Protein AF-0000000065839303 (afdb_homodimer)

Solvent-accessible surface area (backbone atoms only — not comparable to full-atom values): 25739 Å² total; per-residue (Å²): 126,88,81,59,61,62,24,25,38,38,38,23,8,22,80,54,56,83,77,67,86,19,64,63,58,48,50,50,40,45,22,18,50,34,62,68,10,23,38,37,32,33,20,41,18,28,95,51,32,67,66,57,34,48,52,51,50,52,53,43,48,73,71,36,39,60,42,77,46,72,50,82,45,86,46,46,73,53,26,62,36,62,69,60,44,55,49,58,71,67,26,24,20,38,38,30,36,41,60,35,42,64,51,30,40,69,39,33,57,93,22,65,37,46,50,52,51,46,50,35,39,75,70,47,61,20,14,38,35,13,25,26,20,30,23,20,29,31,5,35,48,12,61,68,47,67,52,61,47,44,59,31,13,56,66,34,36,38,74,43,71,31,68,40,71,44,52,61,33,33,32,44,43,35,13,34,54,62,40,36,63,38,27,51,52,23,51,32,64,79,39,39,88,32,38,36,35,33,22,12,44,26,12,30,45,34,38,40,90,84,44,32,32,37,30,42,52,68,30,35,42,34,39,41,41,32,79,66,44,76,45,64,44,62,93,75,52,61,50,79,41,56,44,26,40,32,48,26,38,34,31,34,33,25,57,53,15,34,32,33,69,83,79,71,41,75,42,79,38,79,81,125,126,88,81,58,61,63,23,26,38,38,38,23,8,22,80,52,57,84,77,66,87,20,62,63,59,49,51,51,40,45,22,18,50,34,61,68,10,23,37,38,32,34,20,40,18,29,95,50,33,67,65,57,34,48,51,52,48,52,54,43,48,75,70,37,40,61,42,76,46,72,51,82,46,86,47,47,73,53,26,62,36,62,68,61,43,55,48,57,71,67,27,25,20,38,37,30,36,41,60,36,42,63,49,30,40,69,39,35,58,92,23,64,37,46,50,50,52,44,50,34,38,75,70,47,60,19,15,37,35,14,26,26,20,30,23,21,30,30,6,36,46,12,60,67,45,69,53,64,47,45,62,31,14,57,66,35,35,38,75,44,72,31,69,40,71,45,52,60,32,34,32,44,44,37,12,34,55,61,40,36,63,37,26,51,52,23,51,33,66,79,40,39,86,32,38,34,36,32,21,12,44,25,14,30,45,34,38,40,90,84,44,33,33,36,30,42,53,69,30,34,42,34,38,41,40,33,79,65,43,75,46,65,43,63,91,74,53,60,50,79,41,57,44,26,40,31,47,26,38,34,30,35,34,24,56,52,14,35,33,32,70,84,79,70,41,74,42,81,37,80,83,126

Nearest PDB structures (foldseek):
  7uqw-assembly1_A  TM=1.000E+00  e=1.001E-46  Synechocystis sp. PCC 6803
  3en0-assembly1_B  TM=1.000E+00  e=5.801E-45  Synechocystis sp. PCC 6803
  3en0-assembly2_C-2  TM=9.977E-01  e=1.642E-43  Synechocystis sp. PCC 6803
  7uqv-assembly1_B  TM=9.613E-01  e=7.818E-31  Pseudobacteroides cellulosolvens ATCC 35603 = DSM 2933
  7uqv-assembly2_C  TM=9.395E-01  e=5.281E-30  Pseudobacteroides cellulosolvens ATCC 35603 = DSM 2933

Radius of gyration: 26.59 Å; Cα contacts (8 Å, |Δi|>4): 1532; chains: 2; bounding box: 48×82×54 Å

Secondary structure (DSSP, 8-state):
-----TT-EEEE-S---SSS--HHHHHHHHHTTGGG-EEEEE-TTSSSHHHHHHHHHHHHHHHT-SEEEE----SGGGGG-HHHHHHHHH-SEEEE-SS-HHHHHHHHTTSHHHHHHHHHHHTT-SEEEEETHHHHTTSSEEEEEE--SS---GGGEEEEE---SSTTEEEESSTGGGT-HHHHHHHHHH-TTSEEEEE-TTEEEEE-TTSEEEEEESS-EEEEE-TT--EE-GGGS-TTSPPPEEEEEEEEE-TT-EEETTTTEEE-----/-----TT-EEEE-S---SSS--HHHHHHHHHTTGGG-EEEEE-TTSSSHHHHHHHHHHHHHHHT-SEEEE----SGGGGG-HHHHHHHHH-SEEEE-SS-HHHHHHHHTTSHHHHHHHHHHHTT-SEEEEETHHHHTTSSEEEEEE--SS---GGGEEEEE---SSTTEEEESSTGGGT-HHHHHHHHHH-TTSEEEEE-TTEEEEE-TTSEEEEEESS-EEEEE-TT--EE-GGGS-TTSPPPEEEEEEEEE-TT-EEETTTTEEE-----

pLDDT: mean 95.99, std 8.22, range [31.45, 99.0]

Organism: Geminocystis herdmanii (strain PCC 6308) (NCBI:txid113355)

Sequenc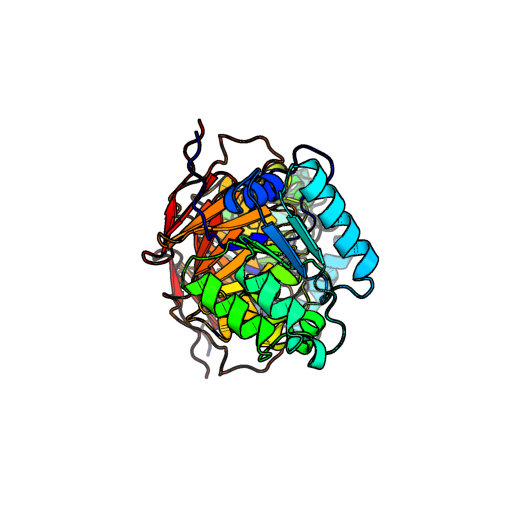e (544 aa):
MKQYLRSSVLVIGGAEDKVHGKEILQRFWHCAGGTDAIIAIIPSASREPTIIGDRYVSIFSEMGAKDLKVLDVRDRIQGEDKDYQEYVEKCTAIFMTGGDQLRLCGLLADTPLMERIRQRVKLGEVTLGGTSAGAAVMGHHMIAGGSSGESPNRALVDMAMGLGIIPEVIVDQHFHNRNRMARLLSALSNHPERLGIGIDEDTCAVFQKDEYIEVIGKGTVTIVDGQAMSYTNHGKVAAEDPLALHNLRLHILGHGDRYNRKTHQPMAGIVEMKQYLRSSVLVIGGAEDKVHGKEILQRFWHCAGGTDAIIAIIPSASREPTIIGDRYVSIFSEMGAKDLKVLDVRDRIQGEDKDYQEYVEKCTAIFMTGGDQLRLCGLLADTPLMERIRQRVKLGEVTLGGTSAGAAVMGHHMIAGGSSGESPNRALVDMAMGLGIIPEVIVDQHFHNRNRMARLLSALSNHPERLGIGIDEDTCAVFQKDEYIEVIGKGTVTIVDGQAMSYTNHGKVAAEDPLALHNLRLHILGHGDRYNRKTHQPMAGIVE

InterPro domains:
  IPR005320 Peptidase S51 [PF03575] (10-212)
  IPR011811 Peptidase S51, cyanophycinase [PIRSF032067] (8-265)
  IPR011811 Peptidase S51, cyanophycinase [TIGR02069] (9-259)
  IPR029062 Class I glutamine amidotransferase-like [G3DSA:3.40.50.880] (6-270)
  IPR029062 Class I glutamine amidotransferase-like [SSF52317] (9-224)

Foldseek 3Di:
DPPQQALKEKQAQAQADQDPPSVSVLSLCVSQPQLAFAEEEEAQQAPCSVVQQVSVVVSSVVSRHPHYDYQDQPAQVSLAPPVLQVSLVVGQEYEYEDHQLVRVCVNHAPRPNLVSNLVCSVVSRHYYYYYHSGNQQQEQKGFRDAADDDAAFQRRTDIDGHNHSPHQAGEHHLDVVRPCVSRLVNVCLVVLRGKYKYAHHNKIFIGHPQQKTAIAGDAWIKIKHNPVWPDWCRVPDDRRDHIDTPDIDIDIGHHQKMARRVVRDIGHGPPD/DPPQQALKEKQAQAQADQDPPSVSVLSLCVSQPQLAFAEEEEAQQAPCSVVQQVSVVVSSVVSRHPHYDYQDQPAQVSLAPPVLQVSLVVGQEYEYEDHQLVRVCVNHAPRPNLVSNLVCSVVSRHYYYYYHSGNQQQEQKGFRDAADDDAAFQRRTDIDGHNHSPHQAGEHHLDVVRPCVSRLVNVCLVVLRGKYKYAHHNKIFIGHPQQKTAIAGDAWIKIKHNPVWDDWCRVPDDRRDHIDTPDIDIDIGHHQKMARRVVRDIGHGDPD

Structure (mmCIF, N/CA/C/O backbone):
data_AF-0000000065839303-model_v1
#
loop_
_entity.id
_entity.type
_entity.pdbx_description
1 polymer Cyanophycinase
#
loop_
_atom_site.group_PDB
_atom_site.id
_atom_site.type_symbol
_atom_site.label_atom_id
_atom_site.label_alt_id
_atom_site.label_comp_id
_atom_site.label_asym_id
_atom_site.label_entity_id
_atom_site.label_seq_id
_atom_site.pdbx_PDB_ins_code
_atom_site.Cartn_x
_atom_site.Cartn_y
_atom_site.Cartn_z
_atom_site.occupancy
_atom_site.B_iso_or_equiv
_atom_site.auth_seq_id
_atom_site.auth_comp_id
_atom_site.auth_asym_id
_atom_site.auth_atom_id
_atom_site.pdbx_PDB_model_num
ATOM 1 N N . MET A 1 1 ? 24.25 -28.891 -5.457 1 31.45 1 MET A N 1
ATOM 2 C CA . MET A 1 1 ? 23.234 -28.656 -6.465 1 31.45 1 MET A CA 1
ATOM 3 C C . MET A 1 1 ? 21.922 -28.219 -5.812 1 31.45 1 MET A C 1
ATOM 5 O O . MET A 1 1 ? 21.516 -28.797 -4.797 1 31.45 1 MET A O 1
ATOM 9 N N . LYS A 1 2 ? 21.453 -27 -6.098 1 50.91 2 LYS A N 1
ATOM 10 C CA . LYS A 1 2 ? 20.25 -26.531 -5.402 1 50.91 2 LYS A CA 1
ATOM 11 C C . LYS A 1 2 ? 19.125 -27.547 -5.527 1 50.91 2 LYS A C 1
ATOM 13 O O . LYS A 1 2 ? 18.75 -27.938 -6.637 1 50.91 2 LYS A O 1
ATOM 18 N N . GLN A 1 3 ? 18.844 -28.297 -4.457 1 51.66 3 GLN A N 1
ATOM 19 C CA . GLN A 1 3 ? 17.734 -29.25 -4.469 1 51.66 3 GLN A CA 1
ATOM 20 C C . GLN A 1 3 ? 16.406 -28.531 -4.684 1 51.66 3 GLN A C 1
ATOM 22 O O . GLN A 1 3 ? 16.016 -27.672 -3.895 1 51.66 3 GLN A O 1
ATOM 27 N N . TYR A 1 4 ? 16.016 -28.578 -5.977 1 60.66 4 TYR A N 1
ATOM 28 C CA . TYR A 1 4 ? 14.703 -28.031 -6.285 1 60.66 4 TYR A CA 1
ATOM 29 C C . TYR A 1 4 ? 13.594 -28.969 -5.809 1 60.66 4 TYR A C 1
ATOM 31 O O . TYR A 1 4 ? 13.648 -30.172 -6.059 1 60.66 4 TYR A O 1
ATOM 39 N N . LEU A 1 5 ? 12.797 -28.375 -4.836 1 68.38 5 LEU A N 1
ATOM 40 C CA . LEU A 1 5 ? 11.719 -29.219 -4.316 1 68.38 5 LEU A CA 1
ATOM 41 C C . LEU A 1 5 ? 10.68 -29.484 -5.395 1 68.38 5 LEU A C 1
ATOM 43 O O . LEU A 1 5 ? 10.055 -28.562 -5.914 1 68.38 5 LEU A O 1
ATOM 47 N N . ARG A 1 6 ? 10.664 -30.766 -5.738 1 71.94 6 ARG A N 1
ATOM 48 C CA . ARG A 1 6 ? 9.625 -31.203 -6.66 1 71.94 6 ARG A CA 1
ATOM 49 C C . ARG A 1 6 ? 8.234 -30.953 -6.09 1 71.94 6 ARG A C 1
ATOM 51 O O . ARG A 1 6 ? 8.078 -30.781 -4.879 1 71.94 6 ARG A O 1
ATOM 58 N N . SER A 1 7 ? 7.289 -30.516 -6.895 1 77.69 7 SER A N 1
ATOM 59 C CA . SER A 1 7 ? 5.867 -30.375 -6.59 1 77.69 7 SER A CA 1
ATOM 60 C C . SER A 1 7 ? 5.582 -29.031 -5.938 1 77.69 7 SER A C 1
ATOM 62 O O . SER A 1 7 ? 4.637 -28.891 -5.16 1 77.69 7 SER A O 1
ATOM 64 N N . SER A 1 8 ? 6.453 -28.031 -6.176 1 91.94 8 SER A N 1
ATOM 65 C CA . SER A 1 8 ? 6.199 -26.672 -5.715 1 91.94 8 SER A CA 1
ATOM 66 C C . SER A 1 8 ? 5.133 -25.984 -6.566 1 91.94 8 SER A C 1
ATOM 68 O O . SER A 1 8 ? 4.852 -26.422 -7.684 1 91.94 8 SER A O 1
ATOM 70 N N . VAL A 1 9 ? 4.477 -25.078 -5.973 1 98.19 9 VAL A N 1
ATOM 71 C CA . VAL A 1 9 ? 3.555 -24.219 -6.703 1 98.19 9 VAL A CA 1
ATOM 72 C C . VAL A 1 9 ? 4.184 -22.844 -6.91 1 98.19 9 VAL A C 1
ATOM 74 O O . VAL A 1 9 ? 4.516 -22.156 -5.941 1 98.19 9 VAL A O 1
ATOM 77 N N . LEU A 1 10 ? 4.484 -22.516 -8.148 1 98.81 10 LEU A N 1
ATOM 78 C CA . LEU A 1 10 ? 5.074 -21.234 -8.492 1 98.81 10 LEU A CA 1
ATOM 79 C C . LEU A 1 10 ? 3.992 -20.219 -8.875 1 98.81 10 LEU A C 1
ATOM 81 O O . LEU A 1 10 ? 3.344 -20.375 -9.914 1 98.81 10 LEU A O 1
ATOM 85 N N . VAL A 1 11 ? 3.76 -19.219 -8.055 1 98.94 11 VAL A N 1
ATOM 86 C CA . VAL A 1 11 ? 2.783 -18.156 -8.281 1 98.94 11 VAL A CA 1
ATOM 87 C C . VAL A 1 11 ? 3.486 -16.906 -8.812 1 98.94 11 VAL A C 1
ATOM 89 O O . VAL A 1 11 ? 4.203 -16.234 -8.078 1 98.94 11 VAL A O 1
ATOM 92 N N . ILE A 1 12 ? 3.266 -16.609 -10.094 1 98.94 12 ILE A N 1
ATOM 93 C CA . ILE A 1 12 ? 4.082 -15.648 -10.82 1 98.94 12 ILE A CA 1
ATOM 94 C C . ILE A 1 12 ? 3.271 -14.375 -11.078 1 98.94 12 ILE A C 1
ATOM 96 O O . ILE A 1 12 ? 2.154 -14.445 -11.594 1 98.94 12 ILE A O 1
ATOM 100 N N . GLY A 1 13 ? 3.842 -13.227 -10.766 1 98.88 13 GLY A N 1
ATOM 101 C CA . GLY A 1 13 ? 3.131 -11.961 -10.797 1 98.88 13 GLY A CA 1
ATOM 102 C C . GLY A 1 13 ? 2.824 -11.484 -12.203 1 98.88 13 GLY A C 1
ATOM 103 O O . GLY A 1 13 ? 1.998 -10.594 -12.398 1 98.88 13 GLY A O 1
ATOM 104 N N . GLY A 1 14 ? 3.412 -12.07 -13.203 1 98.81 14 GLY A N 1
ATOM 105 C CA . GLY A 1 14 ? 3.227 -11.656 -14.586 1 98.81 14 GLY A CA 1
ATOM 106 C C . GLY A 1 14 ? 4.465 -11.023 -15.195 1 98.81 14 GLY A C 1
ATOM 107 O O . GLY A 1 14 ? 5.426 -10.719 -14.477 1 98.81 14 GLY A O 1
ATOM 108 N N . ALA A 1 15 ? 4.473 -10.922 -16.5 1 98.44 15 ALA A N 1
ATOM 109 C CA . ALA A 1 15 ? 5.551 -10.297 -17.25 1 98.44 15 ALA A CA 1
ATOM 110 C C . ALA A 1 15 ? 6.906 -10.875 -16.859 1 98.44 15 ALA A C 1
ATOM 112 O O . ALA A 1 15 ? 7.891 -10.141 -16.734 1 98.44 15 ALA A O 1
ATOM 113 N N . GLU A 1 16 ? 6.934 -12.125 -16.453 1 98.62 16 GLU A N 1
ATOM 114 C CA . GLU A 1 16 ? 8.211 -12.766 -16.156 1 98.62 16 GLU A CA 1
ATOM 115 C C . GLU A 1 16 ? 9.133 -12.75 -17.375 1 98.62 16 GLU A C 1
ATOM 117 O O . GLU A 1 16 ? 8.672 -12.859 -18.516 1 98.62 16 GLU A O 1
ATOM 122 N N . ASP A 1 17 ? 10.359 -12.633 -17.188 1 98.06 17 ASP A N 1
ATOM 123 C CA . ASP A 1 17 ? 11.367 -12.578 -18.234 1 98.06 17 ASP A CA 1
ATOM 124 C C . ASP A 1 17 ? 11.336 -13.844 -19.094 1 98.06 17 ASP A C 1
ATOM 126 O O . ASP A 1 17 ? 11.508 -14.953 -18.578 1 98.06 17 ASP A O 1
ATOM 130 N N . LYS A 1 18 ? 11.219 -13.695 -20.406 1 97 18 LYS A N 1
ATOM 131 C CA . LYS A 1 18 ? 11.141 -14.82 -21.344 1 97 18 LYS A CA 1
ATOM 132 C C . LYS A 1 18 ? 12.305 -14.805 -22.328 1 97 18 LYS A C 1
ATOM 134 O O . LYS A 1 18 ? 12.367 -15.641 -23.219 1 97 18 LYS A O 1
ATOM 139 N N . VAL A 1 19 ? 13.164 -13.898 -22.188 1 94.12 19 VAL A N 1
ATOM 140 C CA . VAL A 1 19 ? 14.18 -13.688 -23.219 1 94.12 19 VAL A CA 1
ATOM 141 C C . VAL A 1 19 ? 15.57 -13.859 -22.625 1 94.12 19 VAL A C 1
ATOM 143 O O . VAL A 1 19 ? 16.422 -14.547 -23.188 1 94.12 19 VAL A O 1
ATOM 146 N N . HIS A 1 20 ? 15.773 -13.289 -21.484 1 91 20 HIS A N 1
ATOM 147 C CA . HIS A 1 20 ? 17.109 -13.281 -20.891 1 91 20 HIS A CA 1
ATOM 148 C C . HIS A 1 20 ? 17.281 -14.438 -19.922 1 91 20 HIS A C 1
ATOM 150 O O . HIS A 1 20 ? 16.891 -15.57 -20.203 1 91 20 HIS A O 1
ATOM 156 N N . GLY A 1 21 ? 17.781 -14.383 -18.875 1 88.31 21 GLY A N 1
ATOM 157 C CA . GLY A 1 21 ? 18.078 -15.43 -17.906 1 88.31 21 GLY A CA 1
ATOM 158 C C . GLY A 1 21 ? 16.859 -16.234 -17.516 1 88.31 21 GLY A C 1
ATOM 159 O O . GLY A 1 21 ? 16.969 -17.422 -17.219 1 88.31 21 GLY A O 1
ATOM 160 N N . LYS A 1 22 ? 15.688 -15.727 -17.641 1 96.62 22 LYS A N 1
ATOM 161 C CA . LYS A 1 22 ? 14.414 -16.406 -17.391 1 96.62 22 LYS A CA 1
ATOM 162 C C . LYS A 1 22 ? 14.438 -17.125 -16.047 1 96.62 22 LYS A C 1
ATOM 164 O O . LYS A 1 22 ? 14.078 -18.297 -15.961 1 96.62 22 LYS A O 1
ATOM 169 N N . GLU A 1 23 ? 14.867 -16.438 -15.047 1 97.75 23 GLU A N 1
ATOM 170 C CA . GLU A 1 23 ? 15.094 -17.047 -13.742 1 97.75 23 GLU A CA 1
ATOM 171 C C . GLU A 1 23 ? 13.867 -17.812 -13.266 1 97.75 23 GLU A C 1
ATOM 173 O O . GLU A 1 23 ? 13.984 -18.953 -12.805 1 97.75 23 GLU A O 1
ATOM 178 N N . ILE A 1 24 ? 12.734 -17.25 -13.398 1 98.69 24 ILE A N 1
ATOM 179 C CA . ILE A 1 24 ? 11.5 -17.828 -12.867 1 98.69 24 ILE A CA 1
ATOM 180 C C . ILE A 1 24 ? 11.125 -19.078 -13.672 1 98.69 24 ILE A C 1
ATOM 182 O O . ILE A 1 24 ? 10.789 -20.109 -13.102 1 98.69 24 ILE A O 1
ATOM 186 N N . LEU A 1 25 ? 11.211 -18.984 -14.984 1 98.69 25 LEU A N 1
ATOM 187 C CA . LEU A 1 25 ? 10.867 -20.125 -15.836 1 98.69 25 LEU A CA 1
ATOM 188 C C . LEU A 1 25 ? 11.883 -21.25 -15.68 1 98.69 25 LEU A C 1
ATOM 190 O O . LEU A 1 25 ? 11.531 -22.422 -15.766 1 98.69 25 LEU A O 1
ATOM 194 N N . GLN A 1 26 ? 13.125 -20.891 -15.445 1 97.75 26 GLN A N 1
ATOM 195 C CA . GLN A 1 26 ? 14.141 -21.891 -15.141 1 97.75 26 GLN A CA 1
ATOM 196 C C . GLN A 1 26 ? 13.828 -22.609 -13.836 1 97.75 26 GLN A C 1
ATOM 198 O O . GLN A 1 26 ? 13.945 -23.828 -13.75 1 97.75 26 GLN A O 1
ATOM 203 N N . ARG A 1 27 ? 13.469 -21.844 -12.828 1 97.56 27 ARG A N 1
ATOM 204 C CA . ARG A 1 27 ? 13.086 -22.453 -11.562 1 97.56 27 ARG A CA 1
ATOM 205 C C . ARG A 1 27 ? 11.93 -23.422 -11.758 1 97.56 27 ARG A C 1
ATOM 207 O O . ARG A 1 27 ? 11.945 -24.531 -11.211 1 97.56 27 ARG A O 1
ATOM 214 N N . PHE A 1 28 ? 10.938 -23.031 -12.484 1 98.38 28 PHE A N 1
ATOM 215 C CA . PHE A 1 28 ? 9.797 -23.891 -12.766 1 98.38 28 PHE A CA 1
ATOM 216 C C . PHE A 1 28 ? 10.242 -25.172 -13.445 1 98.38 28 PHE A C 1
ATOM 218 O O . PHE A 1 28 ? 9.844 -26.266 -13.047 1 98.38 28 PHE A O 1
ATOM 225 N N . TRP A 1 29 ? 11.078 -25.047 -14.477 1 97.69 29 TRP A N 1
ATOM 226 C CA . TRP A 1 29 ? 11.586 -26.188 -15.234 1 97.69 29 TRP A CA 1
ATOM 227 C C . TRP A 1 29 ? 12.367 -27.141 -14.328 1 97.69 29 TRP A C 1
ATOM 229 O O . TRP A 1 29 ? 12.219 -28.359 -14.43 1 97.69 29 TRP A O 1
ATOM 239 N N . HIS A 1 30 ? 13.141 -26.562 -13.469 1 97 30 HIS A N 1
ATOM 240 C CA . HIS A 1 30 ? 13.883 -27.391 -12.523 1 97 30 HIS A CA 1
ATOM 241 C C . HIS A 1 30 ? 12.938 -28.141 -11.586 1 97 30 HIS A C 1
ATOM 243 O O . HIS A 1 30 ? 13.117 -29.344 -11.344 1 97 30 HIS A O 1
ATOM 249 N N . CYS A 1 31 ? 11.938 -27.453 -11.102 1 96.38 31 CYS A N 1
ATOM 250 C CA . CYS A 1 31 ? 10.969 -28.078 -10.211 1 96.38 31 CYS A CA 1
ATOM 251 C C . CYS A 1 31 ? 10.164 -29.141 -10.945 1 96.38 31 CYS A C 1
ATOM 253 O O . CYS A 1 31 ? 9.672 -30.078 -10.32 1 96.38 31 CYS A O 1
ATOM 255 N N . ALA A 1 32 ? 10.094 -29.016 -12.242 1 96.69 32 ALA A N 1
ATOM 256 C CA . ALA A 1 32 ? 9.336 -29.938 -13.086 1 96.69 32 ALA A CA 1
ATOM 257 C C . ALA A 1 32 ? 10.117 -31.219 -13.344 1 96.69 32 ALA A C 1
ATOM 259 O O . ALA A 1 32 ? 9.578 -32.188 -13.867 1 96.69 32 ALA A O 1
ATOM 260 N N . GLY A 1 33 ? 11.414 -31.188 -13.047 1 95.81 33 GLY A N 1
ATOM 261 C CA . GLY A 1 33 ? 12.227 -32.375 -13.258 1 95.81 33 GLY A CA 1
ATOM 262 C C . GLY A 1 33 ? 13.344 -32.156 -14.25 1 95.81 33 GLY A C 1
ATOM 263 O O . GLY A 1 33 ? 14.055 -33.094 -14.609 1 95.81 33 GLY A O 1
ATOM 264 N N . GLY A 1 34 ? 13.508 -30.922 -14.742 1 96.06 34 GLY A N 1
ATOM 265 C CA . GLY A 1 34 ? 14.578 -30.625 -15.68 1 96.06 34 GLY A CA 1
ATOM 266 C C . GLY A 1 34 ? 14.406 -31.312 -17.016 1 96.06 34 GLY A C 1
ATOM 267 O O . GLY A 1 34 ? 13.359 -31.188 -17.656 1 96.06 34 GLY A O 1
ATOM 268 N N . THR A 1 35 ? 15.383 -32.125 -17.328 1 97.25 35 THR A N 1
ATOM 269 C CA . THR A 1 35 ? 15.398 -32.781 -18.625 1 97.25 35 THR A CA 1
ATOM 270 C C . THR A 1 35 ? 14.383 -33.906 -18.672 1 97.25 35 THR A C 1
ATOM 272 O O . THR A 1 35 ? 14.062 -34.438 -19.75 1 97.25 35 THR A O 1
ATOM 275 N N . ASP A 1 36 ? 13.812 -34.281 -17.578 1 97.38 36 ASP A N 1
ATOM 276 C CA . ASP A 1 36 ? 12.789 -35.344 -17.5 1 97.38 36 ASP A CA 1
ATOM 277 C C . ASP A 1 36 ? 11.398 -34.719 -17.391 1 97.38 36 ASP A C 1
ATOM 279 O O . ASP A 1 36 ? 10.406 -35.438 -17.234 1 97.38 36 ASP A O 1
ATOM 283 N N . ALA A 1 37 ? 11.359 -33.438 -17.531 1 97.88 37 ALA A N 1
ATOM 284 C CA . ALA A 1 37 ? 10.109 -32.719 -17.297 1 97.88 37 ALA A CA 1
ATOM 285 C C . ALA A 1 37 ? 9.086 -33.031 -18.391 1 97.88 37 ALA A C 1
ATOM 287 O O . ALA A 1 37 ? 9.398 -33 -19.578 1 97.88 37 ALA A O 1
ATOM 288 N N . ILE A 1 38 ? 7.914 -33.438 -17.969 1 98.69 38 ILE A N 1
ATOM 289 C CA . ILE A 1 38 ? 6.719 -33.562 -18.812 1 98.69 38 ILE A CA 1
ATOM 290 C C . ILE A 1 38 ? 5.703 -32.5 -18.406 1 98.69 38 ILE A C 1
ATOM 292 O O . ILE A 1 38 ? 5.086 -32.594 -17.344 1 98.69 38 ILE A O 1
ATOM 296 N N . ILE A 1 39 ? 5.527 -31.484 -19.328 1 98.75 39 ILE A N 1
ATOM 297 C CA . ILE A 1 39 ? 4.832 -30.266 -18.922 1 98.75 39 ILE A CA 1
ATOM 298 C C . ILE A 1 39 ? 3.568 -30.094 -19.766 1 98.75 39 ILE A C 1
ATOM 300 O O . ILE A 1 39 ? 3.625 -30.094 -20.984 1 98.75 39 ILE A O 1
ATOM 304 N N . ALA A 1 40 ? 2.461 -29.969 -19.125 1 98.81 40 ALA A N 1
ATOM 305 C CA . ALA A 1 40 ? 1.229 -29.516 -19.766 1 98.81 40 ALA A CA 1
ATOM 306 C C . ALA A 1 40 ? 1.086 -28 -19.656 1 98.81 40 ALA A C 1
ATOM 308 O O . ALA A 1 40 ? 1.319 -27.422 -18.594 1 98.81 40 ALA A O 1
ATOM 309 N N . ILE A 1 41 ? 0.746 -27.344 -20.75 1 98.88 41 ILE A N 1
ATOM 310 C CA . ILE A 1 41 ? 0.511 -25.906 -20.781 1 98.88 41 ILE A CA 1
ATOM 311 C C . ILE A 1 41 ? -0.977 -25.625 -20.984 1 98.88 41 ILE A C 1
ATOM 313 O O . ILE A 1 41 ? -1.587 -26.141 -21.938 1 98.88 41 ILE A O 1
ATOM 317 N N . ILE A 1 42 ? -1.538 -24.875 -20.062 1 98.81 42 ILE A N 1
ATOM 318 C CA . ILE A 1 42 ? -2.953 -24.531 -20.125 1 98.81 42 ILE A CA 1
ATOM 319 C C . ILE A 1 42 ? -3.109 -23.031 -20.406 1 98.81 42 ILE A C 1
ATOM 321 O O . ILE A 1 42 ? -3.025 -22.219 -19.484 1 98.81 42 ILE A O 1
ATOM 325 N N . PRO A 1 43 ? -3.365 -22.641 -21.609 1 98.75 43 PRO A N 1
ATOM 326 C CA . PRO A 1 43 ? -3.469 -21.219 -21.984 1 98.75 43 PRO A CA 1
ATOM 327 C C . PRO A 1 43 ? -4.91 -20.719 -22 1 98.75 43 PRO A C 1
ATOM 329 O O . PRO A 1 43 ? -5.246 -19.812 -22.781 1 98.75 43 PRO A O 1
ATOM 332 N N . SER A 1 44 ? -5.797 -21.312 -21.172 1 98.5 44 SER A N 1
ATOM 333 C CA . SER A 1 44 ? -7.238 -21.094 -21.219 1 98.5 44 SER A CA 1
ATOM 334 C C . SER A 1 44 ? -7.582 -19.656 -20.828 1 98.5 44 SER A C 1
ATOM 336 O O . SER A 1 44 ? -8.664 -19.172 -21.172 1 98.5 44 SER A O 1
ATOM 338 N N . ALA A 1 45 ? -6.688 -18.984 -20.141 1 98.62 45 ALA A N 1
ATOM 339 C CA . ALA A 1 45 ? -6.961 -17.609 -19.75 1 98.62 45 ALA A CA 1
ATOM 340 C C . ALA A 1 45 ? -6.863 -16.656 -20.938 1 98.62 45 ALA A C 1
ATOM 342 O O . ALA A 1 45 ? -7.449 -15.57 -20.938 1 98.62 45 ALA A O 1
ATOM 343 N N . SER A 1 46 ? -6.098 -17.031 -21.906 1 98.06 46 SER A N 1
ATOM 344 C CA . SER A 1 46 ? -5.816 -16.172 -23.047 1 98.06 46 SER A CA 1
ATOM 345 C C . SER A 1 46 ? -6.914 -16.266 -24.094 1 98.06 46 SER A C 1
ATOM 347 O O . SER A 1 46 ? -7.496 -17.328 -24.312 1 98.06 46 SER A O 1
ATOM 349 N N . ARG A 1 47 ? -7.148 -15.156 -24.797 1 95.94 47 ARG A N 1
ATOM 350 C CA . ARG A 1 47 ? -8.039 -15.164 -25.953 1 95.94 47 ARG A CA 1
ATOM 351 C C . ARG A 1 47 ? -7.32 -15.672 -27.188 1 95.94 47 ARG A C 1
ATOM 353 O O . ARG A 1 47 ? -7.957 -15.961 -28.203 1 95.94 47 ARG A O 1
ATOM 360 N N . GLU A 1 48 ? -6.055 -15.742 -27.094 1 97.06 48 GLU A N 1
ATOM 361 C CA . GLU A 1 48 ? -5.223 -16.328 -28.141 1 97.06 48 GLU A CA 1
ATOM 362 C C . GLU A 1 48 ? -4.434 -17.516 -27.609 1 97.06 48 GLU A C 1
ATOM 364 O O . GLU A 1 48 ? -3.201 -17.531 -27.656 1 97.06 48 GLU A O 1
ATOM 369 N N . PRO A 1 49 ? -5.109 -18.531 -27.25 1 96.69 49 PRO A N 1
ATOM 370 C CA . PRO A 1 49 ? -4.473 -19.641 -26.531 1 96.69 49 PRO A CA 1
ATOM 371 C C . PRO A 1 49 ? -3.383 -20.328 -27.344 1 96.69 49 PRO A C 1
ATOM 373 O O . PRO A 1 49 ? -2.355 -20.734 -26.797 1 96.69 49 PRO A O 1
ATOM 376 N N . THR A 1 50 ? -3.574 -20.422 -28.656 1 96.12 50 THR A N 1
ATOM 377 C CA . THR A 1 50 ? -2.584 -21.094 -29.484 1 96.12 50 THR A CA 1
ATOM 378 C C . THR A 1 50 ? -1.263 -20.328 -29.484 1 96.12 50 THR A C 1
ATOM 380 O O . THR A 1 50 ? -0.197 -20.922 -29.297 1 96.12 50 THR A O 1
ATOM 383 N N . ILE A 1 51 ? -1.351 -19.031 -29.688 1 97.5 51 ILE A N 1
ATOM 384 C CA . ILE A 1 51 ? -0.164 -18.188 -29.75 1 97.5 51 ILE A CA 1
ATOM 385 C C . ILE A 1 51 ? 0.569 -18.234 -28.406 1 97.5 51 ILE A C 1
ATOM 387 O O . ILE A 1 51 ? 1.781 -18.453 -28.359 1 97.5 51 ILE A O 1
ATOM 391 N N . ILE A 1 52 ? -0.152 -18.047 -27.359 1 97.69 52 ILE A N 1
ATOM 392 C CA . ILE A 1 52 ? 0.449 -18.016 -26.031 1 97.69 52 ILE A CA 1
ATOM 393 C C . ILE A 1 52 ? 1.005 -19.391 -25.672 1 97.69 52 ILE A C 1
ATOM 395 O O . ILE A 1 52 ? 2.113 -19.5 -25.141 1 97.69 52 ILE A O 1
ATOM 399 N N . GLY A 1 53 ? 0.244 -20.453 -25.875 1 98.25 53 GLY A N 1
ATOM 400 C CA . GLY A 1 53 ? 0.707 -21.812 -25.609 1 98.25 53 GLY A CA 1
ATOM 401 C C . GLY A 1 53 ? 1.993 -22.156 -26.344 1 98.25 53 GLY A C 1
ATOM 402 O O . GLY A 1 53 ? 2.926 -22.688 -25.734 1 98.25 53 GLY A O 1
ATOM 403 N N . ASP A 1 54 ? 2.037 -21.75 -27.609 1 97.94 54 ASP A N 1
ATOM 404 C CA . ASP A 1 54 ? 3.197 -22.047 -28.438 1 97.94 54 ASP A CA 1
ATOM 405 C C . ASP A 1 54 ? 4.449 -21.344 -27.922 1 97.94 54 ASP A C 1
ATOM 407 O O . ASP A 1 54 ? 5.555 -21.875 -28.031 1 97.94 54 ASP A O 1
ATOM 411 N N . ARG A 1 55 ? 4.27 -20.203 -27.484 1 98.06 55 ARG A N 1
ATOM 412 C CA . ARG A 1 55 ? 5.402 -19.469 -26.922 1 98.06 55 ARG A CA 1
ATOM 413 C C . ARG A 1 55 ? 6.027 -20.234 -25.766 1 98.06 55 ARG A C 1
ATOM 415 O O . ARG A 1 55 ? 7.25 -20.375 -25.688 1 98.06 55 ARG A O 1
ATOM 422 N N . TYR A 1 56 ? 5.219 -20.688 -24.875 1 98.69 56 TYR A N 1
ATOM 423 C CA . TYR A 1 56 ? 5.754 -21.391 -23.719 1 98.69 56 TYR A CA 1
ATOM 424 C C . TYR A 1 56 ? 6.27 -22.766 -24.125 1 98.69 56 TYR A C 1
ATOM 426 O O . TYR A 1 56 ? 7.242 -23.266 -23.547 1 98.69 56 TYR A O 1
ATOM 434 N N . VAL A 1 57 ? 5.621 -23.438 -25.094 1 98.62 57 VAL A N 1
ATOM 435 C CA . VAL A 1 57 ? 6.164 -24.672 -25.625 1 98.62 57 VAL A CA 1
ATOM 436 C C . VAL A 1 57 ? 7.59 -24.438 -26.125 1 98.62 57 VAL A C 1
ATOM 438 O O . VAL A 1 57 ? 8.492 -25.219 -25.812 1 98.62 57 VAL A O 1
ATOM 441 N N . SER A 1 58 ? 7.754 -23.359 -26.891 1 98.56 58 SER A N 1
ATOM 442 C CA . SER A 1 58 ? 9.078 -23.047 -27.422 1 98.56 58 SER A CA 1
ATOM 443 C C . SER A 1 58 ? 10.086 -22.828 -26.297 1 98.56 58 SER A C 1
ATOM 445 O O . SER A 1 58 ? 11.203 -23.359 -26.344 1 98.56 58 SER A O 1
ATOM 447 N N . ILE A 1 59 ? 9.75 -22.109 -25.312 1 98.62 59 ILE A N 1
ATOM 448 C CA . ILE A 1 59 ? 10.641 -21.766 -24.203 1 98.62 59 ILE A CA 1
ATOM 449 C C . ILE A 1 59 ? 11.062 -23.031 -23.469 1 98.62 59 ILE A C 1
ATOM 451 O O . ILE A 1 59 ? 12.25 -23.297 -23.281 1 98.62 59 ILE A O 1
ATOM 455 N N . PHE A 1 60 ? 10.102 -23.891 -23.047 1 98.62 60 PHE A N 1
ATOM 456 C CA . PHE A 1 60 ? 10.414 -25.062 -22.25 1 98.62 60 PHE A CA 1
ATOM 457 C C . PHE A 1 60 ? 11.102 -26.141 -23.094 1 98.62 60 PHE A C 1
ATOM 459 O O . PHE A 1 60 ? 11.93 -26.891 -22.578 1 98.62 60 PHE A O 1
ATOM 466 N N . SER A 1 61 ? 10.719 -26.156 -24.375 1 98.56 61 SER A N 1
ATOM 467 C CA . SER A 1 61 ? 11.438 -27.047 -25.281 1 98.56 61 SER A CA 1
ATOM 468 C C . SER A 1 61 ? 12.914 -26.688 -25.359 1 98.56 61 SER A C 1
ATOM 470 O O . SER A 1 61 ? 13.781 -27.562 -25.266 1 98.56 61 SER A O 1
ATOM 472 N N . GLU A 1 62 ? 13.164 -25.438 -25.531 1 98.12 62 GLU A N 1
ATOM 473 C CA . GLU A 1 62 ? 14.539 -24.953 -25.594 1 98.12 62 GLU A CA 1
ATOM 474 C C . GLU A 1 62 ? 15.289 -25.234 -24.297 1 98.12 62 GLU A C 1
ATOM 476 O O . GLU A 1 62 ? 16.5 -25.453 -24.312 1 98.12 62 GLU A O 1
ATOM 481 N N . MET A 1 63 ? 14.578 -25.312 -23.219 1 97.62 63 MET A N 1
ATOM 482 C CA . MET A 1 63 ? 15.188 -25.562 -21.922 1 97.62 63 MET A CA 1
ATOM 483 C C . MET A 1 63 ? 15.445 -27.062 -21.734 1 97.62 63 MET A C 1
ATOM 485 O O . MET A 1 63 ? 16.156 -27.453 -20.812 1 97.62 63 MET A O 1
ATOM 489 N N . GLY A 1 64 ? 14.82 -27.859 -22.531 1 98.25 64 GLY A N 1
ATOM 490 C CA . GLY A 1 64 ? 15.172 -29.266 -22.531 1 98.25 64 GLY A CA 1
ATOM 491 C C . GLY A 1 64 ? 14.102 -30.156 -21.938 1 98.25 64 GLY A C 1
ATOM 492 O O . GLY A 1 64 ? 14.375 -31.281 -21.531 1 98.25 64 GLY A O 1
ATOM 493 N N . ALA A 1 65 ? 12.867 -29.688 -21.812 1 98.5 65 ALA A N 1
ATOM 494 C CA . ALA A 1 65 ? 11.781 -30.531 -21.312 1 98.5 65 ALA A CA 1
ATOM 495 C C . ALA A 1 65 ? 11.609 -31.781 -22.172 1 98.5 65 ALA A C 1
ATOM 497 O O . ALA A 1 65 ? 11.734 -31.719 -23.391 1 98.5 65 ALA A O 1
ATOM 498 N N . LYS A 1 66 ? 11.258 -32.875 -21.531 1 98.56 66 LYS A N 1
ATOM 499 C CA . LYS A 1 66 ? 11.141 -34.156 -22.188 1 98.56 66 LYS A CA 1
ATOM 500 C C . LYS A 1 66 ? 9.914 -34.219 -23.094 1 98.56 66 LYS A C 1
ATOM 502 O O . LYS A 1 66 ? 9.961 -34.75 -24.188 1 98.56 66 LYS A O 1
ATOM 507 N N . ASP A 1 67 ? 8.852 -33.781 -22.625 1 98.69 67 ASP A N 1
ATOM 508 C CA . ASP A 1 67 ? 7.59 -33.812 -23.359 1 98.69 67 ASP A CA 1
ATOM 509 C C . ASP A 1 67 ? 6.727 -32.594 -23 1 98.69 67 ASP A C 1
ATOM 511 O O . ASP A 1 67 ? 6.742 -32.125 -21.859 1 98.69 67 ASP A O 1
ATOM 515 N N . LEU A 1 68 ? 6.082 -32.062 -24 1 98.69 68 LEU A N 1
ATOM 516 C CA . LEU A 1 68 ? 5.234 -30.906 -23.844 1 98.69 68 LEU A CA 1
ATOM 517 C C . LEU A 1 68 ? 3.914 -31.078 -24.594 1 98.69 68 LEU A C 1
ATOM 519 O O . LEU A 1 68 ? 3.887 -31.625 -25.688 1 98.69 68 LEU A O 1
ATOM 523 N N . LYS A 1 69 ? 2.863 -30.625 -23.984 1 98.44 69 LYS A N 1
ATOM 524 C CA . LYS A 1 69 ? 1.552 -30.625 -24.641 1 98.44 69 LYS A CA 1
ATOM 525 C C . LYS A 1 69 ? 0.73 -29.422 -24.219 1 98.44 69 LYS A C 1
ATOM 527 O O . LYS A 1 69 ? 0.713 -29.047 -23.031 1 98.44 69 LYS A O 1
ATOM 532 N N . VAL A 1 70 ? 0.114 -28.75 -25.203 1 98.5 70 VAL A N 1
ATOM 533 C CA . VAL A 1 70 ? -0.834 -27.672 -24.922 1 98.5 70 VAL A CA 1
ATOM 534 C C . VAL A 1 70 ? -2.229 -28.25 -24.719 1 98.5 70 VAL A C 1
ATOM 536 O O . VAL A 1 70 ? -2.762 -28.938 -25.594 1 98.5 70 VAL A O 1
ATOM 539 N N . LEU A 1 71 ? -2.715 -28.109 -23.516 1 98.19 71 LEU A N 1
ATOM 540 C CA . LEU A 1 71 ? -4.113 -28.438 -23.25 1 98.19 71 LEU A CA 1
ATOM 541 C C . LEU A 1 71 ? -5.023 -27.266 -23.562 1 98.19 71 LEU A C 1
ATOM 543 O O . LEU A 1 71 ? -5.348 -26.469 -22.672 1 98.19 71 LEU A O 1
ATOM 547 N N . ASP A 1 72 ? -5.469 -27.156 -24.781 1 97 72 ASP A N 1
ATOM 548 C CA . ASP A 1 72 ? -6.203 -26.016 -25.328 1 97 72 ASP A CA 1
ATOM 549 C C . ASP A 1 72 ? -7.691 -26.125 -25 1 97 72 ASP A C 1
ATOM 551 O O . ASP A 1 72 ? -8.516 -26.359 -25.891 1 97 72 ASP A O 1
ATOM 555 N N . VAL A 1 73 ? -8.016 -25.891 -23.812 1 97.62 73 VAL A N 1
ATOM 556 C CA . VAL A 1 73 ? -9.398 -25.953 -23.344 1 97.62 73 VAL A CA 1
ATOM 557 C C . VAL A 1 73 ? -10.109 -24.641 -23.672 1 97.62 73 VAL A C 1
ATOM 559 O O . VAL A 1 73 ? -9.836 -23.609 -23.047 1 97.62 73 VAL A O 1
ATOM 562 N N . ARG A 1 74 ? -11.016 -24.609 -24.578 1 96.5 74 ARG A N 1
ATOM 563 C CA . ARG A 1 74 ? -11.75 -23.422 -25 1 96.5 74 ARG A CA 1
ATOM 564 C C . ARG A 1 74 ? -13.227 -23.531 -24.625 1 96.5 74 ARG A C 1
ATOM 566 O O . ARG A 1 74 ? -13.969 -22.547 -24.719 1 96.5 74 ARG A O 1
ATOM 573 N N . ASP A 1 75 ? -13.602 -24.797 -24.312 1 96.25 75 ASP A N 1
ATOM 574 C CA . ASP A 1 75 ? -14.938 -25.125 -23.812 1 96.25 75 ASP A CA 1
ATOM 575 C C . ASP A 1 75 ? -14.867 -26.078 -22.625 1 96.25 75 ASP A C 1
ATOM 577 O O . ASP A 1 75 ? -14.023 -26.984 -22.594 1 96.25 75 ASP A O 1
ATOM 581 N N . ARG A 1 76 ? -15.805 -25.938 -21.703 1 95.69 76 ARG A N 1
ATOM 582 C CA . ARG A 1 76 ? -15.766 -26.688 -20.453 1 95.69 76 ARG A CA 1
ATOM 583 C C . ARG A 1 76 ? -15.797 -28.188 -20.719 1 95.69 76 ARG A C 1
ATOM 585 O O . ARG A 1 76 ? -15.195 -28.969 -19.969 1 95.69 76 ARG A O 1
ATOM 592 N N . ILE A 1 77 ? -16.5 -28.562 -21.734 1 96.38 77 ILE A N 1
ATOM 593 C CA . ILE A 1 77 ? -16.656 -29.969 -22.031 1 96.38 77 ILE A CA 1
ATOM 594 C C . ILE A 1 77 ? -15.281 -30.609 -22.266 1 96.38 77 ILE A C 1
ATOM 596 O O . ILE A 1 77 ? -15.078 -31.797 -21.984 1 96.38 77 ILE A O 1
ATOM 600 N N . GLN A 1 78 ? -14.344 -29.828 -22.719 1 95.88 78 GLN A N 1
ATOM 601 C CA . GLN A 1 78 ? -13 -30.328 -22.969 1 95.88 78 GLN A CA 1
ATOM 602 C C . GLN A 1 78 ? -12.273 -30.656 -21.672 1 95.88 78 GLN A C 1
ATOM 604 O O . GLN A 1 78 ? -11.25 -31.344 -21.688 1 95.88 78 GLN A O 1
ATOM 609 N N . GLY A 1 79 ? -12.781 -30.203 -20.594 1 95.12 79 GLY A N 1
ATOM 610 C CA . GLY A 1 79 ? -12.297 -30.609 -19.281 1 95.12 79 GLY A CA 1
ATOM 611 C C . GLY A 1 79 ? -12.57 -32.062 -18.953 1 95.12 79 GLY A C 1
ATOM 612 O O . GLY A 1 79 ? -12.047 -32.594 -17.984 1 95.12 79 GLY A O 1
ATOM 613 N N . GLU A 1 80 ? -13.32 -32.688 -19.828 1 95.56 80 GLU A N 1
ATOM 614 C CA . GLU A 1 80 ? -13.625 -34.094 -19.688 1 95.56 80 GLU A CA 1
ATOM 615 C C . GLU A 1 80 ? -12.836 -34.938 -20.688 1 95.56 80 GLU A C 1
ATOM 617 O O . GLU A 1 80 ? -12.945 -36.156 -20.703 1 95.56 80 GLU A O 1
ATOM 622 N N . ASP A 1 81 ? -12.094 -34.281 -21.484 1 96.38 81 ASP A N 1
ATOM 623 C CA . ASP A 1 81 ? -11.336 -35 -22.516 1 96.38 81 ASP A CA 1
ATOM 624 C C . ASP A 1 81 ? -10.406 -36.031 -21.906 1 96.38 81 ASP A C 1
ATOM 626 O O . ASP A 1 81 ? -9.523 -35.719 -21.125 1 96.38 81 ASP A O 1
ATOM 630 N N . LYS A 1 82 ? -10.562 -37.281 -22.328 1 96.5 82 LYS A N 1
ATOM 631 C CA . LYS A 1 82 ? -9.812 -38.375 -21.75 1 96.5 82 LYS A CA 1
ATOM 632 C C . LYS A 1 82 ? -8.328 -38.281 -22.078 1 96.5 82 LYS A C 1
ATOM 634 O O . LYS A 1 82 ? -7.477 -38.656 -21.266 1 96.5 82 LYS A O 1
ATOM 639 N N . ASP A 1 83 ? -8.062 -37.844 -23.25 1 97.19 83 ASP A N 1
ATOM 640 C CA . ASP A 1 83 ? -6.668 -37.688 -23.641 1 97.19 83 ASP A CA 1
ATOM 641 C C . ASP A 1 83 ? -5.965 -36.656 -22.766 1 97.19 83 ASP A C 1
ATOM 643 O O . ASP A 1 83 ? -4.805 -36.844 -22.375 1 97.19 83 ASP A O 1
ATOM 647 N N . TYR A 1 84 ? -6.617 -35.531 -22.5 1 97.75 84 TYR A N 1
ATOM 648 C CA . TYR A 1 84 ? -6.066 -34.531 -21.609 1 97.75 84 TYR A CA 1
ATOM 649 C C . TYR A 1 84 ? -5.859 -35.094 -20.203 1 97.75 84 TYR A C 1
ATOM 651 O O . TYR A 1 84 ? -4.816 -34.875 -19.594 1 97.75 84 TYR A O 1
ATOM 659 N N . GLN A 1 85 ? -6.816 -35.781 -19.719 1 96.69 85 GLN A N 1
ATOM 660 C CA . GLN A 1 85 ? -6.723 -36.375 -18.391 1 96.69 85 GLN A CA 1
ATOM 661 C C . GLN A 1 85 ? -5.559 -37.344 -18.297 1 96.69 85 GLN A C 1
ATOM 663 O O . GLN A 1 85 ? -4.82 -37.375 -17.312 1 96.69 85 GLN A O 1
ATOM 668 N N . GLU A 1 86 ? -5.422 -38.188 -19.312 1 97.5 86 GLU A N 1
ATOM 669 C CA . GLU A 1 86 ? -4.324 -39.156 -19.344 1 97.5 86 GLU A CA 1
ATOM 670 C C . GLU A 1 86 ? -2.971 -38.469 -19.344 1 97.5 86 GLU A C 1
ATOM 672 O O . GLU A 1 86 ? -2.029 -38.906 -18.688 1 97.5 86 GLU A O 1
ATOM 677 N N . TYR A 1 87 ? -2.896 -37.438 -20.094 1 98.19 87 TYR A N 1
ATOM 678 C CA . TYR A 1 87 ? -1.639 -36.688 -20.156 1 98.19 87 TYR A CA 1
ATOM 679 C C . TYR A 1 87 ? -1.303 -36.094 -18.797 1 98.19 87 TYR A C 1
ATOM 681 O O . TYR A 1 87 ? -0.153 -36.125 -18.359 1 98.19 87 TYR A O 1
ATOM 689 N N . VAL A 1 88 ? -2.244 -35.5 -18.172 1 98.12 88 VAL A N 1
ATOM 690 C CA . VAL A 1 88 ? -2.061 -34.875 -16.859 1 98.12 88 VAL A CA 1
ATOM 691 C C . VAL A 1 88 ? -1.562 -35.906 -15.852 1 98.12 88 VAL A C 1
ATOM 693 O O . VAL A 1 88 ? -0.76 -35.594 -14.977 1 98.12 88 VAL A O 1
ATOM 696 N N . GLU A 1 89 ? -1.996 -37.125 -16.016 1 96.81 89 GLU A N 1
ATOM 697 C CA . GLU A 1 89 ? -1.56 -38.188 -15.125 1 96.81 89 GLU A CA 1
ATOM 698 C C . GLU A 1 89 ? -0.056 -38.438 -15.242 1 96.81 89 GLU A C 1
ATOM 700 O O . GLU A 1 89 ? 0.597 -38.781 -14.258 1 96.81 89 GLU A O 1
ATOM 705 N N . LYS A 1 90 ? 0.464 -38.156 -16.375 1 96.56 90 LYS A N 1
ATOM 706 C CA . LYS A 1 90 ? 1.873 -38.438 -16.625 1 96.56 90 LYS A CA 1
ATOM 707 C C . LYS A 1 90 ? 2.734 -37.219 -16.391 1 96.56 90 LYS A C 1
ATOM 709 O O . LYS A 1 90 ? 3.957 -37.312 -16.281 1 96.56 90 LYS A O 1
ATOM 714 N N . CYS A 1 91 ? 2.125 -36.094 -16.328 1 97.5 91 CYS A N 1
ATOM 715 C CA . CYS A 1 91 ? 2.844 -34.812 -16.25 1 97.5 91 CYS A CA 1
ATOM 716 C C . CYS A 1 91 ? 3.605 -34.719 -14.93 1 97.5 91 CYS A C 1
ATOM 718 O O . CYS A 1 91 ? 3.154 -35.219 -13.906 1 97.5 91 CYS A O 1
ATOM 720 N N . THR A 1 92 ? 4.738 -34.062 -15.039 1 97.75 92 THR A N 1
ATOM 721 C CA . THR A 1 92 ? 5.488 -33.688 -13.836 1 97.75 92 THR A CA 1
ATOM 722 C C . THR A 1 92 ? 5.258 -32.219 -13.469 1 97.75 92 THR A C 1
ATOM 724 O O . THR A 1 92 ? 5.605 -31.797 -12.367 1 97.75 92 THR A O 1
ATOM 727 N N . ALA A 1 93 ? 4.688 -31.484 -14.406 1 98.56 93 ALA A N 1
ATOM 728 C CA . ALA A 1 93 ? 4.363 -30.078 -14.133 1 98.56 93 ALA A CA 1
ATOM 729 C C . ALA A 1 93 ? 3.232 -29.594 -15.031 1 98.56 93 ALA A C 1
ATOM 731 O O . ALA A 1 93 ? 3.008 -30.141 -16.109 1 98.56 93 ALA A O 1
ATOM 732 N N . ILE A 1 94 ? 2.557 -28.609 -14.57 1 98.81 94 ILE A N 1
ATOM 733 C CA . ILE A 1 94 ? 1.489 -27.938 -15.305 1 98.81 94 ILE A CA 1
ATOM 734 C C . ILE A 1 94 ? 1.679 -26.422 -15.203 1 98.81 94 ILE A C 1
ATOM 736 O O . ILE A 1 94 ? 2.004 -25.906 -14.133 1 98.81 94 ILE A O 1
ATOM 740 N N . PHE A 1 95 ? 1.518 -25.719 -16.328 1 98.88 95 PHE A N 1
ATOM 741 C CA . PHE A 1 95 ? 1.712 -24.281 -16.359 1 98.88 95 PHE A CA 1
ATOM 742 C C . PHE A 1 95 ? 0.46 -23.578 -16.891 1 98.88 95 PHE A C 1
ATOM 744 O O . PHE A 1 95 ? 0.033 -23.812 -18.016 1 98.88 95 PHE A O 1
ATOM 751 N N . MET A 1 96 ? -0.106 -22.781 -16.062 1 98.88 96 MET A N 1
ATOM 752 C CA . MET A 1 96 ? -1.251 -21.969 -16.453 1 98.88 96 MET A CA 1
ATOM 753 C C . MET A 1 96 ? -0.808 -20.562 -16.875 1 98.88 96 MET A C 1
ATOM 755 O O . MET A 1 96 ? -0.17 -19.859 -16.094 1 98.88 96 MET A O 1
ATOM 759 N N . THR A 1 97 ? -1.158 -20.141 -18.062 1 98.75 97 THR A N 1
ATOM 760 C CA . THR A 1 97 ? -0.649 -18.891 -18.625 1 98.75 97 THR A CA 1
ATOM 761 C C . THR A 1 97 ? -1.533 -17.719 -18.219 1 98.75 97 THR A C 1
ATOM 763 O O . THR A 1 97 ? -2.529 -17.891 -17.516 1 98.75 97 THR A O 1
ATOM 766 N N . GLY A 1 98 ? -1.073 -16.484 -18.641 1 98.69 98 GLY A N 1
ATOM 767 C CA . GLY A 1 98 ? -1.805 -15.258 -18.359 1 98.69 98 GLY A CA 1
ATOM 768 C C . GLY A 1 98 ? -2.996 -15.055 -19.266 1 98.69 98 GLY A C 1
ATOM 769 O O . GLY A 1 98 ? -3.26 -15.875 -20.156 1 98.69 98 GLY A O 1
ATOM 770 N N . GLY A 1 99 ? -3.689 -13.945 -19.031 1 98.5 99 GLY A N 1
ATOM 771 C CA . GLY A 1 99 ? -4.926 -13.586 -19.703 1 98.5 99 GLY A CA 1
ATOM 772 C C . GLY A 1 99 ? -5.992 -13.062 -18.766 1 98.5 99 GLY A C 1
ATOM 773 O O . GLY A 1 99 ? -5.742 -12.133 -17.984 1 98.5 99 GLY A O 1
ATOM 774 N N . ASP A 1 100 ? -7.168 -13.703 -18.922 1 98.5 100 ASP A N 1
ATOM 775 C CA . ASP A 1 100 ? -8.312 -13.352 -18.094 1 98.5 100 ASP A CA 1
ATOM 776 C C . ASP A 1 100 ? -8.617 -14.445 -17.078 1 98.5 100 ASP A C 1
ATOM 778 O O . ASP A 1 100 ? -9 -15.555 -17.453 1 98.5 100 ASP A O 1
ATOM 782 N N . GLN A 1 101 ? -8.461 -14.102 -15.82 1 98.69 101 GLN A N 1
ATOM 783 C CA . GLN A 1 101 ? -8.586 -15.125 -14.781 1 98.69 101 GLN A CA 1
ATOM 784 C C . GLN A 1 101 ? -10.031 -15.602 -14.656 1 98.69 101 GLN A C 1
ATOM 786 O O . GLN A 1 101 ? -10.281 -16.75 -14.281 1 98.69 101 GLN A O 1
ATOM 791 N N . LEU A 1 102 ? -10.984 -14.734 -14.953 1 98.62 102 LEU A N 1
ATOM 792 C CA . LEU A 1 102 ? -12.375 -15.188 -14.953 1 98.62 102 LEU A CA 1
ATOM 793 C C . LEU A 1 102 ? -12.617 -16.203 -16.062 1 98.62 102 LEU A C 1
ATOM 795 O O . LEU A 1 102 ? -13.359 -17.172 -15.867 1 98.62 102 LEU A O 1
ATOM 799 N N . ARG A 1 103 ? -12.039 -15.969 -17.188 1 98.31 103 ARG A N 1
ATOM 800 C CA . ARG A 1 103 ? -12.141 -16.922 -18.297 1 98.31 103 ARG A CA 1
ATOM 801 C C . ARG A 1 103 ? -11.5 -18.25 -17.922 1 98.31 103 ARG A C 1
ATOM 803 O O . ARG A 1 103 ? -12.086 -19.312 -18.156 1 98.31 103 ARG A O 1
ATOM 810 N N . LEU A 1 104 ? -10.359 -18.203 -17.359 1 98.62 104 LEU A N 1
ATOM 811 C CA . LEU A 1 104 ? -9.648 -19.391 -16.922 1 98.62 104 LEU A CA 1
ATOM 812 C C . LEU A 1 104 ? -10.508 -20.219 -15.969 1 98.62 104 LEU A C 1
ATOM 814 O O . LEU A 1 104 ? -10.703 -21.422 -16.188 1 98.62 104 LEU A O 1
ATOM 818 N N . CYS A 1 105 ? -11.039 -19.594 -14.914 1 98.31 105 CYS A N 1
ATOM 819 C CA . CYS A 1 105 ? -11.883 -20.281 -13.945 1 98.31 105 CYS A CA 1
ATOM 820 C C . CYS A 1 105 ? -13.156 -20.812 -14.602 1 98.31 105 CYS A C 1
ATOM 822 O O . CYS A 1 105 ? -13.578 -21.938 -14.336 1 98.31 105 CYS A O 1
ATOM 824 N N . GLY A 1 106 ? -13.742 -19.969 -15.406 1 97.75 106 GLY A N 1
ATOM 825 C CA . GLY A 1 106 ? -14.977 -20.359 -16.078 1 97.75 106 GLY A CA 1
ATOM 826 C C . GLY A 1 106 ? -14.828 -21.609 -16.922 1 97.75 106 GLY A C 1
ATOM 827 O O . GLY A 1 106 ? -15.758 -22.422 -17 1 97.75 106 GLY A O 1
ATOM 828 N N . LEU A 1 107 ? -13.734 -21.828 -17.484 1 98.19 107 LEU A N 1
ATOM 829 C CA . LEU A 1 107 ? -13.508 -22.953 -18.406 1 98.19 107 LEU A CA 1
ATOM 830 C C . LEU A 1 107 ? -13.086 -24.203 -17.641 1 98.19 107 LEU A C 1
ATOM 832 O O . LEU A 1 107 ? -13.391 -25.312 -18.047 1 98.19 107 LEU A O 1
ATOM 836 N N . LEU A 1 108 ? -12.43 -23.984 -16.5 1 98.25 108 LEU A N 1
ATOM 837 C CA . LEU A 1 108 ? -11.75 -25.156 -15.938 1 98.25 108 LEU A CA 1
ATOM 838 C C . LEU A 1 108 ? -12.359 -25.547 -14.594 1 98.25 108 LEU A C 1
ATOM 840 O O . LEU A 1 108 ? -12.273 -26.703 -14.188 1 98.25 108 LEU A O 1
ATOM 844 N N . ALA A 1 109 ? -12.875 -24.562 -13.852 1 97.81 109 ALA A N 1
ATOM 845 C CA . ALA A 1 109 ? -13.352 -24.844 -12.5 1 97.81 109 ALA A CA 1
ATOM 846 C C . ALA A 1 109 ? -14.352 -26 -12.508 1 97.81 109 ALA A C 1
ATOM 848 O O . ALA A 1 109 ? -15.211 -26.078 -13.383 1 97.81 109 ALA A O 1
ATOM 849 N N . ASP A 1 110 ? -14.219 -26.984 -11.547 1 96.31 110 ASP A N 1
ATOM 850 C CA . ASP A 1 110 ? -15.141 -28.078 -11.289 1 96.31 110 ASP A CA 1
ATOM 851 C C . ASP A 1 110 ? -15.188 -29.031 -12.477 1 96.31 110 ASP A C 1
ATOM 853 O O . ASP A 1 110 ? -16.203 -29.719 -12.695 1 96.31 110 ASP A O 1
ATOM 857 N N . THR A 1 111 ? -14.281 -29.031 -13.336 1 97.81 111 THR A N 1
ATOM 858 C CA . THR A 1 111 ? -14.141 -30.062 -14.367 1 97.81 111 THR A CA 1
ATOM 859 C C . THR A 1 111 ? -13.305 -31.219 -13.852 1 97.81 111 THR A C 1
ATOM 861 O O . THR A 1 111 ? -12.484 -31.062 -12.945 1 97.81 111 THR A O 1
ATOM 864 N N . PRO A 1 112 ? -13.492 -32.344 -14.406 1 97.75 112 PRO A N 1
ATOM 865 C CA . PRO A 1 112 ? -12.664 -33.5 -14 1 97.75 112 PRO A CA 1
ATOM 866 C C . PRO A 1 112 ? -11.172 -33.25 -14.203 1 97.75 112 PRO A C 1
ATOM 868 O O . PRO A 1 112 ? -10.352 -33.656 -13.375 1 97.75 112 PRO A O 1
ATOM 871 N N . LEU A 1 113 ? -10.844 -32.562 -15.273 1 98.25 113 LEU A N 1
ATOM 872 C CA . LEU A 1 113 ? -9.453 -32.219 -15.555 1 98.25 113 LEU A CA 1
ATOM 873 C C . LEU A 1 113 ? -8.859 -31.391 -14.43 1 98.25 113 LEU A C 1
ATOM 875 O O . LEU A 1 113 ? -7.805 -31.75 -13.883 1 98.25 113 LEU A O 1
ATOM 879 N N . MET A 1 114 ? -9.477 -30.328 -14.07 1 98.19 114 MET A N 1
ATOM 880 C CA . MET A 1 114 ? -8.961 -29.422 -13.039 1 98.19 114 MET A CA 1
ATOM 881 C C . MET A 1 114 ? -8.945 -30.109 -11.68 1 98.19 114 MET A C 1
ATOM 883 O O . MET A 1 114 ? -8.055 -29.859 -10.867 1 98.19 114 MET A O 1
ATOM 887 N N . GLU A 1 115 ? -9.969 -30.906 -11.398 1 97.56 115 GLU A N 1
ATOM 888 C CA . GLU A 1 115 ? -10 -31.656 -10.148 1 97.56 115 GLU A CA 1
ATOM 889 C C . GLU A 1 115 ? -8.781 -32.562 -10.023 1 97.56 115 GLU A C 1
ATOM 891 O O . GLU A 1 115 ? -8.188 -32.688 -8.953 1 97.56 115 GLU A O 1
ATOM 896 N N . ARG A 1 116 ? -8.5 -33.219 -11.094 1 97.38 116 ARG A N 1
ATOM 897 C CA . ARG A 1 116 ? -7.332 -34.094 -11.086 1 97.38 116 ARG A CA 1
ATOM 898 C C . ARG A 1 116 ? -6.051 -33.281 -10.852 1 97.38 116 ARG A C 1
ATOM 900 O O . ARG A 1 116 ? -5.176 -33.719 -10.102 1 97.38 116 ARG A O 1
ATOM 907 N N . ILE A 1 117 ? -5.91 -32.188 -11.516 1 98 117 ILE A N 1
ATOM 908 C CA . ILE A 1 117 ? -4.75 -31.328 -11.336 1 98 117 ILE A CA 1
ATOM 909 C C . ILE A 1 117 ? -4.633 -30.906 -9.875 1 98 117 ILE A C 1
ATOM 911 O O . ILE A 1 117 ? -3.568 -31.047 -9.266 1 98 117 ILE A O 1
ATOM 915 N N . ARG A 1 118 ? -5.684 -30.422 -9.32 1 96.94 118 ARG A N 1
ATOM 916 C CA . ARG A 1 118 ? -5.703 -29.984 -7.934 1 96.94 118 ARG A CA 1
ATOM 917 C C . ARG A 1 118 ? -5.273 -31.109 -6.992 1 96.94 118 ARG A C 1
ATOM 919 O O . ARG A 1 118 ? -4.488 -30.875 -6.07 1 96.94 118 ARG A O 1
ATOM 926 N N . GLN A 1 119 ? -5.797 -32.25 -7.203 1 96.06 119 GLN A N 1
ATOM 927 C CA . GLN A 1 119 ? -5.48 -33.406 -6.367 1 96.06 119 GLN A CA 1
ATOM 928 C C . GLN A 1 119 ? -3.996 -33.75 -6.449 1 96.06 119 GLN A C 1
ATOM 930 O O . GLN A 1 119 ? -3.357 -34 -5.43 1 96.06 119 GLN A O 1
ATOM 935 N N . ARG A 1 120 ? -3.463 -33.781 -7.633 1 96.44 120 ARG A N 1
ATOM 936 C CA . ARG A 1 120 ? -2.059 -34.125 -7.812 1 96.44 120 ARG A CA 1
ATOM 937 C C . ARG A 1 120 ? -1.146 -33.094 -7.18 1 96.44 120 ARG A C 1
ATOM 939 O O . ARG A 1 120 ? -0.093 -33.406 -6.633 1 96.44 120 ARG A O 1
ATOM 946 N N . VAL A 1 121 ? -1.532 -31.812 -7.273 1 96.25 121 VAL A N 1
ATOM 947 C CA . VAL A 1 121 ? -0.772 -30.766 -6.613 1 96.25 121 VAL A CA 1
ATOM 948 C C . VAL A 1 121 ? -0.797 -30.969 -5.102 1 96.25 121 VAL A C 1
ATOM 950 O O . VAL A 1 121 ? 0.244 -30.922 -4.445 1 96.25 121 VAL A O 1
ATOM 953 N N . LYS A 1 122 ? -1.94 -31.25 -4.555 1 93.19 122 LYS A N 1
ATOM 954 C CA . LYS A 1 122 ? -2.113 -31.453 -3.119 1 93.19 122 LYS A CA 1
ATOM 955 C C . LYS A 1 122 ? -1.278 -32.625 -2.627 1 93.19 122 LYS A C 1
ATOM 957 O O . LYS A 1 122 ? -0.743 -32.594 -1.518 1 93.19 122 LYS A O 1
ATOM 962 N N . LEU A 1 123 ? -1.17 -33.594 -3.455 1 93.31 123 LEU A N 1
ATOM 963 C CA . LEU A 1 123 ? -0.446 -34.812 -3.092 1 93.31 123 LEU A CA 1
ATOM 964 C C . LEU A 1 123 ? 1.052 -34.656 -3.318 1 93.31 123 LEU A C 1
ATOM 966 O O . LEU A 1 123 ? 1.841 -35.531 -2.979 1 93.31 123 LEU A O 1
ATOM 970 N N . GLY A 1 124 ? 1.42 -33.531 -3.91 1 93.06 124 GLY A N 1
ATOM 971 C CA . GLY A 1 124 ? 2.828 -33.281 -4.168 1 93.06 124 GLY A CA 1
ATOM 972 C C . GLY A 1 124 ? 3.371 -34.062 -5.344 1 93.06 124 GLY A C 1
ATOM 973 O O . GLY A 1 124 ? 4.562 -34.375 -5.395 1 93.06 124 GLY A O 1
ATOM 974 N N . GLU A 1 125 ? 2.518 -34.375 -6.312 1 94.19 125 GLU A N 1
ATOM 975 C CA . GLU A 1 125 ? 2.902 -35.219 -7.434 1 94.19 125 GLU A CA 1
ATOM 976 C C . GLU A 1 125 ? 3.307 -34.375 -8.648 1 94.19 125 GLU A C 1
ATOM 978 O O . GLU A 1 125 ? 3.953 -34.875 -9.562 1 94.19 125 GLU A O 1
ATOM 983 N N . VAL A 1 126 ? 2.92 -33.188 -8.625 1 96.38 126 VAL A N 1
ATOM 984 C CA . VAL A 1 126 ? 3.133 -32.375 -9.82 1 96.38 126 VAL A CA 1
ATOM 985 C C . VAL A 1 126 ? 3.459 -30.938 -9.414 1 96.38 126 VAL A C 1
ATOM 987 O O . VAL A 1 126 ? 2.939 -30.438 -8.414 1 96.38 126 VAL A O 1
ATOM 990 N N . THR A 1 127 ? 4.383 -30.297 -10.125 1 97.62 127 THR A N 1
ATOM 991 C CA . THR A 1 127 ? 4.652 -28.875 -9.992 1 97.62 127 THR A CA 1
ATOM 992 C C . THR A 1 127 ? 3.617 -28.047 -10.75 1 97.62 127 THR A C 1
ATOM 994 O O . THR A 1 127 ? 3.227 -28.406 -11.867 1 97.62 127 THR A O 1
ATOM 997 N N . LEU A 1 128 ? 3.123 -27 -10.125 1 98.5 128 LEU A N 1
ATOM 998 C CA . LEU A 1 128 ? 2.184 -26.125 -10.805 1 98.5 128 LEU A CA 1
ATOM 999 C C . LEU A 1 128 ? 2.734 -24.703 -10.883 1 98.5 128 LEU A C 1
ATOM 1001 O O . LEU A 1 128 ? 3.271 -24.188 -9.906 1 98.5 128 LEU A O 1
ATOM 1005 N N . GLY A 1 129 ? 2.734 -24.125 -12.039 1 98.75 129 GLY A N 1
ATOM 1006 C CA . GLY A 1 129 ? 3.033 -22.719 -12.242 1 98.75 129 GLY A CA 1
ATOM 1007 C C . GLY A 1 129 ? 1.86 -21.938 -12.805 1 98.75 129 GLY A C 1
ATOM 1008 O O . GLY A 1 129 ? 1.105 -22.453 -13.633 1 98.75 129 GLY A O 1
ATOM 1009 N N . GLY A 1 130 ? 1.659 -20.797 -12.359 1 98.88 130 GLY A N 1
ATOM 1010 C CA . GLY A 1 130 ? 0.651 -19.891 -12.883 1 98.88 130 GLY A CA 1
ATOM 1011 C C . GLY A 1 130 ? 1.112 -18.438 -12.938 1 98.88 130 GLY A C 1
ATOM 1012 O O . GLY A 1 130 ? 1.571 -17.891 -11.93 1 98.88 130 GLY A O 1
ATOM 1013 N N . THR A 1 131 ? 0.988 -17.828 -14.109 1 98.94 131 THR A N 1
ATOM 1014 C CA . THR A 1 131 ? 1.417 -16.438 -14.266 1 98.94 131 THR A CA 1
ATOM 1015 C C . THR A 1 131 ? 0.219 -15.523 -14.5 1 98.94 131 THR A C 1
ATOM 1017 O O . THR A 1 131 ? -0.733 -15.906 -15.18 1 98.94 131 THR A O 1
ATOM 1020 N N . SER A 1 132 ? 0.277 -14.266 -13.852 1 98.81 132 SER A N 1
ATOM 1021 C CA . SER A 1 132 ? -0.792 -13.281 -13.992 1 98.81 132 SER A CA 1
ATOM 1022 C C . SER A 1 132 ? -2.152 -13.898 -13.672 1 98.81 132 SER A C 1
ATOM 1024 O O . SER A 1 132 ? -2.389 -14.344 -12.547 1 98.81 132 SER A O 1
ATOM 1026 N N . ALA A 1 133 ? -2.975 -14.203 -14.734 1 98.88 133 ALA A N 1
ATOM 1027 C CA . ALA A 1 133 ? -4.266 -14.852 -14.508 1 98.88 133 ALA A CA 1
ATOM 1028 C C . ALA A 1 133 ? -4.086 -16.203 -13.812 1 98.88 133 ALA A C 1
ATOM 1030 O O . ALA A 1 133 ? -4.879 -16.562 -12.938 1 98.88 133 ALA A O 1
ATOM 1031 N N . GLY A 1 134 ? -3.076 -16.938 -14.172 1 98.88 134 GLY A N 1
ATOM 1032 C CA . GLY A 1 134 ? -2.77 -18.203 -13.523 1 98.88 134 GLY A CA 1
ATOM 1033 C C . GLY A 1 134 ? -2.406 -18.047 -12.062 1 98.88 134 GLY A C 1
ATOM 1034 O O . GLY A 1 134 ? -2.574 -18.984 -11.273 1 98.88 134 GLY A O 1
ATOM 1035 N N . ALA A 1 135 ? -1.861 -16.906 -11.727 1 98.94 135 ALA A N 1
ATOM 1036 C CA . ALA A 1 135 ? -1.561 -16.609 -10.328 1 98.94 135 ALA A CA 1
ATOM 1037 C C . ALA A 1 135 ? -2.826 -16.234 -9.562 1 98.94 135 ALA 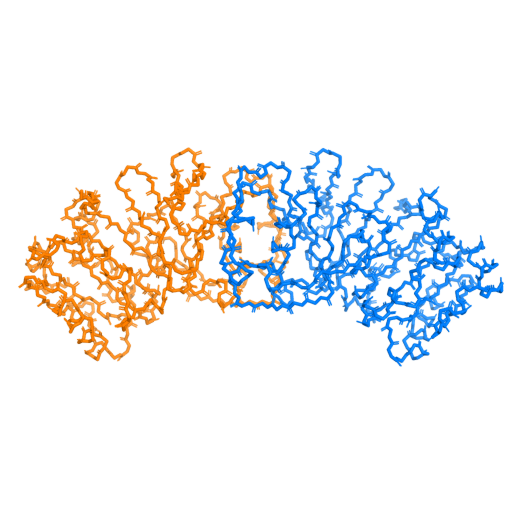A C 1
ATOM 1039 O O . ALA A 1 135 ? -3.023 -16.672 -8.422 1 98.94 135 ALA A O 1
ATOM 1040 N N . ALA A 1 136 ? -3.67 -15.484 -10.156 1 98.81 136 ALA A N 1
ATOM 1041 C CA . ALA A 1 136 ? -4.859 -14.93 -9.516 1 98.81 136 ALA A CA 1
ATOM 1042 C C . ALA A 1 136 ? -5.793 -16.031 -9.039 1 98.81 136 ALA A C 1
ATOM 1044 O O . ALA A 1 136 ? -6.492 -15.883 -8.039 1 98.81 136 ALA A O 1
ATOM 1045 N N . VAL A 1 137 ? -5.801 -17.188 -9.703 1 98.81 137 VAL A N 1
ATOM 1046 C CA . VAL A 1 137 ? -6.816 -18.203 -9.492 1 98.81 137 VAL A CA 1
ATOM 1047 C C . VAL A 1 137 ? -6.367 -19.172 -8.391 1 98.81 137 VAL A C 1
ATOM 1049 O O . VAL A 1 137 ? -7.066 -20.125 -8.07 1 98.81 137 VAL A O 1
ATOM 1052 N N . MET A 1 138 ? -5.246 -18.953 -7.742 1 98.75 138 MET A N 1
ATOM 1053 C CA . MET A 1 138 ? -4.637 -19.938 -6.844 1 98.75 138 MET A CA 1
ATOM 1054 C C . MET A 1 138 ? -5.461 -20.094 -5.574 1 98.75 138 MET A C 1
ATOM 1056 O O . MET A 1 138 ? -5.516 -21.188 -5 1 98.75 138 MET A O 1
ATOM 1060 N N . GLY A 1 139 ? -6.043 -19.062 -5.113 1 98.31 139 GLY A N 1
ATOM 1061 C CA . GLY A 1 139 ? -6.809 -19.109 -3.875 1 98.31 139 GLY A CA 1
ATOM 1062 C C . GLY A 1 139 ? -8.227 -19.625 -4.066 1 98.31 139 GLY A C 1
ATOM 1063 O O . GLY A 1 139 ? -8.672 -19.812 -5.199 1 98.31 139 GLY A O 1
ATOM 1064 N N . HIS A 1 140 ? -8.828 -19.922 -2.92 1 98.25 140 HIS A N 1
ATOM 1065 C CA . HIS A 1 140 ? -10.258 -20.172 -2.957 1 98.25 140 HIS A CA 1
ATOM 1066 C C . HIS A 1 140 ? -11.031 -18.922 -3.354 1 98.25 140 HIS A C 1
ATOM 1068 O O . HIS A 1 140 ? -11.984 -19 -4.133 1 98.25 140 HIS A O 1
ATOM 1074 N N . HIS A 1 141 ? -10.656 -17.812 -2.734 1 98.5 141 HIS A N 1
ATOM 1075 C CA . HIS A 1 141 ? -11.156 -16.5 -3.125 1 98.5 141 HIS A CA 1
ATOM 1076 C C . HIS A 1 141 ? -10.203 -15.812 -4.102 1 98.5 141 HIS A C 1
ATOM 1078 O O . HIS A 1 141 ? -8.992 -15.781 -3.871 1 98.5 141 HIS A O 1
ATOM 1084 N N . MET A 1 142 ? -10.773 -15.305 -5.129 1 98.75 142 MET A N 1
ATOM 1085 C CA . MET A 1 142 ? -9.961 -14.727 -6.199 1 98.75 142 MET A CA 1
ATOM 1086 C C . MET A 1 142 ? -10.344 -13.273 -6.445 1 98.75 142 MET A C 1
ATOM 1088 O O . MET A 1 142 ? -11.523 -12.93 -6.445 1 98.75 142 MET A O 1
ATOM 1092 N N . ILE A 1 143 ? -9.375 -12.422 -6.566 1 98.81 143 ILE A N 1
ATOM 1093 C CA . ILE A 1 143 ? -9.609 -11.07 -7.078 1 98.81 143 ILE A CA 1
ATOM 1094 C C . ILE A 1 143 ? -9.875 -11.133 -8.578 1 98.81 143 ILE A C 1
ATOM 1096 O O . ILE A 1 143 ? -8.984 -11.492 -9.359 1 98.81 143 ILE A O 1
ATOM 1100 N N . ALA A 1 144 ? -11 -10.766 -8.984 1 98.5 144 ALA A N 1
ATOM 1101 C CA . ALA A 1 144 ? -11.422 -10.852 -10.383 1 98.5 144 ALA A CA 1
ATOM 1102 C C . ALA A 1 144 ? -11.188 -9.523 -11.102 1 98.5 144 ALA A C 1
ATOM 1104 O O . ALA A 1 144 ? -11.172 -9.477 -12.336 1 98.5 144 ALA A O 1
ATOM 1105 N N . GLY A 1 145 ? -11.094 -8.516 -10.414 1 97.94 145 GLY A N 1
ATOM 1106 C CA . GLY A 1 145 ? -10.898 -7.176 -10.93 1 97.94 145 GLY A CA 1
ATOM 1107 C C . GLY A 1 145 ? -10.898 -6.113 -9.852 1 97.94 145 GLY A C 1
ATOM 1108 O O . GLY A 1 145 ? -11 -6.43 -8.664 1 97.94 145 GLY A O 1
ATOM 1109 N N . GLY A 1 146 ? -10.797 -4.918 -10.281 1 98 146 GLY A N 1
ATOM 1110 C CA . GLY A 1 146 ? -10.797 -3.801 -9.352 1 98 146 GLY A CA 1
ATOM 1111 C C . GLY A 1 146 ? -10.07 -2.578 -9.883 1 98 146 GLY A C 1
ATOM 1112 O O . GLY A 1 146 ? -9.742 -2.512 -11.07 1 98 146 GLY A O 1
ATOM 1113 N N . SER A 1 147 ? -10.008 -1.613 -8.992 1 97.5 147 SER A N 1
ATOM 1114 C CA . SER A 1 147 ? -9.406 -0.335 -9.352 1 97.5 147 SER A CA 1
ATOM 1115 C C . SER A 1 147 ? -8.375 0.101 -8.32 1 97.5 147 SER A C 1
ATOM 1117 O O . SER A 1 147 ? -8.023 -0.67 -7.422 1 97.5 147 SER A O 1
ATOM 1119 N N . SER A 1 148 ? -7.738 1.188 -8.531 1 97.31 148 SER A N 1
ATOM 1120 C CA . SER A 1 148 ? -6.793 1.837 -7.633 1 97.31 148 SER A CA 1
ATOM 1121 C C . SER A 1 148 ? -7.055 3.336 -7.543 1 97.31 148 SER A C 1
ATOM 1123 O O . SER A 1 148 ? -7.988 3.848 -8.164 1 97.31 148 SER A O 1
ATOM 1125 N N . GLY A 1 149 ? -6.281 4.051 -6.66 1 97.69 149 GLY A N 1
ATOM 1126 C CA . GLY A 1 149 ? -6.383 5.5 -6.574 1 97.69 149 GLY A CA 1
ATOM 1127 C C . GLY A 1 149 ? -7.398 5.965 -5.555 1 97.69 149 GLY A C 1
ATOM 1128 O O . GLY A 1 149 ? -7.812 7.129 -5.566 1 97.69 149 GLY A O 1
ATOM 1129 N N . GLU A 1 150 ? -7.922 5.078 -4.742 1 98.25 150 GLU A N 1
ATOM 1130 C CA . GLU A 1 150 ? -8.844 5.359 -3.643 1 98.25 150 GLU A CA 1
ATOM 1131 C C . GLU A 1 150 ? -8.414 4.633 -2.369 1 98.25 150 GLU A C 1
ATOM 1133 O O . GLU A 1 150 ? -7.598 3.711 -2.418 1 98.25 150 GLU A O 1
ATOM 1138 N N . SER A 1 151 ? -8.953 5.113 -1.249 1 98.62 151 SER A N 1
ATOM 1139 C CA . SER A 1 151 ? -8.781 4.352 -0.016 1 98.62 151 SER A CA 1
ATOM 1140 C C . SER A 1 151 ? -9.414 2.965 -0.135 1 98.62 151 SER A C 1
ATOM 1142 O O . SER A 1 151 ? -10.352 2.768 -0.912 1 98.62 151 SER A O 1
ATOM 1144 N N . PRO A 1 152 ? -8.867 2.014 0.637 1 98.75 152 PRO A N 1
ATOM 1145 C CA . PRO A 1 152 ? -9.523 0.702 0.629 1 98.75 152 PRO A CA 1
ATOM 1146 C C . PRO A 1 152 ? -11.016 0.788 0.914 1 98.75 152 PRO A C 1
ATOM 1148 O O . PRO A 1 152 ? -11.438 1.473 1.852 1 98.75 152 PRO A O 1
ATOM 1151 N N . ASN A 1 153 ? -11.805 0.172 0.149 1 98.75 153 ASN A N 1
ATOM 1152 C CA . ASN A 1 153 ? -13.25 0.045 0.305 1 98.75 153 ASN A CA 1
ATOM 1153 C C . ASN A 1 153 ? -13.789 -1.195 -0.406 1 98.75 153 ASN A C 1
ATOM 1155 O O . ASN A 1 153 ? -13.109 -1.764 -1.264 1 98.75 153 ASN A O 1
ATOM 1159 N N . ARG A 1 154 ? -14.93 -1.633 -0.087 1 97.94 154 ARG A N 1
ATOM 1160 C CA . ARG A 1 154 ? -15.445 -2.906 -0.573 1 97.94 154 ARG A CA 1
ATOM 1161 C C . ARG A 1 154 ? -15.734 -2.846 -2.07 1 97.94 154 ARG A C 1
ATOM 1163 O O . ARG A 1 154 ? -15.648 -3.859 -2.766 1 97.94 154 ARG A O 1
ATOM 1170 N N . ALA A 1 155 ? -16.125 -1.673 -2.631 1 98.25 155 ALA A N 1
ATOM 1171 C CA . ALA A 1 155 ? -16.469 -1.521 -4.043 1 98.25 155 ALA A CA 1
ATOM 1172 C C . ALA A 1 155 ? -15.211 -1.455 -4.902 1 98.25 155 ALA A C 1
ATOM 1174 O O . ALA A 1 155 ? -15.281 -1.561 -6.129 1 98.25 155 ALA A O 1
ATOM 1175 N N . LEU A 1 156 ? -14.047 -1.334 -4.285 1 98.44 156 LEU A N 1
ATOM 1176 C CA . LEU A 1 156 ? -12.789 -1.145 -4.992 1 98.44 156 LEU A CA 1
ATOM 1177 C C . LEU A 1 156 ? -12.312 -2.455 -5.613 1 98.44 156 LEU A C 1
ATOM 1179 O O . LEU A 1 156 ? -11.43 -2.453 -6.473 1 98.44 156 LEU A O 1
ATOM 1183 N N . VAL A 1 157 ? -12.852 -3.613 -5.148 1 98.62 157 VAL A N 1
ATOM 1184 C CA . VAL A 1 157 ? -12.359 -4.914 -5.586 1 98.62 157 VAL A CA 1
ATOM 1185 C C . VAL A 1 157 ? -13.531 -5.824 -5.938 1 98.62 157 VAL A C 1
ATOM 1187 O O . VAL A 1 157 ? -14.555 -5.812 -5.25 1 98.62 157 VAL A O 1
ATOM 1190 N N . ASP A 1 158 ? -13.414 -6.484 -7.043 1 98.5 158 ASP A N 1
ATOM 1191 C CA . ASP A 1 158 ? -14.344 -7.543 -7.414 1 98.5 158 ASP A CA 1
ATOM 1192 C C . ASP A 1 158 ? -13.789 -8.922 -7.059 1 98.5 158 ASP A C 1
ATOM 1194 O O . ASP A 1 158 ? -12.672 -9.266 -7.457 1 98.5 158 ASP A O 1
ATOM 1198 N N . MET A 1 159 ? -14.57 -9.641 -6.309 1 98.38 159 MET A N 1
ATOM 1199 C CA . MET A 1 159 ? -14.141 -10.961 -5.863 1 98.38 159 MET A CA 1
ATOM 1200 C C . MET A 1 159 ? -14.914 -12.055 -6.59 1 98.38 159 MET A C 1
ATOM 1202 O O . MET A 1 159 ? -16.062 -11.859 -6.977 1 98.38 159 MET A O 1
ATOM 1206 N N . ALA A 1 160 ? -14.328 -13.141 -6.824 1 98.5 160 ALA A N 1
ATOM 1207 C CA . ALA A 1 160 ? -14.906 -14.367 -7.359 1 98.5 160 ALA A CA 1
ATOM 1208 C C . ALA A 1 160 ? -14.234 -15.602 -6.77 1 98.5 160 ALA A C 1
ATOM 1210 O O . ALA A 1 160 ? -13.391 -15.492 -5.879 1 98.5 160 ALA A O 1
ATOM 1211 N N . MET A 1 161 ? -14.711 -16.75 -7.141 1 98.19 161 MET A N 1
ATOM 1212 C CA . MET A 1 161 ? -14.094 -18 -6.688 1 98.19 161 MET A CA 1
ATOM 1213 C C . MET A 1 161 ? -12.898 -18.359 -7.566 1 98.19 161 MET A C 1
ATOM 1215 O O . MET A 1 161 ? -12.961 -18.219 -8.789 1 98.19 161 MET A O 1
ATOM 1219 N N . GLY A 1 162 ? -11.836 -18.703 -6.984 1 98.5 162 GLY A N 1
ATOM 1220 C CA . GLY A 1 162 ? -10.68 -19.219 -7.707 1 98.5 162 GLY A CA 1
ATOM 1221 C C . GLY A 1 162 ? -10.672 -20.719 -7.844 1 98.5 162 GLY A C 1
ATOM 1222 O O . GLY A 1 162 ? -11.727 -21.359 -7.762 1 98.5 162 GLY A O 1
ATOM 1223 N N . LEU A 1 163 ? -9.484 -21.266 -8.148 1 98.56 163 LEU A N 1
ATOM 1224 C CA . LEU A 1 163 ? -9.398 -22.703 -8.391 1 98.56 163 LEU A CA 1
ATOM 1225 C C . LEU A 1 163 ? -9.039 -23.453 -7.109 1 98.56 163 LEU A C 1
ATOM 1227 O O . LEU A 1 163 ? -9.023 -24.688 -7.086 1 98.56 163 LEU A O 1
ATOM 1231 N N . GLY A 1 164 ? -8.656 -22.734 -6.023 1 97.94 164 GLY A N 1
ATOM 1232 C CA . GLY A 1 164 ? -8.477 -23.312 -4.703 1 97.94 164 GLY A CA 1
ATOM 1233 C C . GLY A 1 164 ? -7.258 -24.203 -4.602 1 97.94 164 GLY A C 1
ATOM 1234 O O . GLY A 1 164 ? -7.273 -25.203 -3.879 1 97.94 164 GLY A O 1
ATOM 1235 N N . ILE A 1 165 ? -6.203 -23.906 -5.352 1 97.5 165 ILE A N 1
ATOM 1236 C CA . ILE A 1 165 ? -4.957 -24.656 -5.277 1 97.5 165 ILE A CA 1
ATOM 1237 C C . ILE A 1 165 ? -4.293 -24.422 -3.922 1 97.5 165 ILE A C 1
ATOM 1239 O O . ILE A 1 165 ? -3.795 -25.359 -3.299 1 97.5 165 ILE A O 1
ATOM 1243 N N . ILE A 1 166 ? -4.223 -23.234 -3.514 1 97.12 166 ILE A N 1
ATOM 1244 C CA . ILE A 1 166 ? -3.777 -22.797 -2.195 1 97.12 166 ILE A CA 1
ATOM 1245 C C . ILE A 1 166 ? -4.895 -22.016 -1.503 1 97.12 166 ILE A C 1
ATOM 1247 O O . ILE A 1 166 ? -4.859 -20.781 -1.445 1 97.12 166 ILE A O 1
ATOM 1251 N N . PRO A 1 167 ? -5.785 -22.719 -0.924 1 97.12 167 PRO A N 1
ATOM 1252 C CA . PRO A 1 167 ? -7.055 -22.109 -0.52 1 97.12 167 PRO A CA 1
ATOM 1253 C C . PRO A 1 167 ? -6.871 -20.984 0.497 1 97.12 167 PRO A C 1
ATOM 1255 O O . PRO A 1 167 ? -7.727 -20.109 0.607 1 97.12 167 PRO A O 1
ATOM 1258 N N . GLU A 1 168 ? -5.789 -20.891 1.219 1 96.94 168 GLU A N 1
ATOM 1259 C CA . GLU A 1 168 ? -5.648 -19.984 2.359 1 96.94 168 GLU A CA 1
ATOM 1260 C C . GLU A 1 168 ? -5.125 -18.625 1.924 1 96.94 168 GLU A C 1
ATOM 1262 O O . GLU A 1 168 ? -4.984 -17.719 2.746 1 96.94 168 GLU A O 1
ATOM 1267 N N . VAL A 1 169 ? -4.91 -18.438 0.639 1 98.38 169 VAL A N 1
ATOM 1268 C CA . VAL A 1 169 ? -4.32 -17.172 0.234 1 98.38 169 VAL A CA 1
ATOM 1269 C C . VAL A 1 169 ? -5.281 -16.422 -0.685 1 98.38 169 VAL A C 1
ATOM 1271 O O . VAL A 1 169 ? -6.184 -17.016 -1.272 1 98.38 169 VAL A O 1
ATOM 1274 N N . ILE A 1 170 ? -5.191 -15.133 -0.747 1 98.81 170 ILE A N 1
ATOM 1275 C CA . ILE A 1 170 ? -5.703 -14.25 -1.789 1 98.81 170 ILE A CA 1
ATOM 1276 C C . ILE A 1 170 ? -4.535 -13.609 -2.539 1 98.81 170 ILE A C 1
ATOM 1278 O O . ILE A 1 170 ? -3.707 -12.922 -1.94 1 98.81 170 ILE A O 1
ATOM 1282 N N . VAL A 1 171 ? -4.477 -13.844 -3.84 1 98.94 171 VAL A N 1
ATOM 1283 C CA . VAL A 1 171 ? -3.311 -13.422 -4.613 1 98.94 171 VAL A CA 1
ATOM 1284 C C . VAL A 1 171 ? -3.688 -12.258 -5.527 1 98.94 171 VAL A C 1
ATOM 1286 O O . VAL A 1 171 ? -4.754 -12.273 -6.148 1 98.94 171 VAL A O 1
ATOM 1289 N N . ASP A 1 172 ? -2.896 -11.25 -5.527 1 98.94 172 ASP A N 1
ATOM 1290 C CA . ASP A 1 172 ? -2.947 -10.203 -6.543 1 98.94 172 ASP A CA 1
ATOM 1291 C C . ASP A 1 172 ? -1.651 -10.164 -7.352 1 98.94 172 ASP A C 1
ATOM 1293 O O . ASP A 1 172 ? -0.576 -10.453 -6.824 1 98.94 172 ASP A O 1
ATOM 1297 N N . GLN A 1 173 ? -1.711 -9.914 -8.602 1 98.88 173 GLN A N 1
ATOM 1298 C CA . GLN A 1 173 ? -0.606 -9.93 -9.555 1 98.88 173 GLN A CA 1
ATOM 1299 C C . GLN A 1 173 ? -0.381 -8.547 -10.164 1 98.88 173 GLN A C 1
ATOM 1301 O O . GLN A 1 173 ? -1.146 -7.617 -9.898 1 98.88 173 GLN A O 1
ATOM 1306 N N . HIS A 1 174 ? 0.812 -8.336 -10.883 1 98.88 174 HIS A N 1
ATOM 1307 C CA . HIS A 1 174 ? 1.182 -7.004 -11.336 1 98.88 174 HIS A CA 1
ATOM 1308 C C . HIS A 1 174 ? 1.027 -5.977 -10.227 1 98.88 174 HIS A C 1
ATOM 1310 O O . HIS A 1 174 ? 0.509 -4.879 -10.453 1 98.88 174 HIS A O 1
ATOM 1316 N N . PHE A 1 175 ? 1.46 -6.262 -9.094 1 98.81 175 PHE A N 1
ATOM 1317 C CA . PHE A 1 175 ? 0.998 -5.691 -7.832 1 98.81 175 PHE A CA 1
ATOM 1318 C C . PHE A 1 175 ? 1.396 -4.223 -7.727 1 98.81 175 PHE A C 1
ATOM 1320 O O . PHE A 1 175 ? 0.679 -3.344 -8.203 1 98.81 175 PHE A O 1
ATOM 1327 N N . HIS A 1 176 ? 2.67 -3.959 -7.312 1 98.81 176 HIS A N 1
ATOM 1328 C CA . HIS A 1 176 ? 3.064 -2.559 -7.215 1 98.81 176 HIS A CA 1
ATOM 1329 C C . HIS A 1 176 ? 3.057 -1.888 -8.586 1 98.81 176 HIS A C 1
ATOM 1331 O O . HIS A 1 176 ? 2.758 -0.696 -8.695 1 98.81 176 HIS A O 1
ATOM 1337 N N . ASN A 1 177 ? 3.316 -2.678 -9.609 1 98.62 177 ASN A N 1
ATOM 1338 C CA . ASN A 1 177 ? 3.381 -2.17 -10.969 1 98.62 177 ASN A CA 1
ATOM 1339 C C . ASN A 1 177 ? 2.07 -1.509 -11.391 1 98.62 177 ASN A C 1
ATOM 1341 O O . ASN A 1 177 ? 2.059 -0.634 -12.258 1 98.62 177 ASN A O 1
ATOM 1345 N N . ARG A 1 178 ? 1.039 -1.913 -10.758 1 98.62 178 ARG A N 1
ATOM 1346 C CA . ARG A 1 178 ? -0.267 -1.359 -11.102 1 98.62 178 ARG A CA 1
ATOM 1347 C C . ARG A 1 178 ? -0.966 -0.801 -9.867 1 98.62 178 ARG A C 1
ATOM 1349 O O . ARG A 1 178 ? -2.188 -0.632 -9.859 1 98.62 178 ARG A O 1
ATOM 1356 N N . ASN A 1 179 ? -0.25 -0.541 -8.812 1 98.56 179 ASN A N 1
ATOM 1357 C CA . ASN A 1 179 ? -0.716 0.137 -7.609 1 98.56 179 ASN A CA 1
ATOM 1358 C C . ASN A 1 179 ? -1.908 -0.583 -6.988 1 98.56 179 ASN A C 1
ATOM 1360 O O . ASN A 1 179 ? -2.949 0.028 -6.742 1 98.56 179 ASN A O 1
ATOM 1364 N N . ARG A 1 180 ? -1.699 -1.823 -6.57 1 98.81 180 ARG A N 1
ATOM 1365 C CA . ARG A 1 180 ? -2.846 -2.662 -6.234 1 98.81 180 ARG A CA 1
ATOM 1366 C C . ARG A 1 180 ? -2.914 -2.916 -4.73 1 98.81 180 ARG A C 1
ATOM 1368 O O . ARG A 1 180 ? -3.676 -3.773 -4.277 1 98.81 180 ARG A O 1
ATOM 1375 N N . MET A 1 181 ? -2.193 -2.184 -3.922 1 98.75 181 MET A N 1
ATOM 1376 C CA . MET A 1 181 ? -2.191 -2.383 -2.477 1 98.75 181 MET A CA 1
ATOM 1377 C C . MET A 1 181 ? -3.584 -2.17 -1.895 1 98.75 181 MET A C 1
ATOM 1379 O O . MET A 1 181 ? -4.086 -3.012 -1.148 1 98.75 181 MET A O 1
ATOM 1383 N N . ALA A 1 182 ? -4.238 -1.081 -2.234 1 98.69 182 ALA A N 1
ATOM 1384 C CA . ALA A 1 182 ? -5.535 -0.754 -1.647 1 98.69 182 ALA A CA 1
ATOM 1385 C C . ALA A 1 182 ? -6.566 -1.834 -1.961 1 98.69 182 ALA A C 1
ATOM 1387 O O . ALA A 1 182 ? -7.391 -2.182 -1.11 1 98.69 182 ALA A O 1
ATOM 1388 N N . ARG A 1 183 ? -6.574 -2.342 -3.17 1 98.31 183 ARG A N 1
ATOM 1389 C CA . ARG A 1 183 ? -7.574 -3.35 -3.506 1 98.31 183 ARG A CA 1
ATOM 1390 C C . ARG A 1 183 ? -7.297 -4.66 -2.775 1 98.31 183 ARG A C 1
ATOM 1392 O O . ARG A 1 183 ? -8.227 -5.371 -2.389 1 98.31 183 ARG A O 1
ATOM 1399 N N . LEU A 1 184 ? -5.984 -5.004 -2.598 1 98.81 184 LEU A N 1
ATOM 1400 C CA . LEU A 1 184 ? -5.68 -6.191 -1.809 1 98.81 184 LEU A CA 1
ATOM 1401 C C . LEU A 1 184 ? -6.18 -6.039 -0.377 1 98.81 184 LEU A C 1
ATOM 1403 O O . LEU A 1 184 ? -6.77 -6.969 0.182 1 98.81 184 LEU A O 1
ATOM 1407 N N . LEU A 1 185 ? -5.945 -4.871 0.217 1 98.75 185 LEU A N 1
ATOM 1408 C CA . LEU A 1 185 ? -6.441 -4.605 1.562 1 98.75 185 LEU A CA 1
ATOM 1409 C C . LEU A 1 185 ? -7.965 -4.703 1.612 1 98.75 185 LEU A C 1
ATOM 1411 O O . LEU A 1 185 ? -8.523 -5.23 2.574 1 98.75 185 LEU A O 1
ATOM 1415 N N . SER A 1 186 ? -8.609 -4.188 0.58 1 98.69 186 SER A N 1
ATOM 1416 C CA . SER A 1 186 ? -10.062 -4.281 0.489 1 98.69 186 SER A CA 1
ATOM 1417 C C . SER A 1 186 ? -10.516 -5.734 0.47 1 98.69 186 SER A C 1
ATOM 1419 O O . SER A 1 186 ? -11.461 -6.105 1.173 1 98.69 186 SER A O 1
ATOM 1421 N N . ALA A 1 187 ? -9.812 -6.535 -0.321 1 98.38 187 ALA A N 1
ATOM 1422 C CA . ALA A 1 187 ? -10.141 -7.957 -0.398 1 98.38 187 ALA A CA 1
ATOM 1423 C C . ALA A 1 187 ? -9.977 -8.633 0.961 1 98.38 187 ALA A C 1
ATOM 1425 O O . ALA A 1 187 ? -10.828 -9.422 1.373 1 98.38 187 ALA A O 1
ATOM 1426 N N . LEU A 1 188 ? -8.969 -8.305 1.675 1 97.12 188 LEU A N 1
ATOM 1427 C CA . LEU A 1 188 ? -8.656 -8.922 2.961 1 97.12 188 LEU A CA 1
ATOM 1428 C C . LEU A 1 188 ? -9.688 -8.523 4.016 1 97.12 188 LEU A C 1
ATOM 1430 O O . LEU A 1 188 ? -9.945 -9.289 4.949 1 97.12 188 LEU A O 1
ATOM 1434 N N . SER A 1 189 ? -10.188 -7.301 3.885 1 95.56 189 SER A N 1
ATOM 1435 C CA . SER A 1 189 ? -11.211 -6.867 4.828 1 95.56 189 SER A CA 1
ATOM 1436 C C . SER A 1 189 ? -12.398 -7.828 4.836 1 95.56 189 SER A C 1
ATOM 1438 O O . SER A 1 189 ? -13.07 -7.992 5.859 1 95.56 189 SER A O 1
ATOM 1440 N N . ASN A 1 190 ? -12.664 -8.477 3.693 1 92.31 190 ASN A N 1
ATOM 1441 C CA . ASN A 1 190 ? -13.766 -9.414 3.531 1 92.31 190 ASN A CA 1
ATOM 1442 C C . ASN A 1 190 ? -13.383 -10.812 4.012 1 92.31 190 ASN A C 1
ATOM 1444 O O . ASN A 1 190 ? -14.25 -11.617 4.367 1 92.31 190 ASN A O 1
ATOM 1448 N N . HIS A 1 191 ? -12.078 -11.086 3.963 1 94.69 191 HIS A N 1
ATOM 1449 C CA . HIS A 1 191 ? -11.555 -12.398 4.316 1 94.69 191 HIS A CA 1
ATOM 1450 C C . HIS A 1 191 ? -10.297 -12.289 5.172 1 94.69 191 HIS A C 1
ATOM 1452 O O . HIS A 1 191 ? -9.219 -12.719 4.758 1 94.69 191 HIS A O 1
ATOM 1458 N N . PRO A 1 192 ? -10.5 -11.781 6.406 1 93.19 192 PRO A N 1
ATOM 1459 C CA . PRO A 1 192 ? -9.32 -11.477 7.227 1 93.19 192 PRO A CA 1
ATOM 1460 C C . PRO A 1 192 ? -8.562 -12.727 7.66 1 93.19 192 PRO A C 1
ATOM 1462 O O . PRO A 1 192 ? -7.43 -12.633 8.141 1 93.19 192 PRO A O 1
ATOM 1465 N N . GLU A 1 193 ? -9.195 -13.914 7.492 1 94.81 193 GLU A N 1
ATOM 1466 C CA . GLU A 1 193 ? -8.539 -15.164 7.863 1 94.81 193 GLU A CA 1
ATOM 1467 C C . GLU A 1 193 ? -7.555 -15.609 6.793 1 94.81 193 GLU A C 1
ATOM 1469 O O . GLU A 1 193 ? -6.734 -16.5 7.031 1 94.81 193 GLU A O 1
ATOM 1474 N N . ARG A 1 194 ? -7.625 -15.031 5.648 1 97.19 194 ARG A N 1
ATOM 1475 C CA . ARG A 1 194 ? -6.746 -15.398 4.543 1 97.19 194 ARG A CA 1
ATOM 1476 C C . ARG A 1 194 ? -5.473 -14.562 4.559 1 97.19 194 ARG A C 1
ATOM 1478 O O . ARG A 1 194 ? -5.43 -13.5 5.176 1 97.19 194 ARG A O 1
ATOM 1485 N N . LEU A 1 195 ? -4.453 -15.086 3.984 1 98.31 195 LEU A N 1
ATOM 1486 C CA . LEU A 1 195 ? -3.199 -14.367 3.77 1 98.31 195 LEU A CA 1
ATOM 1487 C C . LEU A 1 195 ? -3.217 -13.633 2.436 1 98.31 195 LEU A C 1
ATOM 1489 O O . LEU A 1 195 ? -3.416 -14.242 1.385 1 98.31 195 LEU A O 1
ATOM 1493 N N . GLY A 1 196 ? -3.098 -12.258 2.455 1 98.75 196 GLY A N 1
ATOM 1494 C CA . GLY A 1 196 ? -2.969 -11.5 1.223 1 98.75 196 GLY A CA 1
ATOM 1495 C C . GLY A 1 196 ? -1.565 -11.531 0.647 1 98.75 196 GLY A C 1
ATOM 1496 O O . GLY A 1 196 ? -0.59 -11.297 1.362 1 98.75 196 GLY A O 1
ATOM 1497 N N . ILE A 1 197 ? -1.445 -11.828 -0.614 1 98.94 197 ILE A N 1
ATOM 1498 C CA . ILE A 1 197 ? -0.144 -11.922 -1.267 1 98.94 197 ILE A CA 1
ATOM 1499 C C . ILE A 1 197 ? -0.156 -11.109 -2.559 1 98.94 197 ILE A C 1
ATOM 1501 O O . ILE A 1 197 ? -0.902 -11.414 -3.488 1 98.94 197 ILE A O 1
ATOM 1505 N N . GLY A 1 198 ? 0.553 -10.016 -2.594 1 98.94 198 GLY A N 1
ATOM 1506 C CA . GLY A 1 198 ? 0.776 -9.25 -3.811 1 98.94 198 GLY A CA 1
ATOM 1507 C C . GLY A 1 198 ? 2.107 -9.555 -4.473 1 98.94 198 GLY A C 1
ATOM 1508 O O . GLY A 1 198 ? 3.156 -9.484 -3.828 1 98.94 198 GLY A O 1
ATOM 1509 N N . ILE A 1 199 ? 2.096 -9.859 -5.699 1 99 199 ILE A N 1
ATOM 1510 C CA . ILE A 1 199 ? 3.309 -10.281 -6.391 1 99 199 ILE A CA 1
ATOM 1511 C C . ILE A 1 199 ? 3.592 -9.352 -7.562 1 99 199 ILE A C 1
ATOM 1513 O O . ILE A 1 199 ? 2.754 -9.188 -8.453 1 99 199 ILE A O 1
ATOM 1517 N N . ASP A 1 200 ? 4.797 -8.75 -7.652 1 98.94 200 ASP A N 1
ATOM 1518 C CA . ASP A 1 200 ? 5.199 -7.824 -8.703 1 98.94 200 ASP A CA 1
ATOM 1519 C C . ASP A 1 200 ? 5.469 -8.562 -10.016 1 98.94 200 ASP A C 1
ATOM 1521 O O . ASP A 1 200 ? 5.551 -9.789 -10.039 1 98.94 200 ASP A O 1
ATOM 1525 N N . GLU A 1 201 ? 5.555 -7.781 -11.039 1 98.88 201 GLU A N 1
ATOM 1526 C CA . GLU A 1 201 ? 5.957 -8.336 -12.328 1 98.88 201 GLU A CA 1
ATOM 1527 C C . GLU A 1 201 ? 7.371 -8.906 -12.273 1 98.88 201 GLU A C 1
ATOM 1529 O O . GLU A 1 201 ? 8.219 -8.406 -11.531 1 98.88 201 GLU A O 1
ATOM 1534 N N . ASP A 1 202 ? 7.574 -10.016 -13.039 1 98.81 202 ASP A N 1
ATOM 1535 C CA . ASP A 1 202 ? 8.836 -10.75 -13.109 1 98.81 202 ASP A CA 1
ATOM 1536 C C . ASP A 1 202 ? 9.305 -11.172 -11.727 1 98.81 202 ASP A C 1
ATOM 1538 O O . ASP A 1 202 ? 10.492 -11.07 -11.406 1 98.81 202 ASP A O 1
ATOM 1542 N N . THR A 1 203 ? 8.406 -11.516 -10.891 1 98.94 203 THR A N 1
ATOM 1543 C CA . THR A 1 203 ? 8.594 -12 -9.531 1 98.94 203 THR A CA 1
ATOM 1544 C C . THR A 1 203 ? 7.707 -13.211 -9.266 1 98.94 203 THR A C 1
ATOM 1546 O O . THR A 1 203 ? 6.648 -13.359 -9.883 1 98.94 203 THR A O 1
ATOM 1549 N N . CYS A 1 204 ? 8.203 -14.086 -8.391 1 98.88 204 CYS A N 1
ATOM 1550 C CA . CYS A 1 204 ? 7.492 -15.328 -8.125 1 98.88 204 CYS A CA 1
ATOM 1551 C C . CYS A 1 204 ? 7.539 -15.68 -6.637 1 98.88 204 CYS A C 1
ATOM 1553 O O . CYS A 1 204 ? 8.586 -15.547 -5.996 1 98.88 204 CYS A O 1
ATOM 1555 N N . ALA A 1 205 ? 6.41 -15.969 -6.102 1 98.88 205 ALA A N 1
ATOM 1556 C CA . ALA A 1 205 ? 6.328 -16.656 -4.812 1 98.88 205 ALA A CA 1
ATOM 1557 C C . ALA A 1 205 ? 6.316 -18.172 -4.996 1 98.88 205 ALA A C 1
ATOM 1559 O O . ALA A 1 205 ? 5.355 -18.719 -5.531 1 98.88 205 ALA A O 1
ATOM 1560 N N . VAL A 1 206 ? 7.344 -18.828 -4.598 1 98.31 206 VAL A N 1
ATOM 1561 C CA . VAL A 1 206 ? 7.434 -20.281 -4.691 1 98.31 206 VAL A CA 1
ATOM 1562 C C . VAL A 1 206 ? 6.91 -20.922 -3.408 1 98.31 206 VAL A C 1
ATOM 1564 O O . VAL A 1 206 ? 7.566 -20.859 -2.365 1 98.31 206 VAL A O 1
ATOM 1567 N N . PHE A 1 207 ? 5.703 -21.5 -3.508 1 97.75 207 PHE A N 1
ATOM 1568 C CA . PHE A 1 207 ? 5.137 -22.234 -2.387 1 97.75 207 PHE A CA 1
ATOM 1569 C C . PHE A 1 207 ? 5.727 -23.641 -2.312 1 97.75 207 PHE A C 1
ATOM 1571 O O . PHE A 1 207 ? 5.543 -24.438 -3.227 1 97.75 207 PHE A O 1
ATOM 1578 N N . GLN A 1 208 ? 6.371 -23.828 -1.239 1 92.19 208 GLN A N 1
ATOM 1579 C CA . GLN A 1 208 ? 7.047 -25.109 -1.064 1 92.19 208 GLN A CA 1
ATOM 1580 C C . GLN A 1 208 ? 6.254 -26.031 -0.137 1 92.19 208 GLN A C 1
ATOM 1582 O O . GLN A 1 208 ? 5.379 -25.578 0.598 1 92.19 208 GLN A O 1
ATOM 1587 N N . LYS A 1 209 ? 6.57 -27.312 -0.155 1 83.75 209 LYS A N 1
ATOM 1588 C CA . LYS A 1 209 ? 5.852 -28.312 0.625 1 83.75 209 LYS A CA 1
ATOM 1589 C C . LYS A 1 209 ? 6.105 -28.125 2.119 1 83.75 209 LYS A C 1
ATOM 1591 O O . LYS A 1 209 ? 5.285 -28.531 2.945 1 83.75 209 LYS A O 1
ATOM 1596 N N . ASP A 1 210 ? 7.176 -27.469 2.496 1 81.94 210 ASP A N 1
ATOM 1597 C CA . ASP A 1 210 ? 7.555 -27.328 3.898 1 81.94 210 ASP A CA 1
ATOM 1598 C C . ASP A 1 210 ? 6.969 -26.047 4.496 1 81.94 210 ASP A C 1
ATOM 1600 O O . ASP A 1 210 ? 7.516 -25.5 5.453 1 81.94 210 ASP A O 1
ATOM 1604 N N . GLU A 1 211 ? 5.969 -25.516 3.938 1 90.06 211 GLU A N 1
ATOM 1605 C CA . GLU A 1 211 ? 5.188 -24.406 4.473 1 90.06 211 GLU A CA 1
ATOM 1606 C C . GLU A 1 211 ? 5.859 -23.062 4.172 1 90.06 211 GLU A C 1
ATOM 1608 O O . GLU A 1 211 ? 5.379 -22.016 4.594 1 90.06 211 GLU A O 1
ATOM 1613 N N . TYR A 1 212 ? 6.922 -23.125 3.488 1 94.75 212 TYR A N 1
ATOM 1614 C CA . TYR A 1 212 ? 7.613 -21.875 3.203 1 94.75 212 TYR A CA 1
ATOM 1615 C C . TYR A 1 212 ? 7.219 -21.328 1.836 1 94.75 212 TYR A C 1
ATOM 1617 O O . TYR A 1 212 ? 6.906 -22.094 0.922 1 94.75 212 TYR A O 1
ATOM 1625 N N . ILE A 1 213 ? 7.207 -20.062 1.765 1 97.88 213 ILE A N 1
ATOM 1626 C CA . ILE A 1 213 ? 7.23 -19.312 0.509 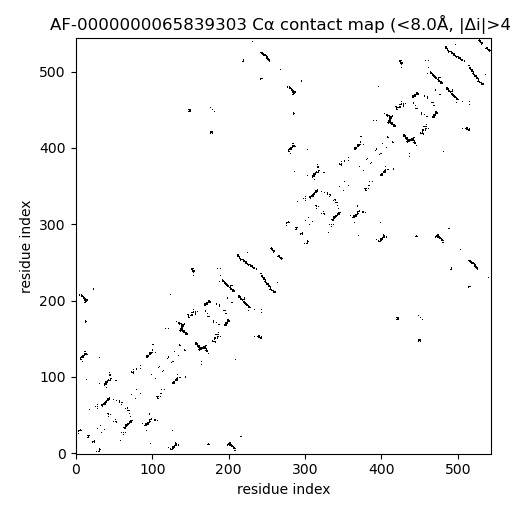1 97.88 213 ILE A CA 1
ATOM 1627 C C . ILE A 1 213 ? 8.633 -18.766 0.264 1 97.88 213 ILE A C 1
ATOM 1629 O O . ILE A 1 213 ? 9.234 -18.172 1.162 1 97.88 213 ILE A O 1
ATOM 1633 N N . GLU A 1 214 ? 9.172 -19 -0.84 1 97.81 214 GLU A N 1
ATOM 1634 C CA . GLU A 1 214 ? 10.422 -18.375 -1.256 1 97.81 214 GLU A CA 1
ATOM 1635 C C . GLU A 1 214 ? 10.195 -17.375 -2.387 1 97.81 214 GLU A C 1
ATOM 1637 O O . GLU A 1 214 ? 9.43 -17.641 -3.318 1 97.81 214 GLU A O 1
ATOM 1642 N N . VAL A 1 215 ? 10.867 -16.25 -2.291 1 98.62 215 VAL A N 1
ATOM 1643 C CA . VAL A 1 215 ? 10.703 -15.219 -3.316 1 98.62 215 VAL A CA 1
ATOM 1644 C C . VAL A 1 215 ? 11.867 -15.281 -4.305 1 98.62 215 VAL A C 1
ATOM 1646 O O . VAL A 1 215 ? 13.031 -15.312 -3.902 1 98.62 215 VAL A O 1
ATOM 1649 N N . ILE A 1 216 ? 11.562 -15.297 -5.555 1 98.06 216 ILE A N 1
ATOM 1650 C CA . ILE A 1 216 ? 12.578 -15.172 -6.59 1 98.06 216 ILE A CA 1
ATOM 1651 C C . ILE A 1 216 ? 12.133 -14.164 -7.641 1 98.06 216 ILE A C 1
ATOM 1653 O O . ILE A 1 216 ? 10.938 -13.867 -7.758 1 98.06 216 ILE A O 1
ATOM 1657 N N . GLY A 1 217 ? 13.086 -13.641 -8.398 1 98.19 217 GLY A N 1
ATOM 1658 C CA . GLY A 1 217 ? 12.766 -12.688 -9.453 1 98.19 217 GLY A CA 1
ATOM 1659 C C . GLY A 1 217 ? 13.203 -11.273 -9.125 1 98.19 217 GLY A C 1
ATOM 1660 O O . GLY A 1 217 ? 14.031 -11.062 -8.234 1 98.19 217 GLY A O 1
ATOM 1661 N N . LYS A 1 218 ? 12.648 -10.273 -9.883 1 97.81 218 LYS A N 1
ATOM 1662 C CA . LYS A 1 218 ? 13.227 -8.93 -9.906 1 97.81 218 LYS A CA 1
ATOM 1663 C C . LYS A 1 218 ? 12.5 -8.008 -8.93 1 97.81 218 LYS A C 1
ATOM 1665 O O . LYS A 1 218 ? 13.07 -7.004 -8.484 1 97.81 218 LYS A O 1
ATOM 1670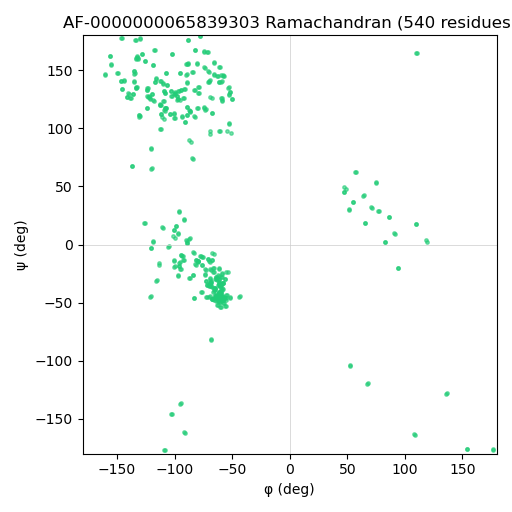 N N . GLY A 1 219 ? 11.305 -8.25 -8.656 1 98.5 219 GLY A N 1
ATOM 1671 C CA . GLY A 1 219 ? 10.508 -7.383 -7.809 1 98.5 219 GLY A CA 1
ATOM 1672 C C . GLY A 1 219 ? 10.336 -7.918 -6.398 1 98.5 219 GLY A C 1
ATOM 1673 O O . GLY A 1 219 ? 11.273 -8.484 -5.828 1 98.5 219 GLY A O 1
ATOM 1674 N N . THR A 1 220 ? 9.156 -7.637 -5.816 1 98.94 220 THR A N 1
ATOM 1675 C CA . THR A 1 220 ? 8.906 -8.055 -4.441 1 98.94 220 THR A CA 1
ATOM 1676 C C . THR A 1 220 ? 7.621 -8.875 -4.352 1 98.94 220 THR A C 1
ATOM 1678 O O . THR A 1 220 ? 6.812 -8.883 -5.281 1 98.94 220 THR A O 1
ATOM 1681 N N . VAL A 1 221 ? 7.523 -9.664 -3.311 1 98.94 221 VAL A N 1
ATOM 1682 C CA . VAL A 1 221 ? 6.285 -10.273 -2.836 1 98.94 221 VAL A CA 1
ATOM 1683 C C . VAL A 1 221 ? 5.836 -9.594 -1.541 1 98.94 221 VAL A C 1
ATOM 1685 O O . VAL A 1 221 ? 6.566 -9.594 -0.548 1 98.94 221 VAL A O 1
ATOM 1688 N N . THR A 1 222 ? 4.703 -8.977 -1.577 1 98.94 222 THR A N 1
ATOM 1689 C CA . THR A 1 222 ? 4.094 -8.344 -0.414 1 98.94 222 THR A CA 1
ATOM 1690 C C . THR A 1 222 ? 3.16 -9.312 0.304 1 98.94 222 THR A C 1
ATOM 1692 O O . THR A 1 222 ? 2.295 -9.922 -0.323 1 98.94 222 THR A O 1
ATOM 1695 N N . ILE A 1 223 ? 3.34 -9.508 1.555 1 98.88 223 ILE A N 1
ATOM 1696 C CA . ILE A 1 223 ? 2.447 -10.32 2.375 1 98.88 223 ILE A CA 1
ATOM 1697 C C . ILE A 1 223 ? 1.716 -9.43 3.377 1 98.88 223 ILE A C 1
ATOM 1699 O O . ILE A 1 223 ? 2.348 -8.711 4.152 1 98.88 223 ILE A O 1
ATOM 1703 N N . VAL A 1 224 ? 0.46 -9.406 3.324 1 98.81 224 VAL A N 1
ATOM 1704 C CA . VAL A 1 224 ? -0.378 -8.766 4.332 1 98.81 224 VAL A CA 1
ATOM 1705 C C . VAL A 1 224 ? -1.084 -9.828 5.168 1 98.81 224 VAL A C 1
ATOM 1707 O O . VAL A 1 224 ? -1.873 -10.617 4.645 1 98.81 224 VAL A O 1
ATOM 1710 N N . ASP A 1 225 ? -0.805 -9.844 6.422 1 98.38 225 ASP A N 1
ATOM 1711 C CA . ASP A 1 225 ? -1.339 -10.82 7.359 1 98.38 225 ASP A CA 1
ATOM 1712 C C . ASP A 1 225 ? -2.312 -10.172 8.344 1 98.38 225 ASP A C 1
ATOM 1714 O O . ASP A 1 225 ? -1.914 -9.352 9.164 1 98.38 225 ASP A O 1
ATOM 1718 N N . GLY A 1 226 ? -3.58 -10.508 8.25 1 96.38 226 GLY A N 1
ATOM 1719 C CA . GLY A 1 226 ? -4.617 -9.914 9.078 1 96.38 226 GLY A CA 1
ATOM 1720 C C . GLY A 1 226 ? -5 -10.781 10.266 1 96.38 226 GLY A C 1
ATOM 1721 O O . GLY A 1 226 ? -6.043 -10.57 10.891 1 96.38 226 GLY A O 1
ATOM 1722 N N . GLN A 1 227 ? -4.211 -11.711 10.578 1 92.62 227 GLN A N 1
ATOM 1723 C CA . GLN A 1 227 ? -4.566 -12.648 11.641 1 92.62 227 GLN A CA 1
ATOM 1724 C C . GLN A 1 227 ? -4.734 -11.938 12.977 1 92.62 227 GLN A C 1
ATOM 1726 O O . GLN A 1 227 ? -5.574 -12.32 13.789 1 92.62 227 GLN A O 1
ATOM 1731 N N . ALA A 1 228 ? -3.986 -10.898 13.195 1 93 228 ALA A N 1
ATOM 1732 C CA . ALA A 1 228 ? -4.031 -10.172 14.461 1 93 228 ALA A CA 1
ATOM 1733 C C . ALA A 1 228 ? -4.867 -8.898 14.328 1 93 228 ALA A C 1
ATOM 1735 O O . ALA A 1 228 ? -4.805 -8.016 15.188 1 93 228 ALA A O 1
ATOM 1736 N N . MET A 1 229 ? -5.582 -8.797 13.258 1 95.88 229 MET A N 1
ATOM 1737 C CA . MET A 1 229 ? -6.414 -7.613 13.07 1 95.88 229 MET A CA 1
ATOM 1738 C C . MET A 1 229 ? -7.316 -7.387 14.281 1 95.88 229 MET A C 1
ATOM 1740 O O . MET A 1 229 ? -8.039 -8.297 14.695 1 95.88 229 MET A O 1
ATOM 1744 N N . SER A 1 230 ? -7.312 -6.203 14.82 1 96 230 SER A N 1
ATOM 1745 C CA . SER A 1 230 ? -8.031 -5.926 16.062 1 96 230 SER A CA 1
ATOM 1746 C C . SER A 1 230 ? -9.367 -5.246 15.789 1 96 230 SER A C 1
ATOM 1748 O O . SER A 1 230 ? -10.234 -5.195 16.672 1 96 230 SER A O 1
ATOM 1750 N N . TYR A 1 231 ? -9.516 -4.688 14.625 1 96.69 231 TYR A N 1
ATOM 1751 C CA . TYR A 1 231 ? -10.758 -3.992 14.305 1 96.69 231 TYR A CA 1
ATOM 1752 C C . TYR A 1 231 ? -10.922 -3.836 12.797 1 96.69 231 TYR A C 1
ATOM 1754 O O . TYR A 1 231 ? -9.938 -3.643 12.078 1 96.69 231 TYR A O 1
ATOM 1762 N N . THR A 1 232 ? -12.141 -3.879 12.336 1 97.12 232 THR A N 1
ATOM 1763 C CA . THR A 1 232 ? -12.562 -3.422 11.016 1 97.12 232 THR A CA 1
ATOM 1764 C C . THR A 1 232 ? -14 -2.924 11.047 1 97.12 232 THR A C 1
ATOM 1766 O O . THR A 1 232 ? -14.82 -3.428 11.812 1 97.12 232 THR A O 1
ATOM 1769 N N . ASN A 1 233 ? -14.25 -1.939 10.203 1 96.62 233 ASN A N 1
ATOM 1770 C CA . ASN A 1 233 ? -15.617 -1.439 10.094 1 96.62 233 ASN A CA 1
ATOM 1771 C C . ASN A 1 233 ? -16.344 -2.068 8.914 1 96.62 233 ASN A C 1
ATOM 1773 O O . ASN A 1 233 ? -17.391 -1.563 8.477 1 96.62 233 ASN A O 1
ATOM 1777 N N . HIS A 1 234 ? -15.781 -3.08 8.266 1 94.88 234 HIS A N 1
ATOM 1778 C CA . HIS A 1 234 ? -16.266 -3.727 7.055 1 94.88 234 HIS A CA 1
ATOM 1779 C C . HIS A 1 234 ? -17.781 -3.965 7.125 1 94.88 234 HIS A C 1
ATOM 1781 O O . HIS A 1 234 ? -18.5 -3.682 6.168 1 94.88 234 HIS A O 1
ATOM 1787 N N . GLY A 1 235 ? -18.391 -4.406 8.117 1 93.94 235 GLY A N 1
ATOM 1788 C CA . GLY A 1 235 ? -19.812 -4.703 8.242 1 93.94 235 GLY A CA 1
ATOM 1789 C C . GLY A 1 235 ? -20.641 -3.504 8.672 1 93.94 235 GLY A C 1
ATOM 1790 O O . GLY A 1 235 ? -21.859 -3.594 8.781 1 93.94 235 GLY A O 1
ATOM 1791 N N . LYS A 1 236 ? -20.016 -2.324 8.781 1 95.06 236 LYS A N 1
ATOM 1792 C CA . LYS A 1 236 ? -20.703 -1.184 9.391 1 95.06 236 LYS A CA 1
ATOM 1793 C C . LYS A 1 236 ? -20.797 -0.014 8.414 1 95.06 236 LYS A C 1
ATOM 1795 O O . LYS A 1 236 ? -21.375 1.021 8.734 1 95.06 236 LYS A O 1
ATOM 1800 N N . VAL A 1 237 ? -20.219 -0.197 7.258 1 96.06 237 VAL A N 1
ATOM 1801 C CA . VAL A 1 237 ? -20.156 0.933 6.336 1 96.06 237 VAL A CA 1
ATOM 1802 C C . VAL A 1 237 ? -20.703 0.507 4.969 1 96.06 237 VAL A C 1
ATOM 1804 O O . VAL A 1 237 ? -20.812 -0.688 4.68 1 96.06 237 VAL A O 1
ATOM 1807 N N . ALA A 1 238 ? -21.031 1.469 4.113 1 97.31 238 ALA A N 1
ATOM 1808 C CA . ALA A 1 238 ? -21.453 1.199 2.742 1 97.31 238 ALA A CA 1
ATOM 1809 C C . ALA A 1 238 ? -20.281 0.736 1.881 1 97.31 238 ALA A C 1
ATOM 1811 O O . ALA A 1 238 ? -19.125 0.863 2.281 1 97.31 238 ALA A O 1
ATOM 1812 N N . ALA A 1 239 ? -20.531 0.186 0.709 1 97.38 239 ALA A N 1
ATOM 1813 C CA . ALA A 1 239 ? -19.531 -0.463 -0.147 1 97.38 239 ALA A CA 1
ATOM 1814 C C . ALA A 1 239 ? -18.453 0.519 -0.564 1 97.38 239 ALA A C 1
ATOM 1816 O O . ALA A 1 239 ? -17.281 0.144 -0.678 1 97.38 239 ALA A O 1
ATOM 1817 N N . GLU A 1 240 ? -18.812 1.79 -0.761 1 97.81 240 GLU A N 1
ATOM 1818 C CA . GLU A 1 240 ? -17.859 2.764 -1.284 1 97.81 240 GLU A CA 1
ATOM 1819 C C . GLU A 1 240 ? -17.172 3.539 -0.156 1 97.81 240 GLU A C 1
ATOM 1821 O O . GLU A 1 240 ? -16.266 4.336 -0.399 1 97.81 240 GLU A O 1
ATOM 1826 N N . ASP A 1 241 ? -17.641 3.377 1.083 1 98.06 241 ASP A N 1
ATOM 1827 C CA . ASP A 1 241 ? -17.062 4.062 2.23 1 98.06 241 ASP A CA 1
ATOM 1828 C C . ASP A 1 241 ? -15.68 3.496 2.562 1 98.06 241 ASP A C 1
ATOM 1830 O O . ASP A 1 241 ? -15.438 2.297 2.404 1 98.06 241 ASP A O 1
ATOM 1834 N N . PRO A 1 242 ? -14.828 4.332 3.078 1 98.44 242 PRO A N 1
ATOM 1835 C CA . PRO A 1 242 ? -13.5 3.848 3.443 1 98.44 242 PRO A CA 1
ATOM 1836 C C . PRO A 1 242 ? -13.539 2.76 4.516 1 98.44 242 PRO A C 1
ATOM 1838 O O . PRO A 1 242 ? -14.328 2.852 5.465 1 98.44 242 PRO A O 1
ATOM 1841 N N . LEU A 1 243 ? -12.695 1.787 4.344 1 98.5 243 LEU A N 1
ATOM 1842 C CA . LEU A 1 24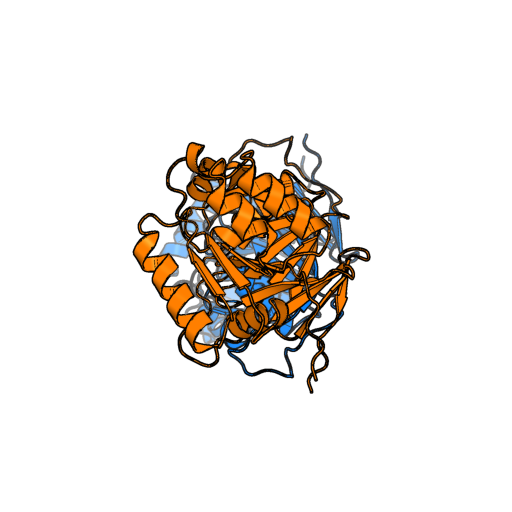3 ? -12.523 0.729 5.332 1 98.5 243 LEU A CA 1
ATOM 1843 C C . LEU A 1 243 ? -11.453 1.104 6.352 1 98.5 243 LEU A C 1
ATOM 1845 O O . LEU A 1 243 ? -10.43 1.688 5.996 1 98.5 243 LEU A O 1
ATOM 1849 N N . ALA A 1 244 ? -11.703 0.796 7.602 1 98.5 244 ALA A N 1
ATOM 1850 C CA . ALA A 1 244 ? -10.68 0.803 8.641 1 98.5 244 ALA A CA 1
ATOM 1851 C C . ALA A 1 244 ? -10.172 -0.608 8.922 1 98.5 244 ALA A C 1
ATOM 1853 O O . ALA A 1 244 ? -10.969 -1.545 9.055 1 98.5 244 ALA A O 1
ATOM 1854 N N . LEU A 1 245 ? -8.93 -0.796 8.922 1 98.62 245 LEU A N 1
ATOM 1855 C CA . LEU A 1 245 ? -8.25 -2.047 9.242 1 98.62 245 LEU A CA 1
ATOM 1856 C C . LEU A 1 245 ? -7.129 -1.813 10.242 1 98.62 245 LEU A C 1
ATOM 1858 O O . LEU A 1 245 ? -6.098 -1.223 9.906 1 98.62 245 LEU A O 1
ATOM 1862 N N . HIS A 1 246 ? -7.32 -2.346 11.523 1 98.5 246 HIS A N 1
ATOM 1863 C CA . HIS A 1 246 ? -6.332 -2.088 12.562 1 98.5 246 HIS A CA 1
ATOM 1864 C C . HIS A 1 246 ? -5.441 -3.305 12.789 1 98.5 246 HIS A C 1
ATOM 1866 O O . HIS A 1 246 ? -5.93 -4.434 12.852 1 98.5 246 HIS A O 1
ATOM 1872 N N . ASN A 1 247 ? -4.195 -3.029 12.828 1 97.88 247 ASN A N 1
ATOM 1873 C CA . ASN A 1 247 ? -3.225 -4.008 13.312 1 97.88 247 ASN A CA 1
ATOM 1874 C C . ASN A 1 247 ? -2.98 -5.109 12.281 1 97.88 247 ASN A C 1
ATOM 1876 O O . ASN A 1 247 ? -3.086 -6.293 12.602 1 97.88 247 ASN A O 1
ATOM 1880 N N . LEU A 1 248 ? -2.652 -4.762 11.141 1 98.5 248 LEU A N 1
ATOM 1881 C CA . LEU A 1 248 ? -2.18 -5.691 10.117 1 98.5 248 LEU A CA 1
ATOM 1882 C C . LEU A 1 248 ? -0.662 -5.836 10.18 1 98.5 248 LEU A C 1
ATOM 1884 O O . LEU A 1 248 ? 0.041 -4.898 10.555 1 98.5 248 LEU A O 1
ATOM 1888 N N . ARG A 1 249 ? -0.192 -6.977 9.891 1 98.5 249 ARG A N 1
ATOM 1889 C CA . ARG A 1 249 ? 1.239 -7.164 9.672 1 98.5 249 ARG A CA 1
ATOM 1890 C C . ARG A 1 249 ? 1.583 -7.117 8.188 1 98.5 249 ARG A C 1
ATOM 1892 O O . ARG A 1 249 ? 0.899 -7.734 7.367 1 98.5 249 ARG A O 1
ATOM 1899 N N . LEU A 1 250 ? 2.559 -6.379 7.875 1 98.81 250 LEU A N 1
ATOM 1900 C CA . LEU A 1 250 ? 2.973 -6.176 6.492 1 98.81 250 LEU A CA 1
ATOM 1901 C C . LEU A 1 250 ? 4.426 -6.582 6.293 1 98.81 250 LEU A C 1
ATOM 1903 O O . LEU A 1 250 ? 5.301 -6.18 7.062 1 98.81 250 LEU A O 1
ATOM 1907 N N . HIS A 1 251 ? 4.695 -7.426 5.336 1 98.88 251 HIS A N 1
ATOM 1908 C CA . HIS A 1 251 ? 6.043 -7.797 4.918 1 98.88 251 HIS A CA 1
ATOM 1909 C C . HIS A 1 251 ? 6.254 -7.527 3.43 1 98.88 251 HIS A C 1
ATOM 1911 O O . HIS A 1 251 ? 5.43 -7.922 2.602 1 98.88 251 HIS A O 1
ATOM 1917 N N . ILE A 1 252 ? 7.281 -6.816 3.117 1 98.94 252 ILE A N 1
ATOM 1918 C CA . ILE A 1 252 ? 7.805 -6.738 1.756 1 98.94 252 ILE A CA 1
ATOM 1919 C C . ILE A 1 252 ? 9.023 -7.648 1.616 1 98.94 252 ILE A C 1
ATOM 1921 O O . ILE A 1 252 ? 10.062 -7.402 2.227 1 98.94 252 ILE A O 1
ATOM 1925 N N . LEU A 1 253 ? 8.875 -8.672 0.834 1 98.88 253 LEU A N 1
ATOM 1926 C CA . LEU A 1 253 ? 9.938 -9.656 0.678 1 98.88 253 LEU A CA 1
ATOM 1927 C C . LEU A 1 253 ? 10.617 -9.516 -0.681 1 98.88 253 LEU A C 1
ATOM 1929 O O . LEU A 1 253 ? 9.945 -9.273 -1.69 1 98.88 253 LEU A O 1
ATOM 1933 N N . GLY A 1 254 ? 11.93 -9.602 -0.677 1 98.31 254 GLY A N 1
ATOM 1934 C CA . GLY A 1 254 ? 12.695 -9.57 -1.914 1 98.31 254 GLY A CA 1
ATOM 1935 C C . GLY A 1 254 ? 13.305 -10.914 -2.27 1 98.31 254 GLY A C 1
ATOM 1936 O O . GLY A 1 254 ? 13.055 -11.914 -1.599 1 98.31 254 GLY A O 1
ATOM 1937 N N . HIS A 1 255 ? 14.07 -10.891 -3.363 1 98 255 HIS A N 1
ATOM 1938 C CA . HIS A 1 255 ? 14.711 -12.102 -3.861 1 98 255 HIS A CA 1
ATOM 1939 C C . HIS A 1 255 ? 15.461 -12.828 -2.748 1 98 255 HIS A C 1
ATOM 1941 O O . HIS A 1 255 ? 16.266 -12.219 -2.047 1 98 255 HIS A O 1
ATOM 1947 N N . GLY A 1 256 ? 15.156 -14.078 -2.559 1 97.25 256 GLY A N 1
ATOM 1948 C CA . GLY A 1 256 ? 15.859 -14.906 -1.591 1 97.25 256 GLY A CA 1
ATOM 1949 C C . GLY A 1 256 ? 15.18 -14.945 -0.234 1 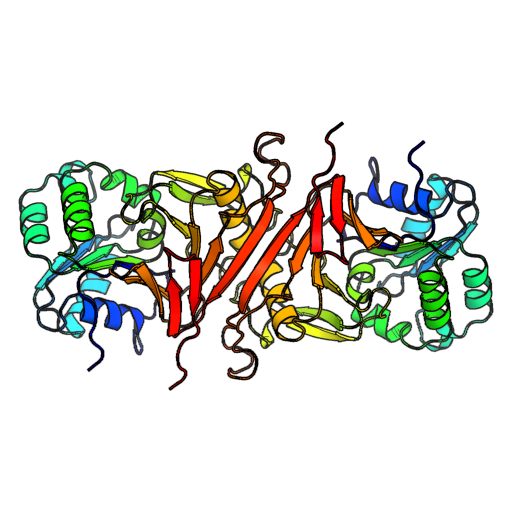97.25 256 GLY A C 1
ATOM 1950 O O . GLY A 1 256 ? 15.453 -15.836 0.576 1 97.25 256 GLY A O 1
ATOM 1951 N N . ASP A 1 257 ? 14.336 -13.992 0.076 1 98.31 257 ASP A N 1
ATOM 1952 C CA . ASP A 1 257 ? 13.594 -14.008 1.332 1 98.31 257 ASP A CA 1
ATOM 1953 C C . ASP A 1 257 ? 12.609 -15.172 1.377 1 98.31 257 ASP A C 1
ATOM 1955 O O . ASP A 1 257 ? 12.203 -15.695 0.334 1 98.31 257 ASP A O 1
ATOM 1959 N N . ARG A 1 258 ? 12.242 -15.578 2.523 1 97.94 258 ARG A N 1
ATOM 1960 C CA . ARG A 1 258 ? 11.273 -16.641 2.748 1 97.94 258 ARG A CA 1
ATOM 1961 C C . ARG A 1 258 ? 10.227 -16.219 3.771 1 97.94 258 ARG A C 1
ATOM 1963 O O . ARG A 1 258 ? 10.43 -15.258 4.516 1 97.94 258 ARG A O 1
ATOM 1970 N N . TYR A 1 259 ? 9.156 -16.844 3.768 1 98.5 259 TYR A N 1
ATOM 1971 C CA . TYR A 1 259 ? 8.062 -16.641 4.711 1 98.5 259 TYR A CA 1
ATOM 1972 C C . TYR A 1 259 ? 7.473 -17.984 5.156 1 98.5 259 TYR A C 1
ATOM 1974 O O . TYR A 1 259 ? 7.125 -18.812 4.324 1 98.5 259 TYR A O 1
ATOM 1982 N N . ASN A 1 260 ? 7.402 -18.203 6.438 1 97.81 260 ASN A N 1
ATOM 1983 C CA . ASN A 1 260 ? 6.773 -19.406 6.984 1 97.81 260 ASN A CA 1
ATOM 1984 C C . ASN A 1 260 ? 5.27 -19.219 7.164 1 97.81 260 ASN A C 1
ATOM 1986 O O . ASN A 1 260 ? 4.832 -18.438 8.008 1 97.81 260 ASN A O 1
ATOM 1990 N N . ARG A 1 261 ? 4.48 -19.938 6.445 1 95.75 261 ARG A N 1
ATOM 1991 C CA . ARG A 1 261 ? 3.033 -19.75 6.434 1 95.75 261 ARG A CA 1
ATOM 1992 C C . ARG A 1 261 ? 2.406 -20.266 7.73 1 95.75 261 ARG A C 1
ATOM 1994 O O . ARG A 1 261 ? 1.27 -19.906 8.047 1 95.75 261 ARG A O 1
ATOM 2001 N N . LYS A 1 262 ? 3.051 -21.109 8.422 1 94.44 262 LYS A N 1
ATOM 2002 C CA . LYS A 1 262 ? 2.537 -21.656 9.68 1 94.44 262 LYS A CA 1
ATOM 2003 C C . LYS A 1 262 ? 2.816 -20.703 10.844 1 94.44 262 LYS A C 1
ATOM 2005 O O . LYS A 1 262 ? 1.914 -20.375 11.617 1 94.44 262 LYS A O 1
ATOM 2010 N N . THR A 1 263 ? 4.012 -20.188 10.938 1 95.81 263 THR A N 1
ATOM 2011 C CA . THR A 1 263 ? 4.391 -19.328 12.055 1 95.81 263 THR A CA 1
ATOM 2012 C C . THR A 1 263 ? 4.16 -17.859 11.711 1 95.81 263 THR A C 1
ATOM 2014 O O . THR A 1 263 ? 4.215 -17 12.594 1 95.81 263 THR A O 1
ATOM 2017 N N . HIS A 1 264 ? 3.938 -17.594 10.438 1 97.06 264 HIS A N 1
ATOM 2018 C CA . HIS A 1 264 ? 3.686 -16.234 9.945 1 97.06 264 HIS A CA 1
ATOM 2019 C C . HIS A 1 264 ? 4.898 -15.336 10.156 1 97.06 264 HIS A C 1
ATOM 2021 O O . HIS A 1 264 ? 4.758 -14.188 10.586 1 97.06 264 HIS A O 1
ATOM 2027 N N . GLN A 1 265 ? 6.047 -15.906 9.883 1 97.06 265 GLN A N 1
ATOM 2028 C CA . GLN A 1 265 ? 7.281 -15.164 10.102 1 97.06 265 GLN A CA 1
ATOM 2029 C C . GLN A 1 265 ? 8.109 -15.086 8.82 1 97.06 265 GLN A C 1
ATOM 2031 O O . GLN A 1 265 ? 8.25 -16.078 8.102 1 97.06 265 GLN A O 1
ATOM 2036 N N . PRO A 1 266 ? 8.57 -13.898 8.531 1 98.12 266 PRO A N 1
ATOM 2037 C CA . PRO A 1 266 ? 9.508 -13.758 7.422 1 98.12 266 PRO A CA 1
ATOM 2038 C C . PRO A 1 266 ? 10.938 -14.133 7.805 1 98.12 266 PRO A C 1
ATOM 2040 O O . PRO A 1 266 ? 11.281 -14.133 8.992 1 98.12 266 PRO A O 1
ATOM 2043 N N . MET A 1 267 ? 11.719 -14.508 6.828 1 96.94 267 MET A N 1
ATOM 2044 C CA . MET A 1 267 ? 13.141 -14.781 6.965 1 96.94 267 MET A CA 1
ATOM 2045 C C . MET A 1 267 ? 13.93 -14.164 5.812 1 96.94 267 MET A C 1
ATOM 2047 O O . MET A 1 267 ? 13.57 -14.336 4.648 1 96.94 267 MET A O 1
ATOM 2051 N N . ALA A 1 268 ? 14.977 -13.43 6.176 1 96.44 268 ALA A N 1
ATOM 2052 C CA . ALA A 1 268 ? 15.82 -12.836 5.141 1 96.44 268 ALA A CA 1
ATOM 2053 C C . ALA A 1 268 ? 16.641 -13.914 4.426 1 96.44 268 ALA A C 1
ATOM 2055 O O . ALA A 1 268 ? 17.094 -14.867 5.051 1 96.44 268 ALA A O 1
ATOM 2056 N N . GLY A 1 269 ? 16.688 -13.648 3.117 1 89.44 269 GLY A N 1
ATOM 2057 C CA . GLY A 1 269 ? 17.531 -14.555 2.365 1 89.44 269 GLY A CA 1
ATOM 2058 C C . GLY A 1 269 ? 19.016 -14.367 2.656 1 89.44 269 GLY A C 1
ATOM 2059 O O . GLY A 1 269 ? 19.438 -13.297 3.092 1 89.44 269 GLY A O 1
ATOM 2060 N N . ILE A 1 270 ? 19.812 -15.414 2.744 1 71.56 270 ILE A N 1
ATOM 2061 C CA . ILE A 1 270 ? 21.25 -15.32 2.961 1 71.56 270 ILE A CA 1
ATOM 2062 C C . ILE A 1 270 ? 21.922 -14.734 1.722 1 71.56 270 ILE A C 1
ATOM 2064 O O . ILE A 1 270 ? 21.75 -15.242 0.612 1 71.56 270 ILE A O 1
ATOM 2068 N N . VAL A 1 271 ? 22.172 -13.516 1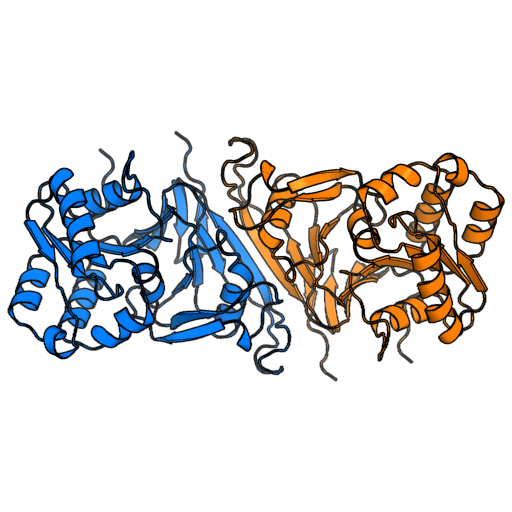.745 1 53.47 271 VAL A N 1
ATOM 2069 C CA . VAL A 1 271 ? 22.984 -12.984 0.658 1 53.47 271 VAL A CA 1
ATOM 2070 C C . VAL A 1 271 ? 24.281 -13.766 0.559 1 53.47 271 VAL A C 1
ATOM 2072 O O . VAL A 1 271 ? 25.062 -13.82 1.52 1 53.47 271 VAL A O 1
ATOM 2075 N N . GLU A 1 272 ? 24.375 -14.766 -0.347 1 37.81 272 GLU A N 1
ATOM 2076 C CA . GLU A 1 272 ? 25.719 -15.297 -0.598 1 37.81 272 GLU A CA 1
ATOM 2077 C C . GLU A 1 272 ? 26.625 -14.227 -1.2 1 37.81 272 GLU A C 1
ATOM 2079 O O . GLU A 1 272 ? 26.156 -13.336 -1.918 1 37.81 272 GLU A O 1
ATOM 2084 N N . MET B 1 1 ? -20.688 19.672 24.812 1 31.62 1 MET B N 1
ATOM 2085 C CA . MET B 1 1 ? -20.016 20.391 23.75 1 31.62 1 MET B CA 1
ATOM 2086 C C . MET B 1 1 ? -18.641 19.797 23.469 1 31.62 1 MET B C 1
ATOM 2088 O O . MET B 1 1 ? -17.906 19.453 24.391 1 31.62 1 MET B O 1
ATOM 2092 N N . LYS B 1 2 ? -18.438 19.281 22.234 1 51.09 2 LYS B N 1
ATOM 2093 C CA . LYS B 1 2 ? -17.156 18.609 21.969 1 51.09 2 LYS B CA 1
ATOM 2094 C C . LYS B 1 2 ? -15.984 19.5 22.344 1 51.09 2 LYS B C 1
ATOM 2096 O O . LYS B 1 2 ? -15.891 20.641 21.875 1 51.09 2 LYS B O 1
ATOM 2101 N N . GLN B 1 3 ? -15.32 19.234 23.484 1 52.09 3 GLN B N 1
ATOM 2102 C CA . GLN B 1 3 ? -14.148 20 23.891 1 52.09 3 GLN B CA 1
ATOM 2103 C C . GLN B 1 3 ? -13.031 19.875 22.859 1 52.09 3 GLN B C 1
ATOM 2105 O O . GLN B 1 3 ? -12.562 18.766 22.578 1 52.09 3 GLN B O 1
ATOM 2110 N N . TYR B 1 4 ? -13.008 20.922 22.016 1 61.94 4 TYR B N 1
ATOM 2111 C CA . TYR B 1 4 ? -11.906 20.969 21.062 1 61.94 4 TYR B CA 1
ATOM 2112 C C . TYR B 1 4 ? -10.602 21.375 21.766 1 61.94 4 TYR B C 1
ATOM 2114 O O . TYR B 1 4 ? -10.578 22.328 22.531 1 61.94 4 TYR B O 1
ATOM 2122 N N . LEU B 1 5 ? -9.641 20.359 21.672 1 69.38 5 LEU B N 1
ATOM 2123 C CA . LEU B 1 5 ? -8.367 20.656 22.328 1 69.38 5 LEU B CA 1
ATOM 2124 C C . LEU B 1 5 ? -7.629 21.781 21.609 1 69.38 5 LEU B C 1
ATOM 2126 O O . LEU B 1 5 ? -7.277 21.641 20.438 1 69.38 5 LEU B O 1
ATOM 2130 N N . ARG B 1 6 ? -7.547 22.859 22.344 1 72.25 6 ARG B N 1
ATOM 2131 C CA . ARG B 1 6 ? -6.746 23.969 21.828 1 72.25 6 ARG B CA 1
ATOM 2132 C C . ARG B 1 6 ? -5.301 23.547 21.594 1 72.25 6 ARG B C 1
ATOM 2134 O O . ARG B 1 6 ? -4.848 22.547 22.156 1 72.25 6 ARG B O 1
ATOM 2141 N N . SER B 1 7 ? -4.668 23.984 20.547 1 77.94 7 SER B N 1
ATOM 2142 C CA . SER B 1 7 ? -3.252 23.844 20.234 1 77.94 7 SER B CA 1
ATOM 2143 C C . SER B 1 7 ? -2.975 22.516 19.531 1 77.94 7 SER B C 1
ATOM 2145 O O . SER B 1 7 ? -1.87 21.984 19.625 1 77.94 7 SER B O 1
ATOM 2147 N N . SER B 1 8 ? -3.998 21.938 18.891 1 92.25 8 SER B N 1
ATOM 2148 C CA . SER B 1 8 ? -3.807 20.75 18.078 1 92.25 8 SER B CA 1
ATOM 2149 C C . SER B 1 8 ? -3.102 21.078 16.766 1 92.25 8 SER B C 1
ATOM 2151 O O . SER B 1 8 ? -3.088 22.234 16.344 1 92.25 8 SER B O 1
ATOM 2153 N N . VAL B 1 9 ? -2.416 20.125 16.266 1 98.19 9 VAL B N 1
ATOM 2154 C CA . VAL B 1 9 ? -1.844 20.234 14.93 1 98.19 9 VAL B CA 1
ATOM 2155 C C . VAL B 1 9 ? -2.674 19.406 13.945 1 98.19 9 VAL B C 1
ATOM 2157 O O . VAL B 1 9 ? -2.814 18.203 14.109 1 98.19 9 VAL B O 1
ATOM 2160 N N . LEU B 1 10 ? -3.342 20.078 13.031 1 98.81 10 LEU B N 1
ATOM 2161 C CA . LEU B 1 10 ? -4.156 19.422 12.016 1 98.81 10 LEU B CA 1
ATOM 2162 C C . LEU B 1 10 ? -3.357 19.203 10.742 1 98.81 10 LEU B C 1
ATOM 2164 O O . LEU B 1 10 ? -3.006 20.156 10.047 1 98.81 10 LEU B O 1
ATOM 2168 N N . VAL B 1 11 ? -3.037 17.953 10.422 1 98.94 11 VAL B N 1
ATOM 2169 C CA . VAL B 1 11 ? -2.299 17.562 9.227 1 98.94 11 VAL B CA 1
ATOM 2170 C C . VAL B 1 11 ? -3.271 17.047 8.156 1 98.94 11 VAL B C 1
ATOM 2172 O O . VAL B 1 11 ? -3.838 15.969 8.297 1 98.94 11 VAL B O 1
ATOM 2175 N N . ILE B 1 12 ? -3.447 17.844 7.105 1 98.94 12 ILE B N 1
ATOM 2176 C CA . ILE B 1 12 ? -4.543 17.656 6.164 1 98.94 12 ILE B CA 1
ATOM 2177 C C . ILE B 1 12 ? -4 17.125 4.84 1 98.94 12 ILE B C 1
ATOM 2179 O O . ILE B 1 12 ? -3.061 17.688 4.277 1 98.94 12 ILE B O 1
ATOM 2183 N N . GLY B 1 13 ? -4.609 16.062 4.32 1 98.88 13 GLY B N 1
ATOM 2184 C CA . GLY B 1 13 ? -4.102 15.352 3.158 1 98.88 13 GLY B CA 1
ATOM 2185 C C . GLY B 1 13 ? -4.25 16.125 1.867 1 98.88 13 GLY B C 1
ATOM 2186 O O . GLY B 1 13 ? -3.643 15.789 0.852 1 98.88 13 GLY B O 1
ATOM 2187 N N . GLY B 1 14 ? -4.996 17.188 1.856 1 98.81 14 GLY B N 1
ATOM 2188 C CA . GLY B 1 14 ? -5.246 17.984 0.66 1 98.81 14 GLY B CA 1
ATOM 2189 C C . GLY B 1 14 ? -6.672 17.859 0.152 1 98.81 14 GLY B C 1
ATOM 2190 O O . GLY B 1 14 ? -7.43 17.016 0.612 1 98.81 14 GLY B O 1
ATOM 2191 N N . ALA B 1 15 ? -7.043 18.766 -0.705 1 98.44 15 ALA B N 1
ATOM 2192 C CA . ALA B 1 15 ? -8.352 18.797 -1.345 1 98.44 15 ALA B CA 1
ATOM 2193 C C . ALA B 1 15 ? -9.469 18.703 -0.309 1 98.44 15 ALA B C 1
ATOM 2195 O O . ALA B 1 15 ? -10.461 18 -0.516 1 98.44 15 ALA B O 1
ATOM 2196 N N . GLU B 1 16 ? -9.234 19.219 0.879 1 98.62 16 GLU B N 1
ATOM 2197 C CA . GLU B 1 16 ? -10.297 19.25 1.883 1 98.62 16 GLU B CA 1
ATOM 2198 C C . GLU B 1 16 ? -11.5 20.047 1.388 1 98.62 16 GLU B C 1
ATOM 2200 O O . GLU B 1 16 ? -11.352 21.016 0.654 1 98.62 16 GLU B O 1
ATOM 2205 N N . ASP B 1 17 ? -12.641 19.672 1.751 1 98.12 17 ASP B N 1
ATOM 2206 C CA . ASP B 1 17 ? -13.898 20.297 1.347 1 98.12 17 ASP B CA 1
ATOM 2207 C C . ASP B 1 17 ? -13.938 21.766 1.766 1 98.12 17 ASP B C 1
ATOM 2209 O O . ASP B 1 17 ? -13.82 22.078 2.951 1 98.12 17 ASP B O 1
ATOM 2213 N N . LYS B 1 18 ? -14.195 22.656 0.822 1 97.12 18 LYS B N 1
ATOM 2214 C CA . LYS B 1 18 ? -14.227 24.094 1.086 1 97.12 18 LYS B CA 1
ATOM 2215 C C . LYS B 1 18 ? -15.602 24.688 0.788 1 97.12 18 LYS B C 1
ATOM 2217 O O . LYS B 1 18 ? -15.805 25.891 0.885 1 97.12 18 LYS B O 1
ATOM 2222 N N . VAL B 1 19 ? -16.516 23.891 0.429 1 94.25 19 VAL B N 1
ATOM 2223 C CA . VAL B 1 19 ? -17.781 24.391 -0.081 1 94.25 19 VAL B CA 1
ATOM 2224 C C . VAL B 1 19 ? -18.938 23.875 0.791 1 94.25 19 VAL B C 1
ATOM 2226 O O . VAL B 1 19 ? -19.812 24.656 1.184 1 94.25 19 VAL B O 1
ATOM 2229 N N . HIS B 1 20 ? -18.891 22.641 1.095 1 91.12 20 HIS B N 1
ATOM 2230 C CA . HIS B 1 20 ? -20 22.031 1.812 1 91.12 20 HIS B CA 1
ATOM 2231 C C . HIS B 1 20 ? -19.75 22.016 3.316 1 91.12 20 HIS B C 1
ATOM 2233 O O . HIS B 1 20 ? -19.312 23.016 3.883 1 91.12 20 HIS B O 1
ATOM 2239 N N . GLY B 1 21 ? -19.969 21.125 4.047 1 88.56 21 GLY B N 1
ATOM 2240 C CA . GLY B 1 21 ? -19.844 21.047 5.492 1 88.56 21 GLY B CA 1
ATOM 2241 C C . GLY B 1 21 ? -18.484 21.438 6.008 1 88.56 21 GLY B C 1
ATOM 2242 O O . GLY B 1 21 ? -18.344 21.953 7.121 1 88.56 21 GLY B O 1
ATOM 2243 N N . LYS B 1 22 ? -17.469 21.359 5.223 1 96.69 22 LYS B N 1
ATOM 2244 C CA . LYS B 1 22 ? -16.094 21.766 5.539 1 96.69 22 LYS B CA 1
ATOM 2245 C C . LYS B 1 22 ? -15.664 21.234 6.898 1 96.69 22 LYS B C 1
ATOM 2247 O O . LYS B 1 22 ? -15.148 21.984 7.734 1 96.69 22 LYS B O 1
ATOM 2252 N N . GLU B 1 23 ? -15.883 19.969 7.102 1 97.81 23 GLU B N 1
ATOM 2253 C CA . GLU B 1 23 ? -15.672 19.359 8.414 1 97.81 23 GLU B CA 1
ATOM 2254 C C . GLU B 1 23 ? -14.281 19.672 8.945 1 97.81 23 GLU B C 1
ATOM 2256 O O . GLU B 1 23 ? -14.117 20.047 10.109 1 97.81 23 GLU B O 1
ATOM 2261 N N . ILE B 1 24 ? -13.297 19.531 8.141 1 98.69 24 ILE B N 1
ATOM 2262 C CA . ILE B 1 24 ? -11.906 19.672 8.562 1 98.69 24 ILE B CA 1
ATOM 2263 C C . ILE B 1 24 ? -11.609 21.125 8.898 1 98.69 24 ILE B C 1
ATOM 2265 O O . ILE B 1 24 ? -11 21.422 9.93 1 98.69 24 ILE B O 1
ATOM 2269 N N . LEU B 1 25 ? -12.055 22.047 8.07 1 98.75 25 LEU B N 1
ATOM 2270 C CA . LEU B 1 25 ? -11.812 23.469 8.312 1 98.75 25 LEU B CA 1
ATOM 2271 C C . LEU B 1 25 ? -12.602 23.953 9.523 1 98.75 25 LEU B C 1
ATOM 2273 O O . LEU B 1 25 ? -12.141 24.828 10.258 1 98.75 25 LEU B O 1
ATOM 2277 N N . GLN B 1 26 ? -13.773 23.391 9.727 1 97.75 26 GLN B N 1
ATOM 2278 C CA . GLN B 1 26 ? -14.531 23.672 10.938 1 97.75 26 GLN B CA 1
ATOM 2279 C C . GLN B 1 26 ? -13.789 23.219 12.188 1 97.75 26 GLN B C 1
ATOM 2281 O O . GLN B 1 26 ? -13.727 23.938 13.188 1 97.75 26 GLN B O 1
ATOM 2286 N N . ARG B 1 27 ? -13.273 22 12.117 1 97.56 27 ARG B N 1
ATOM 2287 C CA . ARG B 1 27 ? -12.484 21.5 13.242 1 97.56 27 ARG B CA 1
ATOM 2288 C C . ARG B 1 27 ? -11.305 22.422 13.547 1 97.56 27 ARG B C 1
ATOM 2290 O O . ARG B 1 27 ? -11.039 22.734 14.703 1 97.56 27 ARG B O 1
ATOM 2297 N N . PHE B 1 28 ? -10.609 22.844 12.531 1 98.38 28 PHE B N 1
ATOM 2298 C CA . PHE B 1 28 ? -9.492 23.75 12.695 1 98.38 28 PHE B CA 1
ATOM 2299 C C . PHE B 1 28 ? -9.938 25.047 13.367 1 98.38 28 PHE B C 1
ATOM 2301 O O . PHE B 1 28 ? -9.312 25.5 14.328 1 98.38 28 PHE B O 1
ATOM 2308 N N . TRP B 1 29 ? -11.023 25.625 12.891 1 97.69 29 TRP B N 1
ATOM 2309 C CA . TRP B 1 29 ? -11.57 26.875 13.422 1 97.69 29 TRP B CA 1
ATOM 2310 C C . TRP B 1 29 ? -11.953 26.719 14.891 1 97.69 29 TRP B C 1
ATOM 2312 O O . TRP B 1 29 ? -11.68 27.609 15.711 1 97.69 29 TRP B O 1
ATOM 2322 N N . HIS B 1 30 ? -12.531 25.594 15.195 1 97.06 30 HIS B N 1
ATOM 2323 C CA . HIS B 1 30 ? -12.883 25.344 16.578 1 97.06 30 HIS B CA 1
ATOM 2324 C C . HIS B 1 30 ? -11.633 25.25 17.453 1 97.06 30 HIS B C 1
ATOM 2326 O O . HIS B 1 30 ? -11.586 25.828 18.547 1 97.06 30 HIS B O 1
ATOM 2332 N N . CYS B 1 31 ? -10.641 24.562 16.953 1 96.38 31 CYS B N 1
ATOM 2333 C CA . CYS B 1 31 ? -9.391 24.422 17.703 1 96.38 31 CYS B CA 1
ATOM 2334 C C . CYS B 1 31 ? -8.688 25.766 17.844 1 96.38 31 CYS B C 1
ATOM 2336 O O . CYS B 1 31 ? -7.926 25.984 18.781 1 96.38 31 CYS B O 1
ATOM 2338 N N . ALA B 1 32 ? -8.984 26.672 16.938 1 96.69 32 ALA B N 1
ATOM 2339 C CA . ALA B 1 32 ? -8.375 28 16.922 1 96.69 32 ALA B CA 1
ATOM 2340 C C . ALA B 1 32 ? -9.031 28.922 17.938 1 96.69 32 ALA B C 1
ATOM 2342 O O . ALA B 1 32 ? -8.531 30.016 18.203 1 96.69 32 ALA B O 1
ATOM 2343 N N . GLY B 1 33 ? -10.188 28.516 18.453 1 95.81 33 GLY B N 1
ATOM 2344 C CA . GLY B 1 33 ? -10.867 29.344 19.422 1 95.81 33 GLY B CA 1
ATOM 2345 C C . GLY B 1 33 ? -12.242 29.797 18.969 1 95.81 33 G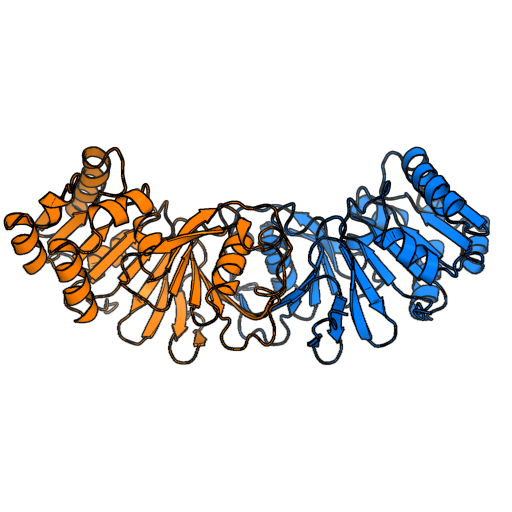LY B C 1
ATOM 2346 O O . GLY B 1 33 ? -12.898 30.594 19.656 1 95.81 33 GLY B O 1
ATOM 2347 N N . GLY B 1 34 ? -12.688 29.344 17.766 1 96.06 34 GLY B N 1
ATOM 2348 C CA . GLY B 1 34 ? -14 29.719 17.266 1 96.06 34 GLY B CA 1
ATOM 2349 C C . GLY B 1 34 ? -14.109 31.188 16.922 1 96.06 34 GLY B C 1
ATOM 2350 O O . GLY B 1 34 ? -13.305 31.719 16.156 1 96.06 34 GLY B O 1
ATOM 2351 N N . THR B 1 35 ? -15.016 31.828 17.609 1 97.25 35 THR B N 1
ATOM 2352 C CA . THR B 1 35 ? -15.297 33.25 17.312 1 97.25 35 THR B CA 1
ATOM 2353 C C . THR B 1 35 ? -14.195 34.125 17.875 1 97.25 35 THR B C 1
ATOM 2355 O O . THR B 1 35 ? -14.117 35.312 17.516 1 97.25 35 THR B O 1
ATOM 2358 N N . ASP B 1 36 ? -13.312 33.625 18.672 1 97.38 36 ASP B N 1
ATOM 2359 C CA . ASP B 1 36 ? -12.188 34.375 19.203 1 97.38 36 ASP B CA 1
ATOM 2360 C C . ASP B 1 36 ? -10.898 34.094 18.438 1 97.38 36 ASP B C 1
ATOM 2362 O O . ASP B 1 36 ? -9.828 34.562 18.812 1 97.38 36 ASP B O 1
ATOM 2366 N N . ALA B 1 37 ? -11.062 33.344 17.391 1 97.88 37 ALA B N 1
ATOM 2367 C CA . ALA B 1 37 ? -9.898 32.844 16.641 1 97.88 37 ALA B CA 1
ATOM 2368 C C . ALA B 1 37 ? -9.18 34 15.953 1 97.88 37 ALA B C 1
ATOM 2370 O O . ALA B 1 37 ? -9.805 34.844 15.281 1 97.88 37 ALA B O 1
ATOM 2371 N N . ILE B 1 38 ? -7.891 34.125 16.188 1 98.69 38 ILE B N 1
ATOM 2372 C CA . ILE B 1 38 ? -6.961 34.969 15.461 1 98.69 38 ILE B CA 1
ATOM 2373 C C . ILE B 1 38 ? -6.02 34.125 14.625 1 98.69 38 ILE B C 1
ATOM 2375 O O . ILE B 1 38 ? -5.133 33.438 15.164 1 98.69 38 ILE B O 1
ATOM 2379 N N . ILE B 1 39 ? -6.234 34.156 13.25 1 98.75 39 ILE B N 1
ATOM 2380 C CA . ILE B 1 39 ? -5.617 33.156 12.398 1 98.75 39 ILE B CA 1
ATOM 2381 C C . ILE B 1 39 ? -4.656 33.812 11.414 1 98.75 39 ILE B C 1
ATOM 2383 O O . ILE B 1 39 ? -5.043 34.75 10.695 1 98.75 39 ILE B O 1
ATOM 2387 N N . ALA B 1 40 ? -3.438 33.406 11.414 1 98.81 40 ALA B N 1
ATOM 2388 C CA . ALA B 1 40 ? -2.492 33.75 10.352 1 98.81 40 ALA B CA 1
ATOM 2389 C C . ALA B 1 40 ? -2.52 32.688 9.242 1 98.81 40 ALA B C 1
ATOM 2391 O O . ALA B 1 40 ? -2.531 31.484 9.516 1 98.81 40 ALA B O 1
ATOM 2392 N N . ILE B 1 41 ? -2.58 33.125 8 1 98.88 41 ILE B N 1
ATOM 2393 C CA . ILE B 1 41 ? -2.545 32.25 6.84 1 98.88 41 ILE B CA 1
ATOM 2394 C C . ILE B 1 41 ? -1.216 32.406 6.109 1 98.88 41 ILE B C 1
ATOM 2396 O O . ILE B 1 41 ? -0.824 33.531 5.758 1 98.88 41 ILE B O 1
ATOM 2400 N N . ILE B 1 42 ? -0.523 31.297 5.941 1 98.81 42 ILE B N 1
ATOM 2401 C CA . ILE B 1 42 ? 0.769 31.297 5.262 1 98.81 42 ILE B CA 1
ATOM 2402 C C . ILE B 1 42 ? 0.656 30.547 3.938 1 98.81 42 ILE B C 1
ATOM 2404 O O . ILE B 1 42 ? 0.726 29.328 3.902 1 98.81 42 ILE B O 1
ATOM 2408 N N . PRO B 1 43 ? 0.524 31.234 2.842 1 98.75 43 PRO B N 1
ATOM 2409 C CA . PRO B 1 43 ? 0.344 30.609 1.53 1 98.75 43 PRO B CA 1
ATOM 2410 C C . PRO B 1 43 ? 1.652 30.469 0.755 1 98.75 43 PRO B C 1
ATOM 2412 O O . PRO B 1 43 ? 1.65 30.5 -0.478 1 98.75 43 PRO B O 1
ATOM 2415 N N . SER B 1 44 ? 2.795 30.359 1.461 1 98.5 44 SER B N 1
ATOM 2416 C CA . SER B 1 44 ? 4.133 30.422 0.879 1 98.5 44 SER B CA 1
ATOM 2417 C C . SER B 1 44 ? 4.387 29.234 -0.054 1 98.5 44 SER B C 1
ATOM 2419 O O . SER B 1 44 ? 5.266 29.297 -0.915 1 98.5 44 SER B O 1
ATOM 2421 N N . ALA B 1 45 ? 3.629 28.172 0.102 1 98.62 45 ALA B N 1
ATOM 2422 C CA . ALA B 1 45 ? 3.824 27 -0.763 1 98.62 45 ALA B CA 1
ATOM 2423 C C . ALA B 1 45 ? 3.293 27.266 -2.168 1 98.62 45 ALA B C 1
ATOM 2425 O O . ALA B 1 45 ? 3.719 26.625 -3.133 1 98.62 45 ALA B O 1
ATOM 2426 N N . SER B 1 46 ? 2.35 28.156 -2.264 1 98.06 46 SER B N 1
ATOM 2427 C CA . SER B 1 46 ? 1.667 28.406 -3.529 1 98.06 46 SER B CA 1
ATOM 2428 C C . SER B 1 46 ? 2.441 29.391 -4.391 1 98.06 46 SER B C 1
ATOM 2430 O O . SER B 1 46 ? 3.072 30.312 -3.873 1 98.06 46 SER B O 1
ATOM 2432 N N . ARG B 1 47 ? 2.34 29.234 -5.707 1 95.88 47 ARG B N 1
ATOM 2433 C CA . ARG B 1 47 ? 2.877 30.219 -6.641 1 95.88 47 ARG B CA 1
ATOM 2434 C C . ARG B 1 47 ? 1.914 31.391 -6.82 1 95.88 47 ARG B C 1
ATOM 2436 O O . ARG B 1 47 ? 2.277 32.406 -7.395 1 95.88 47 ARG B O 1
ATOM 2443 N N . GLU B 1 48 ? 0.751 31.188 -6.355 1 97 48 GLU B N 1
ATOM 2444 C CA . GLU B 1 48 ? -0.255 32.25 -6.328 1 97 48 GLU B CA 1
ATOM 2445 C C . GLU B 1 48 ? -0.718 32.531 -4.902 1 97 48 GLU B C 1
ATOM 2447 O O . GLU B 1 48 ? -1.904 32.406 -4.59 1 97 48 GLU B O 1
ATOM 2452 N N . PRO B 1 49 ? 0.146 33 -4.109 1 96.62 49 PRO B N 1
ATOM 2453 C CA . PRO B 1 49 ? -0.13 33.125 -2.676 1 96.62 49 PRO B CA 1
ATOM 2454 C C . PRO B 1 49 ? -1.311 34.031 -2.365 1 96.62 49 PRO B C 1
ATOM 2456 O O . PRO B 1 49 ? -2.086 33.75 -1.444 1 96.62 49 PRO B O 1
ATOM 2459 N N . THR B 1 50 ? -1.466 35.094 -3.139 1 96.19 50 THR B N 1
ATOM 2460 C CA . THR B 1 50 ? -2.557 36.031 -2.879 1 96.19 50 THR B CA 1
ATOM 2461 C C . THR B 1 50 ? -3.908 35.344 -3.086 1 96.19 50 THR B C 1
ATOM 2463 O O . THR B 1 50 ? -4.805 35.469 -2.246 1 96.19 50 THR B O 1
ATOM 2466 N N . ILE B 1 51 ? -4.039 34.656 -4.207 1 97.5 51 ILE B N 1
ATOM 2467 C CA . ILE B 1 51 ? -5.293 34 -4.559 1 97.5 51 ILE B CA 1
ATOM 2468 C C . ILE B 1 51 ? -5.625 32.938 -3.516 1 97.5 51 ILE B C 1
ATOM 2470 O O . ILE B 1 51 ? -6.738 32.906 -2.992 1 97.5 51 ILE B O 1
ATOM 2474 N N . ILE B 1 52 ? -4.676 32.125 -3.209 1 97.69 52 ILE B N 1
ATOM 2475 C CA . ILE B 1 52 ? -4.891 31.031 -2.273 1 97.69 52 ILE B CA 1
ATOM 2476 C C . ILE B 1 52 ? -5.148 31.578 -0.875 1 97.69 52 ILE B C 1
ATOM 2478 O O . ILE B 1 52 ? -6.051 31.109 -0.172 1 97.69 52 ILE B O 1
ATOM 2482 N N . GLY B 1 53 ? -4.34 32.531 -0.397 1 98.19 53 GLY B N 1
ATOM 2483 C CA . GLY B 1 53 ? -4.539 33.156 0.901 1 98.19 53 GLY B CA 1
ATOM 2484 C C . GLY B 1 53 ? -5.922 33.75 1.066 1 98.19 53 GLY B C 1
ATOM 2485 O O . GLY B 1 53 ? -6.582 33.562 2.086 1 98.19 53 GLY B O 1
ATOM 2486 N N . ASP B 1 54 ? -6.363 34.438 0.004 1 97.94 54 ASP B N 1
ATOM 2487 C CA . ASP B 1 54 ? -7.656 35.125 0.045 1 97.94 54 ASP B CA 1
ATOM 2488 C C . ASP B 1 54 ? -8.797 34.125 0.169 1 97.94 54 ASP B C 1
ATOM 2490 O O . ASP B 1 54 ? -9.82 34.406 0.801 1 97.94 54 ASP B O 1
ATOM 2494 N N . ARG B 1 55 ? -8.656 33.062 -0.468 1 98.06 55 ARG B N 1
ATOM 2495 C CA . ARG B 1 55 ? -9.672 32.031 -0.371 1 98.06 55 ARG B CA 1
ATOM 2496 C C . ARG B 1 55 ? -9.867 31.578 1.074 1 98.06 55 ARG B C 1
ATOM 2498 O O . ARG B 1 55 ? -10.992 31.469 1.55 1 98.06 55 ARG B O 1
ATOM 2505 N N . TYR B 1 56 ? -8.797 31.312 1.73 1 98.69 56 TYR B N 1
ATOM 2506 C CA . TYR B 1 56 ? -8.906 30.844 3.109 1 98.69 56 TYR B CA 1
ATOM 2507 C C . TYR B 1 56 ? -9.336 31.969 4.035 1 98.69 56 TYR B C 1
ATOM 2509 O O . TYR B 1 56 ? -10.047 31.75 5.016 1 98.69 56 TYR B O 1
ATOM 2517 N N . VAL B 1 57 ? -8.891 33.219 3.766 1 98.62 57 VAL B N 1
ATOM 2518 C CA . VAL B 1 57 ? -9.398 34.344 4.512 1 98.62 57 VAL B CA 1
ATOM 2519 C C . VAL B 1 57 ? -10.922 34.406 4.422 1 98.62 57 VAL B C 1
ATOM 2521 O O . VAL B 1 57 ? -11.602 34.562 5.438 1 98.62 57 VAL B O 1
ATOM 2524 N N . SER B 1 58 ? -11.43 34.25 3.205 1 98.56 58 SER B N 1
ATOM 2525 C CA . SER B 1 58 ? -12.875 34.281 3 1 98.56 58 SER B CA 1
ATOM 2526 C C . SER B 1 58 ? -13.562 33.156 3.791 1 98.56 58 SER B C 1
ATOM 2528 O O . SER B 1 58 ? -14.578 33.406 4.453 1 98.56 58 SER B O 1
ATOM 2530 N N . ILE B 1 59 ? -13.07 32 3.76 1 98.62 59 ILE B N 1
ATOM 2531 C CA . ILE B 1 59 ? -13.664 30.828 4.41 1 98.62 59 ILE B CA 1
ATOM 2532 C C . ILE B 1 59 ? -13.703 31.047 5.922 1 98.62 59 ILE B C 1
ATOM 2534 O O . ILE B 1 59 ? -14.758 30.938 6.547 1 98.62 59 ILE B O 1
ATOM 2538 N N . PHE B 1 60 ? -12.57 31.406 6.559 1 98.62 60 PHE B N 1
ATOM 2539 C CA . PHE B 1 60 ? -12.5 31.531 8.008 1 98.62 60 PHE B CA 1
ATOM 2540 C C . PHE B 1 60 ? -13.25 32.781 8.484 1 98.62 60 PHE B C 1
ATOM 2542 O O . PHE B 1 60 ? -13.812 32.781 9.586 1 98.62 60 PHE B O 1
ATOM 2549 N N . SER B 1 61 ? -13.234 33.812 7.621 1 98.56 61 SER B N 1
ATOM 2550 C CA . SER B 1 61 ? -14.047 35 7.938 1 98.56 61 SER B CA 1
ATOM 2551 C C . SER B 1 61 ? -15.531 34.625 8.023 1 98.56 61 SER B C 1
ATOM 2553 O O . SER B 1 61 ? -16.219 35 8.969 1 98.56 61 SER B O 1
ATOM 2555 N N . GLU B 1 62 ? -15.961 33.906 7.047 1 98.12 62 GLU B N 1
ATOM 2556 C CA . GLU B 1 62 ? -17.359 33.469 7.016 1 98.12 62 GLU B CA 1
ATOM 2557 C C . GLU B 1 62 ? -17.688 32.562 8.211 1 98.12 62 GLU B C 1
ATOM 2559 O O . GLU B 1 62 ? -18.812 32.562 8.703 1 98.12 62 GLU B O 1
ATOM 2564 N N . MET B 1 63 ? -16.719 31.906 8.727 1 97.62 63 MET B N 1
ATOM 2565 C CA . MET B 1 63 ? -16.906 31.016 9.875 1 97.62 63 MET B CA 1
ATOM 2566 C C . MET B 1 63 ? -16.922 31.812 11.172 1 97.62 63 MET B C 1
ATOM 2568 O O . MET B 1 63 ? -17.312 31.297 12.219 1 97.62 63 MET B O 1
ATOM 2572 N N . GLY B 1 64 ? -16.422 33.031 11.125 1 98.25 64 GLY B N 1
ATOM 2573 C CA . GLY B 1 64 ? -16.578 33.906 12.273 1 98.25 64 GLY B CA 1
ATOM 2574 C C . GLY B 1 64 ? -15.281 34.156 13.008 1 98.25 64 GLY B C 1
ATOM 2575 O O . GLY B 1 64 ? -15.297 34.562 14.172 1 98.25 64 GLY B O 1
ATOM 2576 N N . ALA B 1 65 ? -14.141 33.906 12.406 1 98.5 65 ALA B N 1
ATOM 2577 C CA . ALA B 1 65 ? -12.859 34.219 13.047 1 98.5 65 ALA B CA 1
ATOM 2578 C C . ALA B 1 65 ? -12.766 35.688 13.414 1 98.5 65 ALA B C 1
ATOM 2580 O O . ALA B 1 65 ? -13.227 36.562 12.656 1 98.5 65 ALA B O 1
ATOM 2581 N N . LYS B 1 66 ? -12.117 35.969 14.523 1 98.56 66 LYS B N 1
ATOM 2582 C CA . LYS B 1 66 ? -12.031 37.344 15.062 1 98.56 66 LYS B CA 1
ATOM 2583 C C . LYS B 1 66 ? -11.094 38.188 14.219 1 98.56 66 LYS B C 1
ATOM 2585 O O . LYS B 1 66 ? -11.375 39.375 13.977 1 98.56 66 LYS B O 1
ATOM 2590 N N . ASP B 1 67 ? -10.008 37.688 13.883 1 98.69 67 ASP B N 1
ATOM 2591 C CA . ASP B 1 67 ? -8.992 38.406 13.117 1 98.69 67 ASP B CA 1
ATOM 2592 C C . ASP B 1 67 ? -8.227 37.469 12.195 1 98.69 67 ASP B C 1
ATOM 2594 O O . ASP B 1 67 ? -7.988 36.312 12.547 1 98.69 67 ASP B O 1
ATOM 2598 N N . LEU B 1 68 ? -7.957 37.969 11.016 1 98.69 68 LEU B N 1
ATOM 2599 C CA . LEU B 1 68 ? -7.254 37.188 10 1 98.69 68 LEU B CA 1
ATOM 2600 C C . LEU B 1 68 ? -6.176 38.031 9.328 1 98.69 68 LEU B C 1
ATOM 2602 O O . LEU B 1 68 ? -6.379 39.219 9.062 1 98.69 68 LEU B O 1
ATOM 2606 N N . LYS B 1 69 ? -5.055 37.438 9.07 1 98.44 69 LYS B N 1
ATOM 2607 C CA . LYS B 1 69 ? -3.977 38.094 8.328 1 98.44 69 LYS B CA 1
ATOM 2608 C C . LYS B 1 69 ? -3.23 37.062 7.449 1 98.44 69 LYS B C 1
ATOM 2610 O O . LYS B 1 69 ? -2.945 35.969 7.883 1 98.44 69 LYS B O 1
ATOM 2615 N N . VAL B 1 70 ? -3 37.469 6.18 1 98.5 70 VAL B N 1
ATOM 2616 C CA . VAL B 1 70 ? -2.154 36.656 5.293 1 98.5 70 VAL B CA 1
ATOM 2617 C C . VAL B 1 70 ? -0.692 37.062 5.48 1 98.5 70 VAL B C 1
ATOM 2619 O O . VAL B 1 70 ? -0.336 38.25 5.32 1 98.5 70 VAL B O 1
ATOM 2622 N N . LEU B 1 71 ? 0.086 36.125 5.965 1 98.19 71 LEU B N 1
ATOM 2623 C CA . LEU B 1 71 ? 1.53 36.344 5.996 1 98.19 71 LEU B CA 1
ATOM 2624 C C . LEU B 1 71 ? 2.166 35.906 4.672 1 98.19 71 LEU B C 1
ATOM 2626 O O . LEU B 1 71 ? 2.617 34.781 4.527 1 98.19 71 LEU B O 1
ATOM 2630 N N . ASP B 1 72 ? 2.25 36.812 3.736 1 97.06 72 ASP B N 1
ATOM 2631 C CA . ASP B 1 72 ? 2.66 36.562 2.355 1 97.06 72 ASP B CA 1
ATOM 2632 C C . ASP B 1 72 ? 4.18 36.594 2.227 1 97.06 72 ASP B C 1
ATOM 2634 O O . ASP B 1 72 ? 4.754 37.5 1.636 1 97.06 72 ASP B O 1
ATOM 2638 N N . VAL B 1 73 ? 4.777 35.594 2.689 1 97.62 73 VAL B N 1
ATOM 2639 C CA . VAL B 1 73 ? 6.23 35.469 2.635 1 97.62 73 VAL B CA 1
ATOM 2640 C C . VAL B 1 73 ? 6.652 34.938 1.265 1 97.62 73 VAL B C 1
ATOM 2642 O O . VAL B 1 73 ? 6.438 33.75 0.953 1 97.62 73 VAL B O 1
ATOM 2645 N N . ARG B 1 74 ? 7.27 35.688 0.45 1 96.56 74 ARG B N 1
ATOM 2646 C CA . ARG B 1 74 ? 7.707 35.344 -0.893 1 96.56 74 ARG B CA 1
ATOM 2647 C C . ARG B 1 74 ? 9.227 35.312 -0.991 1 96.56 74 ARG B C 1
ATOM 2649 O O . ARG B 1 74 ? 9.789 34.844 -1.979 1 96.56 74 ARG B O 1
ATOM 2656 N N . ASP B 1 75 ? 9.828 35.969 0.055 1 96.31 75 ASP B N 1
ATOM 2657 C CA . ASP B 1 75 ? 11.281 35.969 0.236 1 96.31 75 ASP B CA 1
ATOM 2658 C C . ASP B 1 75 ? 11.656 35.688 1.688 1 96.31 75 ASP B C 1
ATOM 2660 O O . ASP B 1 75 ? 10.977 36.156 2.611 1 96.31 75 ASP B O 1
ATOM 2664 N N . ARG B 1 76 ? 12.773 35.031 1.894 1 95.75 76 ARG B N 1
ATOM 2665 C CA . ARG B 1 76 ? 13.18 34.562 3.221 1 95.75 76 ARG B CA 1
ATOM 2666 C C . ARG B 1 76 ? 13.32 35.75 4.184 1 95.75 76 ARG B C 1
ATOM 2668 O O . ARG B 1 76 ? 13.055 35.625 5.379 1 95.75 76 ARG B O 1
ATOM 2675 N N . ILE B 1 77 ? 13.758 36.844 3.656 1 96.38 77 ILE B N 1
ATOM 2676 C CA . ILE B 1 77 ? 14.008 38 4.5 1 96.38 77 ILE B CA 1
ATOM 2677 C C . ILE B 1 77 ? 12.719 38.406 5.207 1 96.38 77 ILE B C 1
ATOM 2679 O O . ILE B 1 77 ? 12.758 38.938 6.32 1 96.38 77 ILE B O 1
ATOM 2683 N N . GLN B 1 78 ? 11.602 38.125 4.598 1 95.88 78 GLN B N 1
ATOM 2684 C CA . GLN B 1 78 ? 10.312 38.469 5.184 1 95.88 78 GLN B CA 1
ATOM 2685 C C . GLN B 1 78 ? 10.016 37.625 6.41 1 95.88 78 GLN B C 1
ATOM 2687 O O . GLN B 1 78 ? 9.117 37.938 7.195 1 95.88 78 GLN B O 1
ATOM 2692 N N . GLY B 1 79 ? 10.742 36.562 6.594 1 95.25 79 GLY B N 1
ATOM 2693 C CA . GLY B 1 79 ? 10.688 35.781 7.82 1 95.25 79 GLY B CA 1
ATOM 2694 C C . GLY B 1 79 ? 11.203 36.531 9.031 1 95.25 79 GLY B C 1
ATOM 2695 O O . GLY B 1 79 ? 11.039 36.094 10.164 1 95.25 79 GLY B O 1
ATOM 2696 N N . GLU B 1 80 ? 11.766 37.688 8.75 1 95.56 80 GLU B N 1
ATOM 2697 C CA . GLU B 1 80 ? 12.266 38.562 9.82 1 95.56 80 GLU B CA 1
ATOM 2698 C C . GLU B 1 80 ? 11.352 39.75 10.055 1 95.56 80 GLU B C 1
ATOM 2700 O O . GLU B 1 80 ? 11.609 40.562 10.93 1 95.56 80 GLU B O 1
ATOM 2705 N N . ASP B 1 81 ? 10.344 39.812 9.289 1 96.38 81 ASP B N 1
ATOM 2706 C CA . ASP B 1 81 ? 9.43 40.969 9.391 1 96.38 81 ASP B CA 1
ATOM 2707 C C . ASP B 1 81 ? 8.844 41.062 10.797 1 96.38 81 ASP B C 1
ATOM 2709 O O . ASP B 1 81 ? 8.172 40.156 11.273 1 96.38 81 ASP B O 1
ATOM 2713 N N . LYS B 1 82 ? 9.039 42.219 11.422 1 96.44 82 LYS B N 1
ATOM 2714 C CA . LYS B 1 82 ? 8.617 42.406 12.805 1 96.44 82 LYS B CA 1
ATOM 2715 C C . LYS B 1 82 ? 7.098 42.406 12.93 1 96.44 82 LYS B C 1
ATOM 2717 O O . LYS B 1 82 ? 6.555 41.938 13.93 1 96.44 82 LYS B O 1
ATOM 2722 N N . ASP B 1 83 ? 6.477 42.938 11.969 1 97.12 83 ASP B N 1
ATOM 2723 C CA . ASP B 1 83 ? 5.016 42.969 11.984 1 97.12 83 ASP B CA 1
ATOM 2724 C C . ASP B 1 83 ? 4.449 41.531 11.938 1 97.12 83 ASP B C 1
ATOM 2726 O O . ASP B 1 83 ? 3.473 41.25 12.625 1 97.12 83 ASP B O 1
ATOM 2730 N N . TYR B 1 84 ? 5.004 40.719 11.07 1 97.81 84 TYR B N 1
ATOM 2731 C CA . TYR B 1 84 ? 4.59 39.312 11.008 1 97.81 84 TYR B CA 1
ATOM 2732 C C . TYR B 1 84 ? 4.848 38.594 12.336 1 97.81 84 TYR B C 1
ATOM 2734 O O . TYR B 1 84 ? 3.992 37.875 12.836 1 97.81 84 TYR B O 1
ATOM 2742 N N . GLN B 1 85 ? 5.984 38.812 12.906 1 96.75 85 GLN B N 1
ATOM 2743 C CA . GLN B 1 85 ? 6.332 38.188 14.172 1 96.75 85 GLN B CA 1
ATOM 2744 C C . GLN B 1 85 ? 5.371 38.625 15.281 1 96.75 85 GLN B C 1
ATOM 2746 O O . GLN B 1 85 ? 4.934 37.781 16.078 1 96.75 85 GLN B O 1
ATOM 2751 N N . GLU B 1 86 ? 5.062 39.906 15.336 1 97.44 86 GLU B N 1
ATOM 2752 C CA . GLU B 1 86 ? 4.133 40.406 16.328 1 97.44 86 GLU B CA 1
ATOM 2753 C C . GLU B 1 86 ? 2.748 39.781 16.172 1 97.44 86 GLU B C 1
ATOM 2755 O O . GLU B 1 86 ? 2.086 39.469 17.156 1 97.44 86 GLU B O 1
ATOM 2760 N N . TYR B 1 87 ? 2.348 39.656 14.961 1 98.19 87 TYR B N 1
ATOM 2761 C CA . TYR B 1 87 ? 1.04 39.062 14.719 1 98.19 87 TYR B CA 1
ATOM 2762 C C . TYR B 1 87 ? 1.013 37.625 15.18 1 98.19 87 TYR B C 1
ATOM 2764 O O . TYR B 1 87 ? 0.042 37.188 15.797 1 98.19 87 TYR B O 1
ATOM 2772 N N . VAL B 1 88 ? 2.008 36.906 14.875 1 98.12 88 VAL B N 1
ATOM 2773 C CA . VAL B 1 88 ? 2.111 35.5 15.242 1 98.12 88 VAL B CA 1
ATOM 2774 C C . VAL B 1 88 ? 2.039 35.344 16.766 1 98.12 88 VAL B C 1
ATOM 2776 O O . VAL B 1 88 ? 1.475 34.375 17.281 1 98.12 88 VAL B O 1
ATOM 2779 N N . GLU B 1 89 ? 2.562 36.312 17.453 1 96.81 89 GLU B N 1
ATOM 2780 C CA . GLU B 1 89 ? 2.523 36.281 18.906 1 96.81 89 GLU B CA 1
ATOM 2781 C C . GLU B 1 89 ? 1.087 36.312 19.422 1 96.81 89 GLU B C 1
ATOM 2783 O O . GLU B 1 89 ? 0.779 35.75 20.469 1 96.81 89 GLU B O 1
ATOM 2788 N N . LYS B 1 90 ? 0.249 36.938 18.688 1 96.56 90 LYS B N 1
ATOM 2789 C CA . LYS B 1 90 ? -1.128 37.125 19.141 1 96.56 90 LYS B CA 1
ATOM 2790 C C . LYS B 1 90 ? -2.045 36.031 18.578 1 96.56 90 LYS B C 1
ATOM 2792 O O . LYS B 1 90 ? -3.168 35.875 19.047 1 96.56 90 LYS B O 1
ATOM 2797 N N . CYS B 1 91 ? -1.581 35.344 17.609 1 97.5 91 CYS B N 1
ATOM 2798 C CA . CYS B 1 91 ? -2.404 34.375 16.906 1 97.5 91 CYS B CA 1
ATOM 2799 C C . CYS B 1 91 ? -2.791 33.219 17.828 1 97.5 91 CYS B C 1
ATOM 2801 O O . CYS B 1 91 ? -2.02 32.844 18.703 1 97.5 91 CYS B O 1
ATOM 2803 N N . THR B 1 92 ? -3.992 32.719 17.578 1 97.75 92 THR B N 1
ATOM 2804 C CA . THR B 1 92 ? -4.426 31.5 18.234 1 97.75 92 THR B CA 1
ATOM 2805 C C . THR B 1 92 ? -4.289 30.297 17.297 1 97.75 92 THR B C 1
ATOM 2807 O O . THR B 1 92 ? -4.375 29.156 17.75 1 97.75 92 THR B O 1
ATOM 2810 N N . ALA B 1 93 ? -4.098 30.578 16.016 1 98.56 93 ALA B N 1
ATOM 2811 C CA . ALA B 1 93 ? -3.893 29.516 15.039 1 98.56 93 ALA B CA 1
ATOM 2812 C C . ALA B 1 93 ? -3.119 30.016 13.828 1 98.56 93 ALA B C 1
ATOM 2814 O O . ALA B 1 93 ? -3.123 31.203 13.523 1 98.56 93 ALA B O 1
ATOM 2815 N N . ILE B 1 94 ? -2.467 29.109 13.188 1 98.81 94 ILE B N 1
ATOM 2816 C CA . ILE B 1 94 ? -1.73 29.344 11.945 1 98.81 94 ILE B CA 1
ATOM 2817 C C . ILE B 1 94 ? -2.076 28.266 10.922 1 98.81 94 ILE B C 1
ATOM 2819 O O . ILE B 1 94 ? -2.164 27.078 11.266 1 98.81 94 ILE B O 1
ATOM 2823 N N . PHE B 1 95 ? -2.316 28.656 9.68 1 98.88 95 PHE B N 1
ATOM 2824 C CA . PHE B 1 95 ? -2.695 27.719 8.625 1 98.88 95 PHE B CA 1
ATOM 2825 C C . PHE B 1 95 ? -1.729 27.812 7.449 1 98.88 95 PHE B C 1
ATOM 2827 O O . PHE B 1 95 ? -1.599 28.875 6.828 1 98.88 95 PHE B O 1
ATOM 2834 N N . MET B 1 96 ? -1.063 26.75 7.195 1 98.88 96 MET B N 1
ATOM 2835 C CA . MET B 1 96 ? -0.177 26.672 6.039 1 98.88 96 MET B CA 1
ATOM 2836 C C . MET B 1 96 ? -0.886 26 4.859 1 98.88 96 MET B C 1
ATOM 2838 O O . MET B 1 96 ? -1.364 24.875 4.973 1 98.88 96 MET B O 1
ATOM 2842 N N . THR B 1 97 ? -0.932 26.656 3.727 1 98.75 97 THR B N 1
ATOM 2843 C CA . THR B 1 97 ? -1.727 26.203 2.59 1 98.75 97 THR B CA 1
ATOM 2844 C C . THR B 1 97 ? -0.921 25.25 1.715 1 98.75 97 THR B C 1
ATOM 2846 O O . THR B 1 97 ? 0.244 24.969 2.002 1 98.75 97 THR B O 1
ATOM 2849 N N . GLY B 1 98 ? -1.628 24.703 0.662 1 98.69 98 GLY B N 1
ATOM 2850 C CA . GLY B 1 98 ? -1.006 23.781 -0.278 1 98.69 98 GLY B CA 1
ATOM 2851 C C . GLY B 1 98 ? -0.143 24.484 -1.312 1 98.69 98 GLY B C 1
ATOM 2852 O O . GLY B 1 98 ? -0.032 25.703 -1.309 1 98.69 98 GLY B O 1
ATOM 2853 N N . GLY B 1 99 ? 0.455 23.672 -2.176 1 98.56 99 GLY B N 1
ATOM 2854 C CA . GLY B 1 99 ? 1.403 24.094 -3.191 1 98.56 99 GLY B CA 1
ATOM 2855 C C . GLY B 1 99 ? 2.611 23.188 -3.305 1 98.56 99 GLY B C 1
ATOM 2856 O O . GLY B 1 99 ? 2.467 21.969 -3.461 1 98.56 99 GLY B O 1
ATOM 2857 N N . ASP B 1 100 ? 3.771 23.875 -3.236 1 98.56 100 ASP B N 1
ATOM 2858 C CA . ASP B 1 100 ? 5.043 23.156 -3.305 1 98.56 100 ASP B CA 1
ATOM 2859 C C . ASP B 1 100 ? 5.746 23.156 -1.948 1 98.56 100 ASP B C 1
ATOM 2861 O O . ASP B 1 100 ? 6.152 24.203 -1.45 1 98.56 100 ASP B O 1
ATOM 2865 N N . GLN B 1 101 ? 5.887 21.969 -1.398 1 98.69 101 GLN B N 1
ATOM 2866 C CA . GLN B 1 101 ? 6.418 21.875 -0.041 1 98.69 101 GLN B CA 1
ATOM 2867 C C . GLN B 1 101 ? 7.891 22.266 -0 1 98.69 101 GLN B C 1
ATOM 2869 O O . GLN B 1 101 ? 8.375 22.766 1.017 1 98.69 101 GLN B O 1
ATOM 2874 N N . LEU B 1 102 ? 8.617 22.062 -1.087 1 98.62 102 LEU B N 1
ATOM 2875 C CA . LEU B 1 102 ? 10 22.531 -1.129 1 98.62 102 LEU B CA 1
ATOM 2876 C C . LEU B 1 102 ? 10.055 24.047 -1.101 1 98.62 102 LEU B C 1
ATOM 2878 O O . LEU B 1 102 ? 10.938 24.625 -0.461 1 98.62 102 LEU B O 1
ATOM 2882 N N . ARG B 1 103 ? 9.164 24.672 -1.812 1 98.31 103 ARG B N 1
ATOM 2883 C CA . ARG B 1 103 ? 9.078 26.125 -1.793 1 98.31 103 ARG B CA 1
ATOM 2884 C C . ARG B 1 103 ? 8.742 26.641 -0.396 1 98.31 103 ARG B C 1
ATOM 2886 O O . ARG B 1 103 ? 9.367 27.578 0.094 1 98.31 103 ARG B O 1
ATOM 2893 N N . LEU B 1 104 ? 7.805 26.047 0.205 1 98.62 104 LEU B N 1
ATOM 2894 C CA . LEU B 1 104 ? 7.395 26.406 1.558 1 98.62 104 LEU B CA 1
ATOM 2895 C C . LEU B 1 104 ? 8.578 26.344 2.52 1 98.62 104 LEU B C 1
ATOM 2897 O O . LEU B 1 104 ? 8.859 27.297 3.232 1 98.62 104 LEU B O 1
ATOM 2901 N N . CYS B 1 105 ? 9.281 25.203 2.549 1 98.38 105 CYS B N 1
ATOM 2902 C CA . CYS B 1 105 ? 10.438 25.031 3.42 1 98.38 105 CYS B CA 1
ATOM 2903 C C . CYS B 1 105 ? 11.539 26.031 3.064 1 98.38 105 CYS B C 1
ATOM 2905 O O . CYS B 1 105 ? 12.164 26.609 3.951 1 98.38 105 CYS B O 1
ATOM 2907 N N . GLY B 1 106 ? 11.773 26.172 1.792 1 97.81 106 GLY B N 1
ATOM 2908 C CA . GLY B 1 106 ? 12.812 27.078 1.342 1 97.81 106 GLY B CA 1
ATOM 2909 C C . GLY B 1 106 ? 12.602 28.5 1.808 1 97.81 106 GLY B C 1
ATOM 2910 O O . GLY B 1 106 ? 13.57 29.203 2.111 1 97.81 106 GLY B O 1
ATOM 2911 N N . LEU B 1 107 ? 11.438 28.938 1.929 1 98.19 107 LEU B N 1
ATOM 2912 C CA . LEU B 1 107 ? 11.109 30.312 2.271 1 98.19 107 LEU B CA 1
ATOM 2913 C C . LEU B 1 107 ? 11.078 30.516 3.785 1 98.19 107 LEU B C 1
ATOM 2915 O O . LEU B 1 107 ? 11.398 31.594 4.285 1 98.19 107 LEU B O 1
ATOM 2919 N N . LEU B 1 108 ? 10.742 29.438 4.492 1 98.31 108 LEU B N 1
ATOM 2920 C CA . LEU B 1 108 ? 10.383 29.688 5.883 1 98.31 108 LEU B CA 1
ATOM 2921 C C . LEU B 1 108 ? 11.375 29.016 6.828 1 98.31 108 LEU B C 1
ATOM 2923 O O . LEU B 1 108 ? 11.547 29.453 7.969 1 98.31 108 LEU B O 1
ATOM 2927 N N . ALA B 1 109 ? 11.945 27.875 6.406 1 97.81 109 ALA B N 1
ATOM 2928 C CA . ALA B 1 109 ? 12.805 27.109 7.305 1 97.81 109 ALA B CA 1
ATOM 2929 C C . ALA B 1 109 ? 13.891 28 7.902 1 97.81 109 ALA B C 1
ATOM 2931 O O . ALA B 1 109 ? 14.492 28.812 7.199 1 97.81 109 ALA B O 1
ATOM 2932 N N . ASP B 1 110 ? 14.141 27.891 9.25 1 96.38 110 ASP B N 1
ATOM 2933 C CA . ASP B 1 110 ? 15.234 28.531 9.977 1 96.38 110 ASP B CA 1
ATOM 2934 C C . ASP B 1 110 ? 15.086 30.047 9.961 1 96.38 110 ASP B C 1
ATOM 2936 O O . ASP B 1 110 ? 16.078 30.781 10.062 1 96.38 110 ASP B O 1
ATOM 2940 N N . THR B 1 111 ? 13.992 30.578 9.695 1 97.81 111 THR B N 1
ATOM 2941 C CA . THR B 1 111 ? 13.711 32 9.883 1 97.81 111 THR B CA 1
ATOM 2942 C C . THR B 1 111 ? 13.195 32.25 11.289 1 97.81 111 THR B C 1
ATOM 2944 O O . THR B 1 111 ? 12.633 31.375 11.93 1 97.81 111 THR B O 1
ATOM 2947 N N . PRO B 1 112 ? 13.359 33.438 11.742 1 97.75 112 PRO B N 1
ATOM 2948 C CA . PRO B 1 112 ? 12.82 33.781 13.062 1 97.75 112 PRO B CA 1
ATOM 2949 C C . PRO B 1 112 ? 11.312 33.562 13.156 1 97.75 112 PRO B C 1
ATOM 2951 O O . PRO B 1 112 ? 10.805 33.125 14.18 1 97.75 112 PRO B O 1
ATOM 2954 N N . LEU B 1 113 ? 10.625 33.875 12.086 1 98.25 113 LEU B N 1
ATOM 2955 C CA . LEU B 1 113 ? 9.18 33.719 12.047 1 98.25 113 LEU B CA 1
ATOM 2956 C C . LEU B 1 113 ? 8.805 32.25 12.266 1 98.25 113 LEU B C 1
ATOM 2958 O O . LEU B 1 113 ? 7.992 31.938 13.141 1 98.25 113 LEU B O 1
ATOM 2962 N N . MET B 1 114 ? 9.352 31.359 11.508 1 98.19 114 MET B N 1
ATOM 2963 C CA . MET B 1 114 ? 9.031 29.938 11.594 1 98.19 114 MET B CA 1
ATOM 2964 C C . MET B 1 114 ? 9.469 29.359 12.938 1 98.19 114 MET B C 1
ATOM 2966 O O . MET B 1 114 ? 8.805 28.484 13.484 1 98.19 114 MET B O 1
ATOM 2970 N N . GLU B 1 115 ? 10.633 29.797 13.43 1 97.56 115 GLU B N 1
ATOM 2971 C CA . GLU B 1 115 ? 11.086 29.344 14.742 1 97.56 115 GLU B CA 1
ATOM 2972 C C . GLU B 1 115 ? 10.078 29.703 15.828 1 97.56 115 GLU B C 1
ATOM 2974 O O . GLU B 1 115 ? 9.82 28.906 16.734 1 97.56 115 GLU B O 1
ATOM 2979 N N . ARG B 1 116 ? 9.594 30.891 15.758 1 97.38 116 ARG B N 1
ATOM 2980 C CA . ARG B 1 116 ? 8.586 31.312 16.734 1 97.38 116 ARG B CA 1
ATOM 2981 C C . ARG B 1 116 ? 7.328 30.453 16.625 1 97.38 116 ARG B C 1
ATOM 2983 O O . ARG B 1 116 ? 6.754 30.062 17.641 1 97.38 116 ARG B O 1
ATOM 2990 N N . ILE B 1 117 ? 6.883 30.219 15.422 1 98 117 ILE B N 1
ATOM 2991 C CA . ILE B 1 117 ? 5.711 29.375 15.195 1 98 117 ILE B CA 1
ATOM 2992 C C . ILE B 1 117 ? 5.941 27.984 15.797 1 98 117 ILE B C 1
ATOM 2994 O O . ILE B 1 117 ? 5.109 27.484 16.562 1 98 117 ILE B O 1
ATOM 2998 N N . ARG B 1 118 ? 7.035 27.391 15.492 1 96.94 118 ARG B N 1
ATOM 2999 C CA . ARG B 1 118 ? 7.371 26.062 15.992 1 96.94 118 ARG B CA 1
ATOM 3000 C C . ARG B 1 118 ? 7.355 26.047 17.516 1 96.94 118 ARG B C 1
ATOM 3002 O O . ARG B 1 118 ? 6.824 25.109 18.125 1 96.94 118 ARG B O 1
ATOM 3009 N N . GLN B 1 119 ? 7.953 27.016 18.125 1 96.12 119 GLN B N 1
ATOM 3010 C CA . GLN B 1 119 ? 8.023 27.109 19.578 1 96.12 119 GLN B CA 1
ATOM 3011 C C . GLN B 1 119 ? 6.625 27.203 20.188 1 96.12 119 GLN B C 1
ATOM 3013 O O . GLN B 1 119 ? 6.324 26.531 21.172 1 96.12 119 GLN B O 1
ATOM 3018 N N . ARG B 1 120 ? 5.797 28.047 19.625 1 96.5 120 ARG B N 1
ATOM 3019 C CA . ARG B 1 120 ? 4.453 28.234 20.172 1 96.5 120 ARG B CA 1
ATOM 3020 C C . ARG B 1 120 ? 3.619 26.953 20.016 1 96.5 120 ARG B C 1
ATOM 3022 O O . ARG B 1 120 ? 2.803 26.641 20.875 1 96.5 120 ARG B O 1
ATOM 3029 N N . VAL B 1 121 ? 3.803 26.25 18.891 1 96.25 121 VAL B N 1
ATOM 3030 C CA . VAL B 1 121 ? 3.121 24.969 18.703 1 96.25 121 VAL B CA 1
ATOM 3031 C C . VAL B 1 121 ? 3.582 23.984 19.781 1 96.25 121 VAL B C 1
ATOM 3033 O O . VAL B 1 121 ? 2.758 23.328 20.422 1 96.25 121 VAL B O 1
ATOM 3036 N N . LYS B 1 122 ? 4.855 23.891 20 1 93.25 122 LYS B N 1
ATOM 3037 C CA . LYS B 1 122 ? 5.434 22.969 20.984 1 93.25 122 LYS B CA 1
ATOM 3038 C C . LYS B 1 122 ? 4.922 23.266 22.391 1 93.25 122 LYS B C 1
ATOM 3040 O O . LYS B 1 122 ? 4.703 22.344 23.172 1 93.25 122 LYS B O 1
ATOM 3045 N N . LEU B 1 123 ? 4.727 24.516 22.641 1 93.38 123 LEU B N 1
ATOM 3046 C CA . LEU B 1 123 ? 4.289 24.953 23.969 1 93.38 123 LEU B CA 1
ATOM 3047 C C . LEU B 1 123 ? 2.777 24.812 24.109 1 93.38 123 LEU B C 1
ATOM 3049 O O . LEU B 1 123 ? 2.229 25.047 25.188 1 93.38 123 LEU B O 1
ATOM 3053 N N . GLY B 1 124 ? 2.115 24.484 23.016 1 93.06 124 GLY B N 1
ATOM 3054 C CA . GLY B 1 124 ? 0.668 24.328 23.062 1 93.06 124 GLY B CA 1
ATOM 3055 C C . GLY B 1 124 ? -0.068 25.656 23.078 1 93.06 124 GLY B C 1
ATOM 3056 O O . GLY B 1 124 ? -1.183 25.75 23.609 1 93.06 124 GLY B O 1
ATOM 3057 N N . GLU B 1 125 ? 0.53 26.688 22.484 1 94.25 125 GLU B N 1
ATOM 3058 C CA . GLU B 1 125 ? -0.035 28.031 22.547 1 94.25 125 GLU B CA 1
ATOM 3059 C C . GLU B 1 125 ? -0.858 28.328 21.297 1 94.25 125 GLU B C 1
ATOM 3061 O O . GLU B 1 125 ? -1.667 29.266 21.297 1 94.25 125 GLU B O 1
ATOM 3066 N N . VAL B 1 126 ? -0.626 27.594 20.312 1 96.38 126 VAL B N 1
ATOM 3067 C CA . VAL B 1 126 ? -1.256 27.922 19.047 1 96.38 126 VAL B CA 1
ATOM 3068 C C . VAL B 1 126 ? -1.638 26.641 18.297 1 96.38 126 VAL B C 1
ATOM 3070 O O . VAL B 1 126 ? -0.934 25.641 18.391 1 96.38 126 VAL B O 1
ATOM 3073 N N . THR B 1 127 ? -2.801 26.641 17.641 1 97.62 127 THR B N 1
ATOM 3074 C CA . THR B 1 127 ? -3.201 25.578 16.719 1 97.62 127 THR B CA 1
ATOM 3075 C C . THR B 1 127 ? -2.523 25.75 15.367 1 97.62 127 THR B C 1
ATOM 3077 O O . THR B 1 127 ? -2.408 26.859 14.852 1 97.62 127 THR B O 1
ATOM 3080 N N . LEU B 1 128 ? -2.014 24.656 14.828 1 98.56 128 LEU B N 1
ATOM 3081 C CA . LEU B 1 128 ? -1.412 24.703 13.5 1 98.56 128 LEU B CA 1
ATOM 3082 C C . LEU B 1 128 ? -2.139 23.781 12.539 1 98.56 128 LEU B C 1
ATOM 3084 O O . LEU B 1 128 ? -2.451 22.641 12.891 1 98.56 128 LEU B O 1
ATOM 3088 N N . GLY B 1 129 ? -2.518 24.266 11.414 1 98.75 129 GLY B N 1
ATOM 3089 C CA . GLY B 1 129 ? -3.035 23.469 10.312 1 98.75 129 GLY B CA 1
ATOM 3090 C C . GLY B 1 129 ? -2.166 23.531 9.07 1 98.75 129 GLY B C 1
ATOM 3091 O O . GLY B 1 129 ? -1.605 24.578 8.75 1 98.75 129 GLY B O 1
ATOM 3092 N N . GLY B 1 130 ? -2.002 22.469 8.422 1 98.88 130 GLY B N 1
ATOM 3093 C CA . GLY B 1 130 ? -1.296 22.391 7.148 1 98.88 130 GLY B CA 1
ATOM 3094 C C . GLY B 1 130 ? -1.931 21.438 6.164 1 98.88 130 GLY B C 1
ATOM 3095 O O . GLY B 1 130 ? -2.166 20.266 6.488 1 98.88 130 GLY B O 1
ATOM 3096 N N . THR B 1 131 ? -2.205 21.922 4.957 1 98.94 131 THR B N 1
ATOM 3097 C CA . THR B 1 131 ? -2.828 21.078 3.943 1 98.94 131 THR B CA 1
ATOM 3098 C C . THR B 1 131 ? -1.859 20.812 2.795 1 98.94 131 THR B C 1
ATOM 3100 O O . THR B 1 131 ? -1.086 21.688 2.41 1 98.94 131 THR B O 1
ATOM 3103 N N . SER B 1 132 ? -1.891 19.5 2.264 1 98.81 132 SER B N 1
ATOM 3104 C CA . SER B 1 132 ? -1.029 19.109 1.155 1 98.81 132 SER B CA 1
ATOM 3105 C C . SER B 1 132 ? 0.43 19.438 1.442 1 98.81 132 SER B C 1
ATOM 3107 O O . SER B 1 132 ? 1.015 18.922 2.398 1 98.81 132 SER B O 1
ATOM 3109 N N . ALA B 1 133 ? 0.978 20.531 0.797 1 98.88 133 ALA B N 1
ATOM 3110 C CA . ALA B 1 133 ? 2.348 20.953 1.074 1 98.88 133 ALA B CA 1
ATOM 3111 C C . ALA B 1 133 ? 2.531 21.281 2.553 1 98.88 133 ALA B C 1
ATOM 3113 O O . ALA B 1 133 ? 3.568 20.969 3.141 1 98.88 133 ALA B O 1
ATOM 3114 N N . GLY B 1 134 ? 1.553 21.906 3.162 1 98.88 134 GLY B N 1
ATOM 3115 C CA . GLY B 1 134 ? 1.59 22.219 4.586 1 98.88 134 GLY B CA 1
ATOM 3116 C C . GLY B 1 134 ? 1.617 20.969 5.457 1 98.88 134 GLY B C 1
ATOM 3117 O O . GLY B 1 134 ? 2.105 21.016 6.586 1 98.88 134 GLY B O 1
ATOM 3118 N N . ALA B 1 135 ? 1.047 19.906 4.945 1 98.94 135 ALA B N 1
ATOM 3119 C CA . ALA B 1 135 ? 1.103 18.625 5.656 1 98.94 135 ALA B CA 1
ATOM 3120 C C . ALA B 1 135 ? 2.471 17.969 5.496 1 98.94 135 ALA B C 1
ATOM 3122 O O . ALA B 1 135 ? 3.021 17.422 6.457 1 98.94 135 ALA B O 1
ATOM 3123 N N . ALA B 1 136 ? 3.016 18.031 4.34 1 98.88 136 ALA B N 1
ATOM 3124 C CA . ALA B 1 136 ? 4.258 17.344 3.99 1 98.88 136 ALA B CA 1
ATOM 3125 C C . ALA B 1 136 ? 5.414 17.828 4.859 1 98.88 136 ALA B C 1
ATOM 3127 O O . ALA B 1 136 ? 6.332 17.062 5.168 1 98.88 136 ALA B O 1
ATOM 3128 N N . VAL B 1 137 ? 5.395 19.078 5.309 1 98.81 137 VAL B N 1
ATOM 3129 C CA . VAL B 1 137 ? 6.551 19.719 5.93 1 98.81 137 VAL B CA 1
ATOM 3130 C C . VAL B 1 137 ? 6.535 19.453 7.434 1 98.81 137 VAL B C 1
ATOM 3132 O O . VAL B 1 137 ? 7.414 19.922 8.164 1 98.81 137 VAL B O 1
ATOM 3135 N N . MET B 1 138 ? 5.613 18.688 7.977 1 98.75 138 MET B N 1
ATOM 3136 C CA . MET B 1 138 ? 5.391 18.578 9.414 1 98.75 138 MET B CA 1
ATOM 3137 C C . MET B 1 138 ? 6.543 17.844 10.086 1 98.75 138 MET B C 1
ATOM 3139 O O . MET B 1 138 ? 6.887 18.125 11.234 1 98.75 138 MET B O 1
ATOM 3143 N N . GLY B 1 139 ? 7.094 16.891 9.445 1 98.31 139 GLY B N 1
ATOM 3144 C CA . GLY B 1 139 ? 8.164 16.094 10.016 1 98.31 139 GLY B CA 1
ATOM 3145 C C . GLY B 1 139 ? 9.531 16.75 9.898 1 98.31 139 GLY B C 1
ATOM 3146 O O . GLY B 1 139 ? 9.672 17.781 9.242 1 98.31 139 GLY B O 1
ATOM 3147 N N . HIS B 1 140 ? 10.461 16.156 10.648 1 98.25 140 HIS B N 1
ATOM 3148 C CA . HIS B 1 140 ? 11.852 16.531 10.43 1 98.25 140 HIS B CA 1
ATOM 3149 C C . HIS B 1 140 ? 12.32 16.109 9.039 1 98.25 140 HIS B C 1
ATOM 3151 O O . HIS B 1 140 ? 13.023 16.859 8.359 1 98.25 140 HIS B O 1
ATOM 3157 N N . HIS B 1 141 ? 11.977 14.875 8.695 1 98.5 141 HIS B N 1
ATOM 3158 C CA . HIS B 1 141 ? 12.18 14.375 7.344 1 98.5 141 HIS B CA 1
ATOM 3159 C C . HIS B 1 141 ? 10.922 14.539 6.496 1 98.5 141 HIS B C 1
ATOM 3161 O O . HIS B 1 141 ? 9.828 14.195 6.938 1 98.5 141 HIS B O 1
ATOM 3167 N N . MET B 1 142 ? 11.133 15.047 5.332 1 98.75 142 MET B N 1
ATOM 3168 C CA . MET B 1 142 ? 9.992 15.367 4.477 1 98.75 142 MET B CA 1
ATOM 3169 C C . MET B 1 142 ? 10.109 14.656 3.133 1 98.75 142 MET B C 1
ATOM 3171 O O . MET B 1 142 ? 11.195 14.578 2.555 1 98.75 142 MET B O 1
ATOM 3175 N N . ILE B 1 143 ? 9.039 14.078 2.682 1 98.81 143 ILE B N 1
ATOM 3176 C CA . ILE B 1 143 ? 8.953 13.609 1.302 1 98.81 143 ILE B CA 1
ATOM 3177 C C . ILE B 1 143 ? 8.805 14.805 0.365 1 98.81 143 ILE B C 1
ATOM 3179 O O . ILE B 1 143 ? 7.789 15.516 0.407 1 98.81 143 ILE B O 1
ATOM 3183 N N . ALA B 1 144 ? 9.734 15.016 -0.459 1 98.5 144 ALA B N 1
ATOM 3184 C CA . ALA B 1 144 ? 9.766 16.172 -1.358 1 98.5 144 ALA B CA 1
ATOM 3185 C C . ALA B 1 144 ? 9.172 15.82 -2.721 1 98.5 144 ALA B C 1
ATOM 3187 O O . ALA B 1 144 ? 8.812 16.703 -3.494 1 98.5 144 ALA B O 1
ATOM 3188 N N . GLY B 1 145 ? 9.141 14.625 -3.025 1 97.94 145 GLY B N 1
ATOM 3189 C CA . GLY B 1 145 ? 8.641 14.109 -4.289 1 97.94 145 GLY B CA 1
ATOM 3190 C C . GLY B 1 145 ? 8.805 12.609 -4.43 1 97.94 145 GLY B C 1
ATOM 3191 O O . GLY B 1 145 ? 9.273 11.945 -3.504 1 97.94 145 GLY B O 1
ATOM 3192 N N . GLY B 1 146 ? 8.445 12.133 -5.562 1 98.06 146 GLY B N 1
ATOM 3193 C CA . GLY B 1 146 ? 8.562 10.711 -5.836 1 98.06 146 GLY B CA 1
ATOM 3194 C C . GLY B 1 146 ? 7.574 10.219 -6.879 1 98.06 146 GLY B C 1
ATOM 3195 O O . GLY B 1 146 ? 6.926 11.023 -7.555 1 98.06 146 GLY B O 1
ATOM 3196 N N . SER B 1 147 ? 7.645 8.93 -7.047 1 97.5 147 SER B N 1
ATOM 3197 C CA . SER B 1 147 ? 6.809 8.289 -8.055 1 97.5 147 SER B CA 1
ATOM 3198 C C . SER B 1 147 ? 6.059 7.094 -7.473 1 97.5 147 SER B C 1
ATOM 3200 O O . SER B 1 147 ? 6.066 6.883 -6.258 1 97.5 147 SER B O 1
ATOM 3202 N N . SER B 1 148 ? 5.238 6.473 -8.242 1 97.31 148 SER B N 1
ATOM 3203 C CA . SER B 1 148 ? 4.504 5.254 -7.93 1 97.31 148 SER B CA 1
ATOM 3204 C C . SER B 1 148 ? 4.59 4.246 -9.07 1 97.31 148 SER B C 1
ATOM 3206 O O . SER B 1 148 ? 5.25 4.496 -10.078 1 97.31 148 SER B O 1
ATOM 3208 N N . GLY B 1 149 ? 4.012 3.031 -8.859 1 97.69 149 GLY B N 1
ATOM 3209 C CA . GLY B 1 149 ? 3.945 2.039 -9.914 1 97.69 149 GLY B CA 1
ATOM 3210 C C . GLY B 1 149 ? 5.133 1.094 -9.922 1 97.69 149 GLY B C 1
ATOM 3211 O O . GLY B 1 149 ? 5.363 0.386 -10.906 1 97.69 149 GLY B O 1
ATOM 3212 N N . GLU B 1 150 ? 5.969 1.124 -8.922 1 98.25 150 GLU B N 1
ATOM 3213 C CA . GLU B 1 150 ? 7.102 0.23 -8.711 1 98.25 150 GLU B CA 1
ATOM 3214 C C . GLU B 1 150 ? 7.133 -0.298 -7.277 1 98.25 150 GLU B C 1
ATOM 3216 O O . GLU B 1 150 ? 6.465 0.248 -6.395 1 98.25 150 GLU B O 1
ATOM 3221 N N . SER B 1 151 ? 7.875 -1.389 -7.098 1 98.62 151 SER B N 1
ATOM 3222 C CA . SER B 1 151 ? 8.148 -1.833 -5.73 1 98.62 151 SER B CA 1
ATOM 3223 C C . SER B 1 151 ? 8.891 -0.765 -4.941 1 98.62 151 SER B C 1
ATOM 3225 O O . SER B 1 151 ? 9.602 0.06 -5.516 1 98.62 151 SER B O 1
ATOM 3227 N N . PRO B 1 152 ? 8.695 -0.783 -3.615 1 98.75 152 PRO B N 1
ATOM 3228 C CA . PRO B 1 152 ? 9.484 0.159 -2.816 1 98.75 152 PRO B CA 1
ATOM 3229 C C . PRO B 1 152 ? 10.977 0.077 -3.115 1 98.75 152 PRO B C 1
ATOM 3231 O O . PRO B 1 152 ? 11.539 -1.019 -3.172 1 98.75 152 PRO B O 1
ATOM 3234 N N . ASN B 1 153 ? 11.602 1.151 -3.33 1 98.75 153 ASN B N 1
ATOM 3235 C CA . ASN B 1 153 ? 13.039 1.298 -3.533 1 98.75 153 ASN B CA 1
ATOM 3236 C C . ASN B 1 153 ? 13.516 2.705 -3.18 1 98.75 153 ASN B C 1
ATOM 3238 O O . ASN B 1 153 ? 12.711 3.631 -3.086 1 98.75 153 ASN B O 1
ATOM 3242 N N . ARG B 1 154 ? 14.742 2.904 -2.975 1 97.94 154 ARG B N 1
ATOM 3243 C CA . ARG B 1 154 ? 15.273 4.164 -2.457 1 97.94 154 ARG B CA 1
ATOM 3244 C C . ARG B 1 154 ? 15.125 5.281 -3.484 1 97.94 154 ARG B C 1
ATOM 3246 O O . ARG B 1 154 ? 14.969 6.449 -3.121 1 97.94 154 ARG B O 1
ATOM 3253 N N . ALA B 1 155 ? 15.203 4.984 -4.812 1 98.25 155 ALA B N 1
ATOM 3254 C CA . ALA B 1 155 ? 15.117 5.988 -5.871 1 98.25 155 ALA B CA 1
ATOM 3255 C C . ALA B 1 155 ? 13.672 6.426 -6.102 1 98.25 155 ALA B C 1
ATOM 3257 O O . ALA B 1 155 ? 13.422 7.418 -6.785 1 98.25 155 ALA B O 1
ATOM 3258 N N . LEU B 1 156 ? 12.727 5.734 -5.496 1 98.44 156 LEU B N 1
ATOM 3259 C CA . LEU B 1 156 ? 11.305 5.984 -5.727 1 98.44 156 LEU B CA 1
ATOM 3260 C C . LEU B 1 156 ? 10.852 7.238 -4.992 1 98.44 156 LEU B C 1
ATOM 3262 O O . LEU B 1 156 ? 9.773 7.773 -5.277 1 98.44 156 LEU B O 1
ATOM 3266 N N . VAL B 1 157 ? 11.633 7.711 -3.982 1 98.62 157 VAL B N 1
ATOM 3267 C CA . VAL B 1 157 ? 11.211 8.82 -3.139 1 98.62 157 VAL B CA 1
ATOM 3268 C C . VAL B 1 157 ? 12.352 9.828 -2.994 1 98.62 157 VAL B C 1
ATOM 3270 O O . VAL B 1 157 ? 13.516 9.438 -2.867 1 98.62 157 VAL B O 1
ATOM 3273 N N . ASP B 1 158 ? 12.016 11.07 -3.141 1 98.5 158 ASP B N 1
ATOM 3274 C CA . ASP B 1 158 ? 12.945 12.156 -2.83 1 98.5 158 ASP B CA 1
ATOM 3275 C C . ASP B 1 158 ? 12.68 12.719 -1.434 1 98.5 158 ASP B C 1
ATOM 3277 O O . ASP B 1 158 ? 11.562 13.109 -1.115 1 98.5 158 ASP B O 1
ATOM 3281 N N . MET B 1 159 ? 13.719 12.711 -0.647 1 98.38 159 MET B N 1
ATOM 3282 C CA . MET B 1 159 ? 13.602 13.188 0.729 1 98.38 159 MET B CA 1
ATOM 3283 C C . MET B 1 159 ? 14.281 14.539 0.898 1 98.38 159 MET B C 1
ATOM 3285 O O . MET B 1 159 ? 15.25 14.844 0.202 1 98.38 159 MET B O 1
ATOM 3289 N N . ALA B 1 160 ? 13.789 15.352 1.734 1 98.5 160 ALA B N 1
ATOM 3290 C CA . ALA B 1 160 ? 14.359 16.625 2.166 1 98.5 160 ALA B CA 1
ATOM 3291 C C . ALA B 1 160 ? 14.023 16.906 3.631 1 98.5 160 ALA B C 1
ATOM 3293 O O . ALA B 1 160 ? 13.453 16.062 4.316 1 98.5 160 ALA B O 1
ATOM 3294 N N . MET B 1 161 ? 14.523 17.984 4.133 1 98.19 161 MET B N 1
ATOM 3295 C CA . MET B 1 161 ? 14.219 18.391 5.504 1 98.19 161 MET B CA 1
ATOM 3296 C C . MET B 1 161 ? 12.883 19.125 5.57 1 98.19 161 MET B C 1
ATOM 3298 O O . MET B 1 161 ? 12.594 19.953 4.707 1 98.19 161 MET B O 1
ATOM 3302 N N . GLY B 1 162 ? 12.07 18.781 6.469 1 98.5 162 GLY B N 1
ATOM 3303 C CA . GLY B 1 162 ? 10.836 19.516 6.727 1 98.5 162 GLY B CA 1
ATOM 3304 C C . GLY B 1 162 ? 10.977 20.594 7.773 1 98.5 162 GLY B C 1
ATOM 3305 O O . GLY B 1 162 ? 12.086 21.094 8.008 1 98.5 162 GLY B O 1
ATOM 3306 N N . LEU B 1 163 ? 9.836 21.031 8.328 1 98.56 163 LEU B N 1
ATOM 3307 C CA . LEU B 1 163 ? 9.867 22.141 9.281 1 98.56 163 LEU B CA 1
ATOM 3308 C C . LEU B 1 163 ? 9.961 21.625 10.711 1 98.56 163 LEU B C 1
ATOM 3310 O O . LEU B 1 163 ? 10.109 22.406 11.648 1 98.56 163 LEU B O 1
ATOM 3314 N N . GLY B 1 164 ? 9.805 20.297 10.938 1 97.94 164 GLY B N 1
ATOM 3315 C CA . GLY B 1 164 ? 10.062 19.656 12.219 1 97.94 164 GLY B CA 1
ATOM 3316 C C . GLY B 1 164 ? 9.039 20.016 13.281 1 97.94 164 GLY B C 1
ATOM 3317 O O . GLY B 1 164 ? 9.375 20.125 14.461 1 97.94 164 GLY B O 1
ATOM 3318 N N . ILE B 1 165 ? 7.789 20.25 12.875 1 97.56 165 ILE B N 1
ATOM 3319 C CA . ILE B 1 165 ? 6.715 20.516 13.82 1 97.56 165 ILE B CA 1
ATOM 3320 C C . ILE B 1 165 ? 6.418 19.266 14.648 1 97.56 165 ILE B C 1
ATOM 3322 O O . ILE B 1 165 ? 6.227 19.359 15.867 1 97.56 165 ILE B O 1
ATOM 3326 N N . ILE B 1 166 ? 6.309 18.172 14.008 1 97.12 166 ILE B N 1
ATOM 3327 C CA . ILE B 1 166 ? 6.184 16.844 14.602 1 97.12 166 ILE B CA 1
ATOM 3328 C C . ILE B 1 166 ? 7.34 15.961 14.133 1 97.12 166 ILE B C 1
ATOM 3330 O O . ILE B 1 166 ? 7.164 15.109 13.258 1 97.12 166 ILE B O 1
ATOM 3334 N N . PRO B 1 167 ? 8.438 16.094 14.781 1 97.12 167 PRO B N 1
ATOM 3335 C CA . PRO B 1 167 ? 9.688 15.555 14.227 1 97.12 167 PRO B CA 1
ATOM 3336 C C . PRO B 1 167 ? 9.641 14.039 14.047 1 97.12 167 PRO B C 1
ATOM 3338 O O . PRO B 1 167 ? 10.375 13.492 13.219 1 97.12 167 PRO B O 1
ATOM 3341 N N . GLU B 1 168 ? 8.797 13.305 14.703 1 96.88 168 GLU B N 1
ATOM 3342 C CA . GLU B 1 168 ? 8.859 11.844 14.758 1 96.88 168 GLU B CA 1
ATOM 3343 C C . GLU B 1 168 ? 8.07 11.219 13.617 1 96.88 168 GLU B C 1
ATOM 3345 O O . GLU B 1 168 ? 8.039 9.992 13.469 1 96.88 168 GLU B O 1
ATOM 3350 N N . VAL B 1 169 ? 7.496 12.023 12.758 1 98.38 169 VAL B N 1
ATOM 3351 C CA . VAL B 1 169 ? 6.66 11.43 11.719 1 98.38 169 VAL B CA 1
ATOM 3352 C C . VAL B 1 169 ? 7.234 11.75 10.344 1 98.38 169 VAL B C 1
ATOM 3354 O O . VAL B 1 169 ? 8.008 12.695 10.195 1 98.38 169 VAL B O 1
ATOM 3357 N N . ILE B 1 170 ? 6.969 10.953 9.367 1 98.81 170 ILE B N 1
ATOM 3358 C CA . ILE B 1 170 ? 7.062 11.219 7.938 1 98.81 170 ILE B CA 1
ATOM 3359 C C . ILE B 1 170 ? 5.664 11.219 7.32 1 98.81 170 ILE B C 1
ATOM 3361 O O . ILE B 1 170 ? 4.949 10.211 7.387 1 98.81 170 ILE B O 1
ATOM 3365 N N . VAL B 1 171 ? 5.285 12.336 6.73 1 98.94 171 VAL B N 1
ATOM 3366 C CA . VAL B 1 171 ? 3.91 12.5 6.266 1 98.94 171 VAL B CA 1
ATOM 3367 C C . VAL B 1 171 ? 3.875 12.469 4.738 1 98.94 171 VAL B C 1
ATOM 3369 O O . VAL B 1 171 ? 4.723 13.078 4.082 1 98.94 171 VAL B O 1
ATOM 3372 N N . ASP B 1 172 ? 3 11.711 4.199 1 98.94 172 ASP B N 1
ATOM 3373 C CA . ASP B 1 172 ? 2.641 11.797 2.785 1 98.94 172 ASP B CA 1
ATOM 3374 C C . ASP B 1 172 ? 1.182 12.211 2.613 1 98.94 172 ASP B C 1
ATOM 3376 O O . ASP B 1 172 ? 0.334 11.875 3.443 1 98.94 172 ASP B O 1
ATOM 3380 N N . GLN B 1 173 ? 0.866 12.984 1.646 1 98.88 173 GLN B N 1
ATOM 3381 C CA . GLN B 1 173 ? -0.444 13.57 1.382 1 98.88 173 GLN B CA 1
ATOM 3382 C C . GLN B 1 173 ? -1 13.094 0.044 1 98.88 173 GLN B C 1
ATOM 3384 O O . GLN B 1 173 ? -0.323 12.375 -0.695 1 98.88 173 GLN B O 1
ATOM 3389 N N . HIS B 1 174 ? -2.359 13.352 -0.23 1 98.88 174 HIS B N 1
ATOM 3390 C CA . HIS B 1 174 ? -3.006 12.781 -1.405 1 98.88 174 HIS B CA 1
ATOM 3391 C C . HIS B 1 174 ? -2.688 11.297 -1.54 1 98.88 174 HIS B C 1
ATOM 3393 O O . HIS B 1 174 ? -2.398 10.82 -2.639 1 98.88 174 HIS B O 1
ATOM 3399 N N . PHE B 1 175 ? -2.756 10.578 -0.527 1 98.81 175 PHE B N 1
ATOM 3400 C CA . PHE B 1 175 ? -2.047 9.32 -0.318 1 98.81 175 PHE B CA 1
ATOM 3401 C C . PHE B 1 175 ? -2.582 8.234 -1.246 1 98.81 175 PHE B C 1
ATOM 3403 O O . PHE B 1 175 ? -2.137 8.117 -2.389 1 98.81 175 PHE B O 1
ATOM 3410 N N . HIS B 1 176 ? -3.727 7.598 -0.85 1 98.81 176 HIS B N 1
ATOM 3411 C CA . HIS B 1 176 ? -4.254 6.562 -1.731 1 98.81 176 HIS B CA 1
ATOM 3412 C C . HIS B 1 176 ? -4.703 7.152 -3.064 1 98.81 176 HIS B C 1
ATOM 3414 O O . HIS B 1 176 ? -4.598 6.496 -4.105 1 98.81 176 HIS B O 1
ATOM 3420 N N . ASN B 1 177 ? -5.121 8.398 -3.02 1 98.62 177 ASN B N 1
ATOM 3421 C CA . ASN B 1 177 ? -5.617 9.078 -4.211 1 98.62 177 ASN B CA 1
ATOM 3422 C C . ASN B 1 177 ? -4.559 9.125 -5.312 1 98.62 177 ASN B C 1
ATOM 3424 O O . ASN B 1 177 ? -4.891 9.203 -6.496 1 98.62 177 ASN B O 1
ATOM 3428 N N . ARG B 1 178 ? -3.354 9.055 -4.902 1 98.62 178 ARG B N 1
ATOM 3429 C CA . ARG B 1 178 ? -2.268 9.109 -5.875 1 98.62 178 ARG B CA 1
ATOM 3430 C C . ARG B 1 178 ? -1.34 7.906 -5.73 1 98.62 178 ARG B C 1
ATOM 3432 O O . ARG B 1 178 ? -0.192 7.945 -6.18 1 98.62 178 ARG B O 1
ATOM 3439 N N . ASN B 1 179 ? -1.782 6.867 -5.098 1 98.56 179 ASN B N 1
ATOM 3440 C CA . ASN B 1 179 ? -1.1 5.582 -5 1 98.56 179 ASN B CA 1
ATOM 3441 C C . ASN B 1 179 ? 0.3 5.734 -4.41 1 98.56 179 ASN B C 1
ATOM 3443 O O . ASN B 1 179 ? 1.279 5.277 -5.004 1 98.56 179 ASN B O 1
ATOM 3447 N N . ARG B 1 180 ? 0.381 6.203 -3.17 1 98.81 180 ARG B N 1
ATOM 3448 C CA . ARG B 1 180 ? 1.674 6.637 -2.654 1 98.81 180 ARG B CA 1
ATOM 3449 C C . ARG B 1 180 ? 2.18 5.688 -1.572 1 98.81 180 ARG B C 1
ATOM 3451 O O . ARG B 1 180 ? 3.139 6 -0.864 1 98.81 180 ARG B O 1
ATOM 3458 N N . MET B 1 181 ? 1.616 4.508 -1.439 1 98.75 181 MET B N 1
ATOM 3459 C CA . MET B 1 181 ? 2.031 3.555 -0.415 1 98.75 181 MET B CA 1
ATOM 3460 C C . MET B 1 181 ? 3.494 3.16 -0.599 1 98.75 181 MET B C 1
ATOM 3462 O O . MET B 1 181 ? 4.281 3.215 0.348 1 98.75 181 MET B O 1
ATOM 3466 N N . ALA B 1 182 ? 3.895 2.793 -1.794 1 98.69 182 ALA B N 1
ATOM 3467 C CA . ALA B 1 182 ? 5.25 2.305 -2.035 1 98.69 182 ALA B CA 1
ATOM 3468 C C . ALA B 1 182 ? 6.285 3.371 -1.695 1 98.69 182 ALA B C 1
ATOM 3470 O O . ALA B 1 182 ? 7.344 3.062 -1.143 1 98.69 182 ALA B O 1
ATOM 3471 N N . ARG B 1 183 ? 6.027 4.621 -2.053 1 98.31 183 ARG B N 1
ATOM 3472 C CA . ARG B 1 183 ? 7.02 5.652 -1.771 1 98.31 183 ARG B CA 1
ATOM 3473 C C . ARG B 1 183 ? 7.117 5.922 -0.272 1 98.31 183 ARG B C 1
ATOM 3475 O O . ARG B 1 183 ? 8.203 6.211 0.243 1 98.31 183 ARG B O 1
ATOM 3482 N N . LEU B 1 184 ? 5.957 5.84 0.453 1 98.81 184 LEU B N 1
ATOM 3483 C CA . LEU B 1 184 ? 6.027 5.984 1.902 1 98.81 184 LEU B CA 1
ATOM 3484 C C . LEU B 1 184 ? 6.871 4.875 2.52 1 98.81 184 LEU B C 1
ATOM 3486 O O . LEU B 1 184 ? 7.699 5.133 3.395 1 98.81 184 LEU B O 1
ATOM 3490 N N . LEU B 1 185 ? 6.664 3.637 2.066 1 98.81 185 LEU B N 1
ATOM 3491 C CA . LEU B 1 185 ? 7.469 2.518 2.545 1 98.81 185 LEU B CA 1
ATOM 3492 C C . LEU B 1 185 ? 8.945 2.738 2.236 1 98.81 185 LEU B C 1
ATOM 3494 O O . LEU B 1 185 ? 9.805 2.432 3.062 1 98.81 185 LEU B O 1
ATOM 3498 N N . SER B 1 186 ? 9.211 3.258 1.05 1 98.69 186 SER B N 1
ATOM 3499 C CA . SER B 1 186 ? 10.586 3.576 0.674 1 98.69 186 SER B CA 1
ATOM 3500 C C . SER B 1 186 ? 11.195 4.594 1.63 1 98.69 186 SER B C 1
ATOM 3502 O O . SER B 1 186 ? 12.336 4.426 2.076 1 98.69 186 SER B O 1
ATOM 3504 N N . ALA B 1 187 ? 10.414 5.621 1.939 1 98.38 187 ALA B N 1
ATOM 3505 C CA . ALA B 1 187 ? 10.875 6.645 2.871 1 98.38 187 ALA B CA 1
ATOM 3506 C C . ALA B 1 187 ? 11.172 6.043 4.242 1 98.38 187 ALA B C 1
ATOM 3508 O O . ALA B 1 187 ? 12.195 6.363 4.859 1 98.38 187 ALA B O 1
ATOM 3509 N N . LEU B 1 188 ? 10.367 5.16 4.699 1 97.12 188 LEU B N 1
ATOM 3510 C CA . LEU B 1 188 ? 10.5 4.559 6.02 1 97.12 188 LEU B CA 1
ATOM 3511 C C . LEU B 1 188 ? 11.719 3.643 6.082 1 97.12 188 LEU B C 1
ATOM 3513 O O . LEU B 1 188 ? 12.312 3.469 7.148 1 97.12 188 LEU B O 1
ATOM 3517 N N . SER B 1 189 ? 12.008 3.012 4.957 1 95.62 189 SER B N 1
ATOM 3518 C CA . SER B 1 189 ? 13.188 2.156 4.926 1 95.62 189 SER B CA 1
ATOM 3519 C C . SER B 1 189 ? 14.438 2.93 5.328 1 95.62 189 SER B C 1
ATOM 3521 O O . SER B 1 189 ? 15.375 2.359 5.895 1 95.62 189 SER B O 1
ATOM 3523 N N . ASN B 1 190 ? 14.461 4.238 5.051 1 92.31 190 ASN B N 1
ATOM 3524 C CA . ASN B 1 190 ? 15.586 5.117 5.359 1 92.31 190 ASN B CA 1
ATOM 3525 C C . ASN B 1 190 ? 15.523 5.617 6.801 1 92.31 190 ASN B C 1
ATOM 3527 O O . ASN B 1 190 ? 16.547 5.969 7.383 1 92.31 190 ASN B O 1
ATOM 3531 N N . HIS B 1 191 ? 14.297 5.664 7.328 1 94.69 191 HIS B N 1
ATOM 3532 C CA . HIS B 1 191 ? 14.062 6.191 8.664 1 94.69 191 HIS B CA 1
ATOM 3533 C C . HIS B 1 191 ? 13.078 5.316 9.438 1 94.69 191 HIS B C 1
ATOM 3535 O O . HIS B 1 191 ? 11.992 5.766 9.805 1 94.69 191 HIS B O 1
ATOM 3541 N N . PRO B 1 192 ? 13.547 4.082 9.75 1 93.25 192 PRO B N 1
ATOM 3542 C CA . PRO B 1 192 ? 12.609 3.119 10.336 1 93.25 192 PRO B CA 1
ATOM 3543 C C . PRO B 1 192 ? 12.156 3.516 11.742 1 93.25 192 PRO B C 1
ATOM 3545 O O . PRO B 1 192 ? 11.195 2.951 12.266 1 93.25 192 PRO B O 1
ATOM 3548 N N . GLU B 1 193 ? 12.859 4.496 12.352 1 94.75 193 GLU B N 1
ATOM 3549 C CA . GLU B 1 193 ? 12.5 4.949 13.688 1 94.75 193 GLU B CA 1
ATOM 3550 C C . GLU B 1 193 ? 11.32 5.922 13.641 1 94.75 193 GLU B C 1
ATOM 3552 O O . GLU B 1 193 ? 10.711 6.215 14.672 1 94.75 193 GLU B O 1
ATOM 3557 N N . ARG B 1 194 ? 11.016 6.418 12.5 1 97.19 194 ARG B N 1
ATOM 3558 C CA . ARG B 1 194 ? 9.922 7.371 12.344 1 97.19 194 ARG B CA 1
ATOM 3559 C C . ARG B 1 194 ? 8.602 6.656 12.07 1 97.19 194 ARG B C 1
ATOM 3561 O O . ARG B 1 194 ? 8.594 5.496 11.656 1 97.19 194 ARG B O 1
ATOM 3568 N N . LEU B 1 195 ? 7.547 7.293 12.391 1 98.31 195 LEU B N 1
ATOM 3569 C CA . LEU B 1 195 ? 6.203 6.828 12.07 1 98.31 195 LEU B CA 1
ATOM 3570 C C . LEU B 1 195 ? 5.762 7.344 10.703 1 98.31 195 LEU B C 1
ATOM 3572 O O . LEU B 1 195 ? 5.746 8.555 10.469 1 98.31 195 LEU B O 1
ATOM 3576 N N . GLY B 1 196 ? 5.477 6.422 9.719 1 98.75 196 GLY B N 1
ATOM 3577 C CA . GLY B 1 196 ? 4.926 6.832 8.438 1 98.75 196 GLY B CA 1
ATOM 3578 C C . GLY B 1 196 ? 3.434 7.102 8.492 1 98.75 196 GLY B C 1
ATOM 3579 O O . GLY B 1 196 ? 2.668 6.289 9.016 1 98.75 196 GLY B O 1
ATOM 3580 N N . ILE B 1 197 ? 3.018 8.227 7.984 1 98.94 197 ILE B N 1
ATOM 3581 C CA . ILE B 1 197 ? 1.609 8.609 8.008 1 98.94 197 ILE B CA 1
ATOM 3582 C C . ILE B 1 197 ? 1.169 9.047 6.617 1 98.94 197 ILE B C 1
ATOM 3584 O O . ILE B 1 197 ? 1.668 10.039 6.086 1 98.94 197 ILE B O 1
ATOM 3588 N N . GLY B 1 198 ? 0.345 8.273 5.965 1 98.94 198 GLY B N 1
ATOM 3589 C CA . GLY B 1 198 ? -0.295 8.656 4.719 1 98.94 198 GLY B CA 1
ATOM 3590 C C . GLY B 1 198 ? -1.705 9.18 4.906 1 98.94 198 GLY B C 1
ATOM 3591 O O . GLY B 1 198 ? -2.541 8.523 5.531 1 98.94 198 GLY B O 1
ATOM 3592 N N . ILE B 1 199 ? -1.99 10.297 4.387 1 99 199 ILE B N 1
ATOM 3593 C CA . ILE B 1 199 ? -3.279 10.938 4.621 1 99 199 ILE B CA 1
ATOM 3594 C C . ILE B 1 199 ? -3.986 11.172 3.285 1 99 199 ILE B C 1
ATOM 3596 O O . ILE B 1 199 ? -3.449 11.844 2.4 1 99 199 ILE B O 1
ATOM 3600 N N . ASP B 1 200 ? -5.238 10.703 3.115 1 98.94 200 ASP B N 1
ATOM 3601 C CA . ASP B 1 200 ? -6.023 10.836 1.892 1 98.94 200 ASP B CA 1
ATOM 3602 C C . ASP B 1 200 ? -6.543 12.258 1.723 1 98.94 200 ASP B C 1
ATOM 3604 O O . ASP B 1 200 ? -6.477 13.07 2.652 1 98.94 200 ASP B O 1
ATOM 3608 N N . GLU B 1 201 ? -6.996 12.516 0.537 1 98.88 201 GLU B N 1
ATOM 3609 C CA . GLU B 1 201 ? -7.66 13.789 0.281 1 98.88 201 GLU B CA 1
ATOM 3610 C C . GLU B 1 201 ? -8.922 13.938 1.129 1 98.88 201 GLU B C 1
ATOM 3612 O O . GLU B 1 201 ? -9.586 12.945 1.439 1 98.88 201 GLU B O 1
ATOM 3617 N N . ASP B 1 202 ? -9.188 15.203 1.553 1 98.81 202 ASP B N 1
ATOM 3618 C CA . ASP B 1 202 ? -10.32 15.57 2.396 1 98.81 202 ASP B CA 1
ATOM 3619 C C . ASP B 1 202 ? -10.336 14.75 3.682 1 98.81 202 ASP B C 1
ATOM 3621 O O . ASP B 1 202 ? -11.391 14.289 4.117 1 98.81 202 ASP B O 1
ATOM 3625 N N . THR B 1 203 ? -9.211 14.469 4.199 1 98.94 203 THR B N 1
ATOM 3626 C CA . THR B 1 203 ? -8.953 13.742 5.434 1 98.94 203 THR B CA 1
ATOM 3627 C C . THR B 1 203 ? -7.887 14.445 6.266 1 98.94 203 THR B C 1
ATOM 3629 O O . THR B 1 203 ? -7.023 15.141 5.715 1 98.94 203 THR B O 1
ATOM 3632 N N . CYS B 1 204 ? -8.016 14.297 7.586 1 98.88 204 CYS B N 1
ATOM 3633 C CA . CYS B 1 204 ? -7.113 15 8.492 1 98.88 204 CYS B CA 1
ATOM 3634 C C . CYS B 1 204 ? -6.711 14.109 9.656 1 98.88 204 CYS B C 1
ATOM 3636 O O . CYS B 1 204 ? -7.551 13.414 10.234 1 98.88 204 CYS B O 1
ATOM 3638 N N . ALA B 1 205 ? -5.445 14.039 9.891 1 98.88 205 ALA B N 1
ATOM 3639 C CA . ALA B 1 205 ? -4.934 13.531 11.164 1 98.88 205 ALA B CA 1
ATOM 3640 C C . ALA B 1 205 ? -4.781 14.656 12.18 1 98.88 205 ALA B C 1
ATOM 3642 O O . ALA B 1 205 ? -3.941 15.547 12.016 1 98.88 205 ALA B O 1
ATOM 3643 N N . VAL B 1 206 ? -5.57 14.656 13.195 1 98.38 206 VAL B N 1
ATOM 3644 C CA . VAL B 1 206 ? -5.504 15.664 14.258 1 98.38 206 VAL B CA 1
ATOM 3645 C C . VAL B 1 206 ? -4.574 15.188 15.367 1 98.38 206 VAL B C 1
ATOM 3647 O O . VAL B 1 206 ? -4.926 14.281 16.125 1 98.38 206 VAL B O 1
ATOM 3650 N N . PHE B 1 207 ? -3.385 15.789 15.406 1 97.81 207 PHE B N 1
ATOM 3651 C CA . PHE B 1 207 ? -2.449 15.508 16.484 1 97.81 207 PHE B CA 1
ATOM 3652 C C . PHE B 1 207 ? -2.818 16.281 17.75 1 97.81 207 PHE B C 1
ATOM 3654 O O . PHE B 1 207 ? -2.787 17.516 17.75 1 97.81 207 PHE B O 1
ATOM 3661 N N . GLN B 1 208 ? -3.109 15.531 18.719 1 92.25 208 GLN B N 1
ATOM 3662 C CA . GLN B 1 208 ? -3.545 16.141 19.953 1 92.25 208 GLN B CA 1
ATOM 3663 C C . GLN B 1 208 ? -2.422 16.156 21 1 92.25 208 GLN B C 1
ATOM 3665 O O . GLN B 1 208 ? -1.44 15.422 20.859 1 92.25 208 GLN B O 1
ATOM 3670 N N . LYS B 1 209 ? -2.582 16.953 22.016 1 83.75 209 LYS B N 1
ATOM 3671 C CA . LYS B 1 209 ? -1.558 17.109 23.047 1 83.75 209 LYS B CA 1
ATOM 3672 C C . LYS B 1 209 ? -1.411 15.844 23.891 1 83.75 209 LYS B C 1
ATOM 3674 O O . LYS B 1 209 ? -0.35 15.594 24.453 1 83.75 209 LYS B O 1
ATOM 3679 N N . ASP B 1 210 ? -2.41 15 23.922 1 82.06 210 ASP B N 1
ATOM 3680 C CA . ASP B 1 210 ? -2.402 13.812 24.766 1 82.06 210 ASP B CA 1
ATOM 3681 C C . ASP B 1 210 ? -1.849 12.609 24 1 82.06 210 ASP B C 1
ATOM 3683 O O . ASP B 1 210 ? -2.189 11.461 24.312 1 82.06 210 ASP B O 1
ATOM 3687 N N . GLU B 1 211 ? -1.112 12.797 22.984 1 90.06 211 GLU B N 1
ATOM 3688 C CA . GLU B 1 211 ? -0.367 11.773 22.266 1 90.06 211 GLU B CA 1
ATOM 3689 C C . GLU B 1 211 ? -1.258 11.047 21.266 1 90.06 211 GLU B C 1
ATOM 3691 O O . GLU B 1 211 ? -0.814 10.117 20.594 1 90.06 211 GLU B O 1
ATOM 3696 N N . TYR B 1 212 ? -2.449 11.453 21.188 1 94.81 212 TYR B N 1
ATOM 3697 C CA . TYR B 1 212 ? -3.344 10.766 20.266 1 94.81 212 TYR B CA 1
ATOM 3698 C C . TYR B 1 212 ? -3.404 11.484 18.922 1 94.81 212 TYR B C 1
ATOM 3700 O O . TYR B 1 212 ? -3.266 12.711 18.875 1 94.81 212 TYR B O 1
ATOM 3708 N N . ILE B 1 213 ? -3.57 10.719 17.938 1 97.88 213 ILE B N 1
ATOM 3709 C CA . ILE B 1 213 ? -4.023 11.172 16.625 1 97.88 213 ILE B CA 1
ATOM 3710 C C . ILE B 1 213 ? -5.496 10.812 16.438 1 97.88 213 ILE B C 1
ATOM 3712 O O . ILE B 1 213 ? -5.902 9.68 16.688 1 97.88 213 ILE B O 1
ATOM 3716 N N . GLU B 1 214 ? -6.273 11.727 16.094 1 97.75 214 GLU B N 1
ATOM 3717 C CA . GLU B 1 214 ? -7.66 11.469 15.711 1 97.75 214 GLU B CA 1
ATOM 3718 C C . GLU B 1 214 ? -7.871 11.695 14.219 1 97.75 214 GLU B C 1
ATOM 3720 O O . GLU B 1 214 ? -7.363 12.664 13.656 1 97.75 214 GLU B O 1
ATOM 3725 N N . VAL B 1 215 ? -8.641 10.797 13.609 1 98.62 215 VAL B N 1
ATOM 3726 C CA . VAL B 1 215 ? -8.891 10.922 12.18 1 98.62 215 VAL B CA 1
ATOM 3727 C C . VAL B 1 215 ? -10.258 11.555 11.945 1 98.62 215 VAL B C 1
ATOM 3729 O O . VAL B 1 215 ? -11.258 11.125 12.523 1 98.62 215 VAL B O 1
ATOM 3732 N N . ILE B 1 216 ? -10.305 12.531 11.109 1 98.06 216 ILE B N 1
ATOM 3733 C CA . ILE B 1 216 ? -11.57 13.102 10.664 1 98.06 216 ILE B CA 1
ATOM 3734 C C . ILE B 1 216 ? -11.555 13.281 9.148 1 98.06 216 ILE B C 1
ATOM 3736 O O . ILE B 1 216 ? -10.484 13.328 8.539 1 98.06 216 ILE B O 1
ATOM 3740 N N . GLY B 1 217 ? -12.727 13.398 8.555 1 98.19 217 GLY B N 1
ATOM 3741 C CA . GLY B 1 217 ? -12.836 13.602 7.121 1 98.19 217 GLY B CA 1
ATOM 3742 C C . GLY B 1 217 ? -13.344 12.383 6.379 1 98.19 217 GLY B C 1
ATOM 3743 O O . GLY B 1 217 ? -13.914 11.469 6.984 1 98.19 217 GLY B O 1
ATOM 3744 N N . LYS B 1 218 ? -13.141 12.367 5.023 1 97.81 218 LYS B N 1
ATOM 3745 C CA . LYS B 1 218 ? -13.867 11.438 4.16 1 97.81 218 LYS B CA 1
ATOM 3746 C C . LYS B 1 218 ? -13.023 10.203 3.854 1 97.81 218 LYS B C 1
ATOM 3748 O O . LYS B 1 218 ? -13.562 9.148 3.502 1 97.81 218 LYS B O 1
ATOM 3753 N N . GLY B 1 219 ? -11.781 10.305 3.887 1 98.5 219 GLY B N 1
ATOM 3754 C CA . GLY B 1 219 ? -10.898 9.203 3.533 1 98.5 219 GLY B CA 1
ATOM 3755 C C . GLY B 1 219 ? -10.289 8.516 4.742 1 98.5 219 GLY B C 1
ATOM 3756 O O . GLY B 1 219 ? -10.961 8.344 5.766 1 98.5 219 GLY B O 1
ATOM 3757 N N . THR B 1 220 ? -9.031 8.047 4.566 1 98.94 220 THR B N 1
ATOM 3758 C CA . THR B 1 220 ? -8.367 7.324 5.641 1 98.94 220 THR B CA 1
ATOM 3759 C C . THR B 1 220 ? -7.02 7.953 5.969 1 98.94 220 THR B C 1
ATOM 3761 O O . THR B 1 220 ? -6.5 8.758 5.188 1 98.94 220 THR B O 1
ATOM 3764 N N . VAL B 1 221 ? -6.547 7.695 7.148 1 98.94 221 VAL B N 1
ATOM 3765 C CA . VAL B 1 221 ? -5.16 7.891 7.559 1 98.94 221 VAL B CA 1
ATOM 3766 C C . VAL B 1 221 ? -4.473 6.539 7.715 1 98.94 221 VAL B C 1
ATOM 3768 O O . VAL B 1 221 ? -4.898 5.703 8.516 1 98.94 221 VAL B O 1
ATOM 3771 N N . THR B 1 222 ? -3.475 6.316 6.93 1 98.94 222 THR B N 1
ATOM 3772 C CA . THR B 1 222 ? -2.66 5.109 6.992 1 98.94 222 THR B CA 1
ATOM 3773 C C . THR B 1 222 ? -1.449 5.316 7.898 1 98.94 222 THR B C 1
ATOM 3775 O O . THR B 1 222 ? -0.712 6.293 7.742 1 98.94 222 THR B O 1
ATOM 3778 N N . ILE B 1 223 ? -1.252 4.492 8.852 1 98.94 223 ILE B N 1
ATOM 3779 C CA . ILE B 1 223 ? -0.078 4.52 9.719 1 98.94 223 ILE B CA 1
ATOM 3780 C C . ILE B 1 223 ? 0.781 3.283 9.461 1 98.94 223 ILE B C 1
ATOM 3782 O O . ILE B 1 223 ? 0.298 2.152 9.562 1 98.94 223 ILE B O 1
ATOM 3786 N N . VAL B 1 224 ? 1.958 3.469 9.078 1 98.81 224 VAL B N 1
ATOM 3787 C CA . VAL B 1 224 ? 2.951 2.402 8.977 1 98.81 224 VAL B CA 1
ATOM 3788 C C . VAL B 1 224 ? 3.984 2.559 10.094 1 98.81 224 VAL B C 1
ATOM 3790 O O . VAL B 1 224 ? 4.699 3.562 10.148 1 98.81 224 VAL B O 1
ATOM 3793 N N . ASP B 1 225 ? 4.055 1.599 10.93 1 98.38 225 ASP B N 1
ATOM 3794 C CA . ASP B 1 225 ? 4.941 1.601 12.094 1 98.38 225 ASP B CA 1
ATOM 3795 C C . ASP B 1 225 ? 6.055 0.565 11.938 1 98.38 225 ASP B C 1
ATOM 3797 O O . ASP B 1 225 ? 5.789 -0.64 11.93 1 98.38 225 ASP B O 1
ATOM 3801 N N . GLY B 1 226 ? 7.281 1.01 11.789 1 96.38 226 GLY B N 1
ATOM 3802 C CA . GLY B 1 226 ? 8.422 0.131 11.57 1 96.38 226 GLY B CA 1
ATOM 3803 C C . GLY B 1 226 ? 9.211 -0.145 12.828 1 96.38 226 GLY B C 1
ATOM 3804 O O . GLY B 1 226 ? 10.352 -0.612 12.766 1 96.38 226 GLY B O 1
ATOM 3805 N N . GLN B 1 227 ? 8.664 0.13 13.938 1 92.69 227 GLN B N 1
ATOM 3806 C CA . GLN B 1 227 ? 9.406 -0.01 15.188 1 92.69 227 GLN B CA 1
ATOM 3807 C C . GLN B 1 227 ? 9.836 -1.455 15.406 1 92.69 227 GLN B C 1
ATOM 3809 O O . GLN B 1 227 ? 10.906 -1.709 15.961 1 92.69 227 GLN B O 1
ATOM 3814 N N . ALA B 1 228 ? 9.047 -2.395 14.969 1 93.06 228 ALA B N 1
ATOM 3815 C CA . ALA B 1 228 ? 9.344 -3.811 15.172 1 93.06 228 ALA B CA 1
ATOM 3816 C C . ALA B 1 228 ? 9.945 -4.434 13.914 1 93.06 228 ALA B C 1
ATOM 3818 O O . ALA B 1 228 ? 10 -5.66 13.789 1 93.06 228 ALA B O 1
ATOM 3819 N N . MET B 1 229 ? 10.32 -3.605 13 1 95.94 229 MET B N 1
ATOM 3820 C CA . MET B 1 229 ? 10.914 -4.133 11.773 1 95.94 229 MET B CA 1
ATOM 3821 C C . MET B 1 229 ? 12.078 -5.07 12.094 1 95.94 229 MET B C 1
ATOM 3823 O O . MET B 1 229 ? 13 -4.699 12.828 1 95.94 229 MET B O 1
ATOM 3827 N N . SER B 1 230 ? 12.078 -6.238 11.531 1 96.06 230 SER B N 1
ATOM 3828 C CA . SER B 1 230 ? 13.055 -7.258 11.883 1 96.06 230 SER B CA 1
ATOM 3829 C C . SER B 1 230 ? 14.18 -7.328 10.852 1 96.06 230 SER B C 1
ATOM 3831 O O . SER B 1 230 ? 15.234 -7.902 11.109 1 96.06 230 SER B O 1
ATOM 3833 N N . TYR B 1 231 ? 13.938 -6.812 9.688 1 96.75 231 TYR B N 1
ATOM 3834 C CA . TYR B 1 231 ? 14.953 -6.871 8.633 1 96.75 231 TYR B CA 1
ATOM 3835 C C . TYR B 1 231 ? 14.68 -5.824 7.562 1 96.75 231 TYR B C 1
ATOM 3837 O O . TYR B 1 231 ? 13.523 -5.531 7.246 1 96.75 231 TYR B O 1
ATOM 3845 N N . THR B 1 232 ? 15.727 -5.289 6.992 1 97.19 232 THR B N 1
ATOM 3846 C CA . THR B 1 232 ? 15.711 -4.547 5.734 1 97.19 232 THR B CA 1
ATOM 3847 C C . THR B 1 232 ? 17.031 -4.711 4.988 1 97.19 232 THR B C 1
ATOM 3849 O O . THR B 1 232 ? 18.078 -4.852 5.613 1 97.19 232 THR B O 1
ATOM 3852 N N . ASN B 1 233 ? 16.922 -4.699 3.676 1 96.69 233 ASN B N 1
ATOM 3853 C CA . ASN B 1 233 ? 18.125 -4.77 2.865 1 96.69 233 ASN B CA 1
ATOM 3854 C C . ASN B 1 233 ? 18.578 -3.381 2.418 1 96.69 233 ASN B C 1
ATOM 3856 O O . ASN B 1 233 ? 19.375 -3.256 1.49 1 96.69 233 ASN B O 1
ATOM 3860 N N . HIS B 1 234 ? 18 -2.324 2.943 1 95 234 HIS B N 1
ATOM 3861 C CA . HIS B 1 234 ? 18.203 -0.934 2.557 1 95 234 HIS B CA 1
ATOM 3862 C C . HIS B 1 234 ? 19.688 -0.637 2.355 1 95 234 HIS B C 1
ATOM 3864 O O . HIS B 1 234 ? 20.078 -0.016 1.362 1 95 234 HIS B O 1
ATOM 3870 N N . GLY B 1 235 ? 20.594 -1 3.135 1 94.12 235 GLY B N 1
ATOM 3871 C CA . GLY B 1 235 ? 22.016 -0.712 3.039 1 94.12 235 GLY B CA 1
ATOM 3872 C C . GLY B 1 235 ? 22.766 -1.708 2.178 1 94.12 235 GLY B C 1
ATOM 3873 O O . GLY B 1 235 ? 23.984 -1.578 1.982 1 94.12 235 GLY B O 1
ATOM 3874 N N . LYS B 1 236 ? 22.062 -2.643 1.529 1 95.12 236 LYS B N 1
ATOM 3875 C CA . LYS B 1 236 ? 22.734 -3.752 0.86 1 95.12 236 LYS B CA 1
ATOM 3876 C C . LYS B 1 236 ? 22.422 -3.773 -0.631 1 95.12 236 LYS B C 1
ATOM 3878 O O . LYS B 1 236 ? 22.922 -4.613 -1.371 1 95.12 236 LYS B O 1
ATOM 3883 N N . VAL B 1 237 ? 21.578 -2.855 -1.036 1 96.19 237 VAL B N 1
ATOM 3884 C CA . VAL B 1 237 ? 21.141 -2.91 -2.426 1 96.19 237 VAL B CA 1
ATOM 3885 C C . VAL B 1 237 ? 21.344 -1.546 -3.084 1 96.19 237 VAL B C 1
ATOM 3887 O O . VAL B 1 237 ? 21.516 -0.537 -2.396 1 96.19 237 VAL B O 1
ATOM 3890 N N . ALA B 1 238 ? 21.312 -1.499 -4.41 1 97.31 238 ALA B N 1
ATOM 3891 C CA . ALA B 1 238 ? 21.375 -0.246 -5.156 1 97.31 238 ALA B CA 1
ATOM 3892 C C . ALA B 1 238 ? 20.078 0.552 -5.016 1 97.31 238 ALA B C 1
ATOM 3894 O O . ALA B 1 238 ? 19.078 0.026 -4.551 1 97.31 238 ALA B O 1
ATOM 3895 N N . ALA B 1 239 ? 20.062 1.816 -5.387 1 97.38 239 ALA B N 1
ATOM 3896 C CA . ALA B 1 239 ? 18.969 2.756 -5.152 1 97.38 239 ALA B CA 1
ATOM 3897 C C . ALA B 1 239 ? 17.688 2.289 -5.84 1 97.38 239 ALA B C 1
ATOM 3899 O O . ALA B 1 239 ? 16.594 2.473 -5.312 1 97.38 239 ALA B O 1
ATOM 3900 N N . GLU B 1 240 ? 17.828 1.656 -7.004 1 97.88 240 GLU B N 1
ATOM 3901 C CA . GLU B 1 240 ? 16.641 1.29 -7.789 1 97.88 240 GLU B CA 1
ATOM 3902 C C . GLU B 1 240 ? 16.203 -0.143 -7.496 1 97.88 240 GLU B C 1
ATOM 3904 O O . GLU B 1 240 ? 15.172 -0.595 -7.988 1 97.88 240 GLU B O 1
ATOM 3909 N N . ASP B 1 241 ? 17.016 -0.902 -6.754 1 98.12 241 ASP B N 1
ATOM 3910 C CA . ASP B 1 241 ? 16.688 -2.281 -6.41 1 98.12 241 ASP B CA 1
ATOM 3911 C C . ASP B 1 241 ? 15.531 -2.334 -5.41 1 98.12 241 ASP B C 1
ATOM 3913 O O . ASP B 1 241 ? 15.406 -1.465 -4.543 1 98.12 241 ASP B O 1
ATOM 3917 N N . PRO B 1 242 ? 14.75 -3.371 -5.492 1 98.44 242 PRO B N 1
ATOM 3918 C CA . PRO B 1 242 ? 13.641 -3.498 -4.547 1 98.44 242 PRO B CA 1
ATOM 3919 C C . PRO B 1 242 ? 14.109 -3.59 -3.096 1 98.44 242 PRO B C 1
ATOM 3921 O O . PRO B 1 242 ? 15.102 -4.258 -2.807 1 98.44 242 PRO B O 1
ATOM 3924 N N . LEU B 1 243 ? 13.383 -2.934 -2.242 1 98.56 243 LEU B N 1
ATOM 3925 C CA . LEU B 1 243 ? 13.625 -3.012 -0.806 1 98.56 243 LEU B CA 1
ATOM 3926 C C . LEU B 1 243 ? 12.828 -4.156 -0.18 1 98.56 243 LEU B C 1
ATOM 3928 O O . LEU B 1 243 ? 11.68 -4.398 -0.557 1 98.56 243 LEU B O 1
ATOM 3932 N N . ALA B 1 244 ? 13.445 -4.855 0.738 1 98.56 244 ALA B N 1
ATOM 3933 C CA . ALA B 1 244 ? 12.742 -5.77 1.639 1 98.56 244 ALA B CA 1
ATOM 3934 C C . ALA B 1 244 ? 12.516 -5.125 3.002 1 98.56 244 ALA B C 1
ATOM 3936 O O . ALA B 1 244 ? 13.422 -4.516 3.57 1 98.56 244 ALA B O 1
ATOM 3937 N N . LEU B 1 245 ? 11.352 -5.156 3.48 1 98.62 245 LEU B N 1
ATOM 3938 C CA . LEU B 1 245 ? 10.945 -4.664 4.793 1 98.62 245 LEU B CA 1
ATOM 3939 C C . LEU B 1 245 ? 10.109 -5.707 5.527 1 98.62 245 LEU B C 1
ATOM 3941 O O . LEU B 1 245 ? 8.969 -5.969 5.156 1 98.62 245 LEU B O 1
ATOM 3945 N N . HIS B 1 246 ? 10.711 -6.293 6.652 1 98.56 246 HIS B N 1
ATOM 3946 C CA . HIS B 1 246 ? 10.016 -7.363 7.355 1 98.56 246 HIS B CA 1
ATOM 3947 C C . HIS B 1 246 ? 9.383 -6.855 8.648 1 98.56 246 HIS B C 1
ATOM 3949 O O . HIS B 1 246 ? 10.008 -6.102 9.391 1 98.56 246 HIS B O 1
ATOM 3955 N N . ASN B 1 247 ? 8.164 -7.219 8.805 1 97.94 247 ASN B N 1
ATOM 3956 C CA . ASN B 1 247 ? 7.492 -7.066 10.086 1 97.94 247 ASN B CA 1
ATOM 3957 C C . ASN B 1 247 ? 7.117 -5.613 10.359 1 97.94 247 ASN B C 1
ATOM 3959 O O . ASN B 1 247 ? 7.445 -5.066 11.414 1 97.94 247 ASN B O 1
ATOM 3963 N N . LEU B 1 248 ? 6.461 -5.016 9.477 1 98.5 248 LEU B N 1
ATOM 3964 C CA . LEU B 1 248 ? 5.852 -3.705 9.688 1 98.5 248 LEU B CA 1
ATOM 3965 C C . LEU B 1 248 ? 4.438 -3.846 10.242 1 98.5 248 LEU B C 1
ATOM 3967 O O . LEU B 1 248 ? 3.746 -4.824 9.945 1 98.5 248 LEU B O 1
ATOM 3971 N N . ARG B 1 249 ? 4.051 -2.945 11.047 1 98.44 249 ARG B N 1
ATOM 3972 C CA . ARG B 1 249 ? 2.652 -2.844 11.445 1 98.44 249 ARG B CA 1
ATOM 3973 C C . ARG B 1 249 ? 1.917 -1.809 10.602 1 98.44 249 ARG B C 1
ATOM 3975 O O . ARG B 1 249 ? 2.424 -0.708 10.375 1 98.44 249 ARG B O 1
ATOM 3982 N N . LEU B 1 250 ? 0.807 -2.178 10.125 1 98.81 250 LEU B N 1
ATOM 3983 C CA . LEU B 1 250 ? 0.012 -1.329 9.25 1 98.81 250 LEU B CA 1
ATOM 3984 C C . LEU B 1 250 ? -1.382 -1.102 9.828 1 98.81 250 LEU B C 1
ATOM 3986 O O . LEU B 1 250 ? -2.055 -2.055 10.227 1 98.81 250 LEU B O 1
ATOM 3990 N N . HIS B 1 251 ? -1.792 0.131 9.945 1 98.88 251 HIS B N 1
ATOM 3991 C CA . HIS B 1 251 ? -3.145 0.515 10.336 1 98.88 251 HIS B CA 1
ATOM 3992 C C . HIS B 1 251 ? -3.781 1.425 9.289 1 98.88 251 HIS B C 1
ATOM 3994 O O . HIS B 1 251 ? -3.168 2.402 8.852 1 98.88 251 HIS B O 1
ATOM 4000 N N . ILE B 1 252 ? -4.945 1.069 8.844 1 98.94 252 ILE B N 1
ATOM 4001 C CA . ILE B 1 252 ? -5.82 1.97 8.102 1 98.94 252 ILE B CA 1
ATOM 4002 C C . ILE B 1 252 ? -6.906 2.514 9.031 1 98.94 252 ILE B C 1
ATOM 4004 O O . ILE B 1 252 ? -7.766 1.764 9.492 1 98.94 252 ILE B O 1
ATOM 4008 N N . LEU B 1 253 ? -6.84 3.777 9.289 1 98.88 253 LEU B N 1
ATOM 4009 C CA . LEU B 1 253 ? -7.773 4.402 10.227 1 98.88 253 LEU B CA 1
ATOM 4010 C C . LEU B 1 253 ? -8.805 5.242 9.477 1 98.88 253 LEU B C 1
ATOM 4012 O O . LEU B 1 253 ? -8.477 5.926 8.508 1 98.88 253 LEU B O 1
ATOM 4016 N N . GLY B 1 254 ? -10.055 5.137 9.891 1 98.31 254 GLY B N 1
ATOM 4017 C CA . GLY B 1 254 ? -11.125 5.945 9.328 1 98.31 254 GLY B CA 1
ATOM 4018 C C . GLY B 1 254 ? -11.633 7.008 10.281 1 98.31 254 GLY B C 1
ATOM 4019 O O . GLY B 1 254 ? -11.086 7.188 11.375 1 98.31 254 GLY B O 1
ATOM 4020 N N . HIS B 1 255 ? -12.656 7.719 9.812 1 98 255 HIS B N 1
ATOM 4021 C CA . HIS B 1 255 ? -13.25 8.797 10.594 1 98 255 HIS B CA 1
ATOM 4022 C C . HIS B 1 255 ? -13.578 8.344 12.008 1 98 255 HIS B C 1
ATOM 4024 O O . HIS B 1 255 ? -14.242 7.32 12.195 1 98 255 HIS B O 1
ATOM 4030 N N . GLY B 1 256 ? -13.078 9.047 12.984 1 97.19 256 GLY B N 1
ATOM 4031 C CA . GLY B 1 256 ? -13.383 8.773 14.383 1 97.19 256 GLY B CA 1
ATOM 4032 C C . GLY B 1 256 ? -12.359 7.871 15.047 1 97.19 256 GLY B C 1
ATOM 4033 O O . GLY B 1 256 ? -12.289 7.809 16.281 1 97.19 256 GLY B O 1
ATOM 4034 N N . ASP B 1 257 ? -11.594 7.125 14.289 1 98.25 257 ASP B N 1
ATOM 4035 C CA . ASP B 1 257 ? -10.539 6.285 14.859 1 98.25 257 ASP B CA 1
ATOM 4036 C C . ASP B 1 257 ? -9.445 7.137 15.492 1 98.25 257 ASP B C 1
ATOM 4038 O O . ASP B 1 257 ? -9.273 8.305 15.141 1 98.25 257 ASP B O 1
ATOM 4042 N N . ARG B 1 258 ? -8.734 6.59 16.391 1 97.94 258 ARG B N 1
ATOM 4043 C CA . ARG B 1 258 ? -7.609 7.238 17.062 1 97.94 258 ARG B CA 1
ATOM 4044 C C . ARG B 1 258 ? -6.387 6.332 17.078 1 97.94 258 ARG B C 1
ATOM 4046 O O . ARG B 1 258 ? -6.5 5.121 16.859 1 97.94 258 ARG B O 1
ATOM 4053 N N . TYR B 1 259 ? -5.297 6.875 17.266 1 98.5 259 TYR B N 1
ATOM 4054 C CA . TYR B 1 259 ? -4.02 6.18 17.391 1 98.5 259 TYR B CA 1
ATOM 4055 C C . TYR B 1 259 ? -3.17 6.785 18.5 1 98.5 259 TYR B C 1
ATOM 4057 O O . TYR B 1 259 ? -2.963 8 18.531 1 98.5 259 TYR B O 1
ATOM 4065 N N . ASN B 1 260 ? -2.715 6 19.422 1 97.81 260 ASN B N 1
ATOM 4066 C CA . ASN B 1 260 ? -1.818 6.449 20.484 1 97.81 260 ASN B CA 1
ATOM 4067 C C . ASN B 1 260 ? -0.358 6.387 20.047 1 97.81 260 ASN B C 1
ATOM 4069 O O . ASN B 1 260 ? 0.19 5.301 19.844 1 97.81 260 ASN B O 1
ATOM 4073 N N . ARG B 1 261 ? 0.285 7.477 19.938 1 95.75 261 ARG B N 1
ATOM 4074 C CA . ARG B 1 261 ? 1.642 7.559 19.406 1 95.75 261 ARG B CA 1
ATOM 4075 C C . ARG B 1 261 ? 2.654 6.996 20.391 1 95.75 261 ARG B C 1
ATOM 4077 O O . ARG B 1 261 ? 3.785 6.68 20.031 1 95.75 261 ARG B O 1
ATOM 4084 N N . LYS B 1 262 ? 2.322 6.941 21.625 1 94.5 262 LYS B N 1
ATOM 4085 C CA . LYS B 1 262 ? 3.219 6.422 22.656 1 94.5 262 LYS B CA 1
ATOM 4086 C C . LYS B 1 262 ? 3.15 4.898 22.719 1 94.5 262 LYS B C 1
ATOM 4088 O O . LYS B 1 262 ? 4.18 4.223 22.703 1 94.5 262 LYS B O 1
ATOM 4093 N N . THR B 1 263 ? 1.976 4.332 22.719 1 95.81 263 THR B N 1
ATOM 4094 C CA . THR B 1 263 ? 1.808 2.889 22.844 1 95.81 263 THR B CA 1
ATOM 4095 C C . THR B 1 263 ? 1.751 2.219 21.484 1 95.81 263 THR B C 1
ATOM 4097 O O . THR B 1 263 ? 1.823 0.992 21.375 1 95.81 263 THR B O 1
ATOM 4100 N N . HIS B 1 264 ? 1.582 3.027 20.453 1 97.06 264 HIS B N 1
ATOM 4101 C CA . HIS B 1 264 ? 1.52 2.551 19.078 1 97.06 264 HIS B CA 1
ATOM 4102 C C . HIS B 1 264 ? 0.306 1.653 18.859 1 97.06 264 HIS B C 1
ATOM 4104 O O . HIS B 1 264 ? 0.412 0.604 18.219 1 97.06 264 HIS B O 1
ATOM 4110 N N . GLN B 1 265 ? -0.794 2.09 19.422 1 97.06 265 GLN B N 1
ATOM 4111 C CA . GLN B 1 265 ? -2.008 1.285 19.344 1 97.06 265 GLN B CA 1
ATOM 4112 C C . GLN B 1 265 ? -3.156 2.086 18.734 1 97.06 265 GLN B C 1
ATOM 4114 O O . GLN B 1 265 ? -3.355 3.254 19.062 1 97.06 265 GLN B O 1
ATOM 4119 N N . PRO B 1 266 ? -3.822 1.465 17.797 1 98.12 266 PRO B N 1
ATOM 4120 C CA . PRO B 1 266 ? -5.039 2.088 17.266 1 98.12 266 PRO B CA 1
ATOM 4121 C C . PRO B 1 266 ? -6.254 1.859 18.156 1 98.12 266 PRO B C 1
ATOM 4123 O O . PRO B 1 266 ? -6.262 0.93 18.969 1 98.12 266 PRO B O 1
ATOM 4126 N N . MET B 1 267 ? -7.215 2.746 18.062 1 96.94 267 MET B N 1
ATOM 4127 C CA . MET B 1 267 ? -8.508 2.641 18.734 1 96.94 267 MET B CA 1
ATOM 4128 C C . MET B 1 267 ? -9.648 3.004 17.797 1 96.94 267 MET B C 1
ATOM 4130 O O . MET B 1 267 ? -9.594 4.035 17.109 1 96.94 267 MET B O 1
ATOM 4134 N N . ALA B 1 268 ? -10.648 2.121 17.734 1 96.44 268 ALA B N 1
ATOM 4135 C CA . ALA B 1 268 ? -11.812 2.404 16.891 1 96.44 268 ALA B CA 1
ATOM 4136 C C . ALA B 1 268 ? -12.656 3.533 17.484 1 96.44 268 ALA B C 1
ATOM 4138 O O . ALA B 1 268 ? -12.805 3.627 18.703 1 96.44 268 ALA B O 1
ATOM 4139 N N . GLY B 1 269 ? -13.094 4.352 16.516 1 89 269 GLY B N 1
ATOM 4140 C CA . GLY B 1 269 ? -14 5.398 16.953 1 89 269 GLY B CA 1
ATOM 4141 C C . GLY B 1 269 ? -15.359 4.867 17.391 1 89 269 GLY B C 1
ATOM 4142 O O . GLY B 1 269 ? -15.773 3.791 16.969 1 89 269 GLY B O 1
ATOM 4143 N N . ILE B 1 270 ? -16 5.41 18.469 1 69.19 270 ILE B N 1
ATOM 4144 C CA . ILE B 1 270 ? -17.312 5.008 18.953 1 69.19 270 ILE B CA 1
ATOM 4145 C C . ILE B 1 270 ? -18.375 5.441 17.953 1 69.19 270 ILE B C 1
ATOM 4147 O O . ILE B 1 270 ? -18.422 6.605 17.547 1 69.19 270 ILE B O 1
ATOM 4151 N N . VAL B 1 271 ? -18.797 4.555 17.031 1 53.41 271 VAL B N 1
ATOM 4152 C CA . VAL B 1 271 ? -19.938 4.883 16.188 1 53.41 271 VAL B CA 1
ATOM 4153 C C . VAL B 1 271 ? -21.109 5.336 17.062 1 53.41 271 VAL B C 1
ATOM 4155 O O . VAL B 1 271 ? -21.594 4.582 17.906 1 53.41 271 VAL B O 1
ATOM 4158 N N . GLU B 1 272 ? -21.266 6.711 17.234 1 41.66 272 GLU B N 1
ATOM 4159 C CA . GLU B 1 272 ? -22.562 7.094 17.781 1 41.66 272 GLU B CA 1
ATOM 4160 C C . GLU B 1 272 ? -23.703 6.68 16.859 1 41.66 272 GLU B C 1
ATOM 4162 O O . GLU B 1 272 ? -23.531 6.633 15.641 1 41.66 272 GLU B O 1
#